Protein AF-A0A9D6DXE4-F1 (afdb_monomer)

Mean predicted aligned error: 20.95 Å

Structure (mmCIF, N/CA/C/O backbone):
data_AF-A0A9D6DXE4-F1
#
_entry.id   AF-A0A9D6DXE4-F1
#
loop_
_atom_site.group_PDB
_atom_site.id
_atom_site.type_symbol
_atom_site.label_atom_id
_atom_site.label_alt_id
_atom_site.label_comp_id
_atom_site.label_asym_id
_atom_site.label_entity_id
_atom_site.label_seq_id
_atom_site.pdbx_PDB_ins_code
_atom_site.Cartn_x
_atom_site.Cartn_y
_atom_site.Cartn_z
_atom_site.occupancy
_atom_site.B_iso_or_equiv
_atom_site.auth_seq_id
_atom_site.auth_comp_id
_atom_site.auth_asym_id
_atom_site.auth_atom_id
_atom_site.pdbx_PDB_model_num
ATOM 1 N N . MET A 1 1 ? -80.147 -8.075 68.672 1.00 46.62 1 MET A N 1
ATOM 2 C CA . MET A 1 1 ? -80.498 -7.480 69.988 1.00 46.62 1 MET A CA 1
ATOM 3 C C . MET A 1 1 ? -79.595 -6.281 70.241 1.00 46.62 1 MET A C 1
ATOM 5 O O . MET A 1 1 ? -78.419 -6.374 69.922 1.00 46.62 1 MET A O 1
ATOM 9 N N . SER A 1 2 ? -80.125 -5.167 70.755 1.00 43.75 2 SER A N 1
ATOM 10 C CA . SER A 1 2 ? -79.407 -3.883 70.809 1.00 43.75 2 SER A CA 1
ATOM 11 C C . SER A 1 2 ? -78.354 -3.790 71.922 1.00 43.75 2 SER A C 1
ATOM 13 O O . SER A 1 2 ? -78.517 -4.334 73.016 1.00 43.75 2 SER A O 1
ATOM 15 N N . GLN A 1 3 ? -77.287 -3.036 71.640 1.00 46.84 3 GLN A N 1
ATOM 16 C CA . GLN A 1 3 ? -76.143 -2.802 72.531 1.00 46.84 3 GLN A CA 1
ATOM 17 C C . GLN A 1 3 ? -76.568 -2.200 73.887 1.00 46.84 3 GLN A C 1
ATOM 19 O O . GLN A 1 3 ? -76.078 -2.635 74.930 1.00 46.84 3 GLN A O 1
ATOM 24 N N . ASN A 1 4 ? -77.580 -1.321 73.893 1.00 47.88 4 ASN A N 1
ATOM 25 C CA . ASN A 1 4 ? -78.154 -0.742 75.115 1.00 47.88 4 ASN A CA 1
ATOM 26 C C . ASN A 1 4 ? -78.674 -1.790 76.114 1.00 47.88 4 ASN A C 1
ATOM 28 O O . ASN A 1 4 ? -78.494 -1.592 77.312 1.00 47.88 4 ASN A O 1
ATOM 32 N N . ARG A 1 5 ? -79.255 -2.923 75.676 1.00 52.81 5 ARG A N 1
ATOM 33 C CA . ARG A 1 5 ? -79.720 -3.957 76.626 1.00 52.81 5 ARG A CA 1
ATOM 34 C C . ARG A 1 5 ? -78.563 -4.663 77.341 1.00 52.81 5 ARG A C 1
ATOM 36 O O . ARG A 1 5 ? -78.705 -4.987 78.515 1.00 52.81 5 ARG A O 1
ATOM 43 N N . ARG A 1 6 ? -77.411 -4.869 76.686 1.00 54.44 6 ARG A N 1
ATOM 44 C CA . ARG A 1 6 ? -76.223 -5.449 77.352 1.00 54.44 6 ARG A CA 1
ATOM 45 C C . ARG A 1 6 ? -75.579 -4.453 78.318 1.00 54.44 6 ARG A C 1
ATOM 47 O O . ARG A 1 6 ? -75.272 -4.824 79.448 1.00 54.44 6 ARG A O 1
ATOM 54 N N . ILE A 1 7 ? -75.482 -3.182 77.920 1.00 54.25 7 ILE A N 1
ATOM 55 C CA . ILE A 1 7 ? -75.004 -2.096 78.790 1.00 54.25 7 ILE A CA 1
ATOM 56 C C . ILE A 1 7 ? -75.905 -1.951 80.028 1.00 54.25 7 ILE A C 1
ATOM 58 O O . ILE A 1 7 ? -75.389 -1.879 81.140 1.00 54.25 7 ILE A O 1
ATOM 62 N N . GLN A 1 8 ? -77.235 -2.001 79.871 1.00 51.97 8 GLN A N 1
ATOM 63 C CA . GLN A 1 8 ? -78.179 -1.978 80.997 1.00 51.97 8 GLN A CA 1
ATOM 64 C C . GLN A 1 8 ? -77.998 -3.168 81.951 1.00 51.97 8 GLN A C 1
ATOM 66 O O . GLN A 1 8 ? -77.969 -2.955 83.158 1.00 51.97 8 GLN A O 1
ATOM 71 N N . VAL A 1 9 ? -77.818 -4.398 81.453 1.00 56.16 9 VAL A N 1
ATOM 72 C CA . VAL A 1 9 ? -77.564 -5.570 82.319 1.00 56.16 9 VAL A CA 1
ATOM 73 C C . VAL A 1 9 ? -76.221 -5.448 83.058 1.00 56.16 9 VAL A C 1
ATOM 75 O O . VAL A 1 9 ? -76.161 -5.736 84.252 1.00 56.16 9 VAL A O 1
ATOM 78 N N . SER A 1 10 ? -75.170 -4.950 82.394 1.00 51.75 10 SER A N 1
ATOM 79 C CA . SER A 1 10 ? -73.861 -4.669 83.014 1.00 51.75 10 SER A CA 1
ATOM 80 C C . SER A 1 10 ? -73.958 -3.596 84.110 1.00 51.75 10 SER A C 1
ATOM 82 O O . SER A 1 10 ? -73.363 -3.743 85.177 1.00 51.75 10 SER A O 1
ATOM 84 N N . LEU A 1 11 ? -74.746 -2.538 83.885 1.00 53.84 11 LEU A N 1
ATOM 85 C CA . LEU A 1 11 ? -75.013 -1.490 84.877 1.00 53.84 11 LEU A CA 1
ATOM 86 C C . LEU A 1 11 ? -75.874 -1.985 86.044 1.00 53.84 11 LEU A C 1
ATOM 88 O O . LEU A 1 11 ? -75.538 -1.679 87.185 1.00 53.84 11 LEU A O 1
ATOM 92 N N . LEU A 1 12 ? -76.912 -2.796 85.800 1.00 52.78 12 LEU A N 1
ATOM 93 C CA . LEU A 1 12 ? -77.689 -3.433 86.871 1.00 52.78 12 LEU A CA 1
ATOM 94 C C . LEU A 1 12 ? -76.783 -4.279 87.774 1.00 52.78 12 LEU A C 1
ATOM 96 O O . LEU A 1 12 ? -76.797 -4.092 88.987 1.00 52.78 12 LEU A O 1
ATOM 100 N N . PHE A 1 13 ? -75.943 -5.147 87.201 1.00 56.75 13 PHE A N 1
ATOM 101 C CA . PHE A 1 13 ? -75.028 -5.988 87.986 1.00 56.75 13 PHE A CA 1
ATOM 102 C C . PHE A 1 13 ? -73.986 -5.193 88.787 1.00 56.75 13 PHE A C 1
ATOM 104 O O . PHE A 1 13 ? -73.565 -5.653 89.846 1.00 56.75 13 PHE A O 1
ATOM 111 N N . LYS A 1 14 ? -73.602 -3.993 88.333 1.00 55.97 14 LYS A N 1
ATOM 112 C CA . LYS A 1 14 ? -72.714 -3.078 89.076 1.00 55.97 14 LYS A CA 1
ATOM 113 C C . LYS A 1 14 ? -73.448 -2.288 90.167 1.00 55.97 14 LYS A C 1
ATOM 115 O O . LYS A 1 14 ? -72.857 -2.003 91.204 1.00 55.97 14 LYS A O 1
ATOM 120 N N . LEU A 1 15 ? -74.725 -1.958 89.963 1.00 58.00 15 LEU A N 1
ATOM 121 C CA . LEU A 1 15 ? -75.554 -1.234 90.934 1.00 58.00 15 LEU A CA 1
ATOM 122 C C . LEU A 1 15 ? -76.085 -2.127 92.061 1.00 58.00 15 LEU A C 1
ATOM 124 O O . LEU A 1 15 ? -76.133 -1.673 93.200 1.00 58.00 15 LEU A O 1
ATOM 128 N N . ILE A 1 16 ? -76.437 -3.386 91.781 1.00 62.78 16 ILE A N 1
ATOM 129 C CA . ILE A 1 16 ? -76.976 -4.335 92.773 1.00 62.78 16 ILE A CA 1
ATOM 130 C C . ILE A 1 16 ? -76.129 -4.417 94.062 1.00 62.78 16 ILE A C 1
ATOM 132 O O . ILE A 1 16 ? -76.700 -4.168 95.123 1.00 62.78 16 ILE A O 1
ATOM 136 N N . PRO A 1 17 ? -74.804 -4.682 94.043 1.00 57.16 17 PRO A N 1
ATOM 137 C CA . PRO A 1 17 ? -74.018 -4.750 95.280 1.00 57.16 17 PRO A CA 1
ATOM 138 C C . PRO A 1 17 ? -73.941 -3.401 96.015 1.00 57.16 17 PRO A C 1
ATOM 140 O O . PRO A 1 17 ? -73.978 -3.377 97.244 1.00 57.16 17 PRO A O 1
ATOM 143 N N . LEU A 1 18 ? -73.906 -2.273 95.293 1.00 61.06 18 LEU A N 1
ATOM 144 C CA . LEU A 1 18 ? -73.914 -0.935 95.897 1.00 61.06 18 LEU A CA 1
ATOM 145 C C . LEU A 1 18 ? -75.243 -0.656 96.625 1.00 61.06 18 LEU A C 1
ATOM 147 O O . LEU A 1 18 ? -75.250 -0.168 97.755 1.00 61.06 18 LEU A O 1
ATOM 151 N N . VAL A 1 19 ? -76.366 -1.023 96.000 1.00 66.81 19 VAL A N 1
ATOM 152 C CA . VAL A 1 19 ? -77.712 -0.922 96.582 1.00 66.81 19 VAL A CA 1
ATOM 153 C C . VAL A 1 19 ? -77.862 -1.870 97.774 1.00 66.81 19 VAL A C 1
ATOM 155 O O . VAL A 1 19 ? -78.381 -1.452 98.805 1.00 66.81 19 VAL A O 1
ATOM 158 N N . CYS A 1 20 ? -77.355 -3.105 97.704 1.00 62.34 20 CYS A N 1
ATOM 159 C CA . CYS A 1 20 ? -77.364 -4.035 98.838 1.00 62.34 20 CYS A CA 1
ATOM 160 C C . CYS A 1 20 ? -76.570 -3.505 100.045 1.00 62.34 20 CYS A C 1
ATOM 162 O O . CYS A 1 20 ? -77.028 -3.646 101.179 1.00 62.34 20 CYS A O 1
ATOM 164 N N . ILE A 1 21 ? -75.423 -2.853 99.821 1.00 64.94 21 ILE A N 1
ATOM 165 C CA . ILE A 1 21 ? -74.633 -2.215 100.888 1.00 64.94 21 ILE A CA 1
ATOM 166 C C . ILE A 1 21 ? -75.387 -1.015 101.489 1.00 64.94 21 ILE A C 1
ATOM 168 O O . ILE A 1 21 ? -75.474 -0.905 102.712 1.00 64.94 21 ILE A O 1
ATOM 172 N N . LEU A 1 22 ? -75.995 -0.159 100.659 1.00 69.25 22 LEU A N 1
ATOM 173 C CA . LEU A 1 22 ? -76.815 0.974 101.115 1.00 69.25 22 LEU A CA 1
ATOM 174 C C . LEU A 1 22 ? -78.048 0.531 101.920 1.00 69.25 22 LEU A C 1
ATOM 176 O O . LEU A 1 22 ? -78.314 1.083 102.986 1.00 69.25 22 LEU A O 1
ATOM 180 N N . VAL A 1 23 ? -78.768 -0.497 101.461 1.00 69.12 23 VAL A N 1
ATOM 181 C CA . VAL A 1 23 ? -79.923 -1.074 102.173 1.00 69.12 23 VAL A CA 1
ATOM 182 C C . VAL A 1 23 ? -79.488 -1.748 103.481 1.00 69.12 23 VAL A C 1
ATOM 184 O O . VAL A 1 23 ? -80.177 -1.618 104.496 1.00 69.12 23 VAL A O 1
ATOM 187 N N . GLY A 1 24 ? -78.322 -2.404 103.502 1.00 62.69 24 GLY A N 1
ATOM 188 C CA . GLY A 1 24 ? -77.722 -2.952 104.721 1.00 62.69 24 GLY A CA 1
ATOM 189 C C . GLY A 1 24 ? -77.397 -1.872 105.759 1.00 62.69 24 GLY A C 1
ATOM 190 O O . GLY A 1 24 ? -77.777 -2.006 106.924 1.00 62.69 24 GLY A O 1
ATOM 191 N N . LEU A 1 25 ? -76.770 -0.769 105.333 1.00 65.56 25 LEU A N 1
ATOM 192 C CA . LEU A 1 25 ? -76.474 0.388 106.187 1.00 65.56 25 LEU A CA 1
ATOM 193 C C . LEU A 1 25 ? -77.749 1.066 106.711 1.00 65.56 25 LEU A C 1
ATOM 195 O O . LEU A 1 25 ? -77.859 1.305 107.913 1.00 65.56 25 LEU A O 1
ATOM 199 N N . ALA A 1 26 ? -78.739 1.313 105.848 1.00 62.09 26 ALA A N 1
ATOM 200 C CA . ALA A 1 26 ? -80.022 1.896 106.247 1.00 62.09 26 ALA A CA 1
ATOM 201 C C . ALA A 1 26 ? -80.756 1.025 107.285 1.00 62.09 26 ALA A C 1
ATOM 203 O O . ALA A 1 26 ? -81.269 1.538 108.282 1.00 62.09 26 ALA A O 1
ATOM 204 N N . SER A 1 27 ? -80.733 -0.300 107.103 1.00 61.38 27 SER A N 1
ATOM 205 C CA . SER A 1 27 ? -81.302 -1.261 108.059 1.00 61.38 27 SER A CA 1
ATOM 206 C C . SER A 1 27 ? -80.592 -1.211 109.418 1.00 61.38 27 SER A C 1
ATOM 208 O O . SER A 1 27 ? -81.243 -1.260 110.461 1.00 61.38 27 SER A O 1
ATOM 210 N N . PHE A 1 28 ? -79.263 -1.066 109.426 1.00 61.28 28 PHE A N 1
ATOM 211 C CA . PHE A 1 28 ? -78.471 -0.962 110.656 1.00 61.28 28 PHE A CA 1
ATOM 212 C C . PHE A 1 28 ? -78.774 0.333 111.433 1.00 61.28 28 PHE A C 1
ATOM 214 O O . PHE A 1 28 ? -78.937 0.301 112.654 1.00 61.28 28 PHE A O 1
ATOM 221 N N . VAL A 1 29 ? -78.934 1.462 110.729 1.00 64.25 29 VAL A N 1
ATOM 222 C CA . VAL A 1 29 ? -79.312 2.759 111.324 1.00 64.25 29 VAL A CA 1
ATOM 223 C C . VAL A 1 29 ? -80.718 2.717 111.939 1.00 64.25 29 VAL A C 1
ATOM 225 O O . VAL A 1 29 ? -80.906 3.193 113.060 1.00 64.25 29 VAL A O 1
ATOM 228 N N . LEU A 1 30 ? -81.692 2.101 111.259 1.00 57.84 30 LEU A N 1
ATOM 229 C CA . LEU A 1 30 ? -83.061 1.944 111.775 1.00 57.84 30 LEU A CA 1
ATOM 230 C C . LEU A 1 30 ? -83.110 1.118 113.072 1.00 57.84 30 LEU A C 1
ATOM 232 O O . LEU A 1 30 ? -83.777 1.513 114.030 1.00 57.84 30 LEU A O 1
ATOM 236 N N . ILE A 1 31 ? -82.357 0.015 113.140 1.00 56.91 31 ILE A N 1
ATOM 237 C CA . ILE A 1 31 ? -82.260 -0.824 114.348 1.00 56.91 31 ILE A CA 1
ATOM 238 C C . ILE A 1 31 ? -81.586 -0.054 115.501 1.00 56.91 31 ILE A C 1
ATOM 240 O O . ILE A 1 31 ? -82.028 -0.151 116.648 1.00 56.91 31 ILE A O 1
ATOM 244 N N . GLY A 1 32 ? -80.564 0.760 115.207 1.00 49.72 32 GLY A N 1
ATOM 245 C CA . GLY A 1 32 ? -79.896 1.611 116.198 1.00 49.72 32 GLY A CA 1
ATOM 246 C C . GLY A 1 32 ? -80.796 2.700 116.800 1.00 49.72 32 GLY A C 1
ATOM 247 O O . GLY A 1 32 ? -80.699 2.988 117.994 1.00 49.72 32 GLY A O 1
ATOM 248 N N . LEU A 1 33 ? -81.705 3.277 116.007 1.00 50.31 33 LEU A N 1
ATOM 249 C CA . LEU A 1 33 ? -82.662 4.288 116.475 1.00 50.31 33 LEU A CA 1
ATOM 250 C C . LEU A 1 33 ? -83.720 3.702 117.423 1.00 50.31 33 LEU A C 1
ATOM 252 O O . LEU A 1 33 ? -83.970 4.278 118.485 1.00 50.31 33 LEU A O 1
ATOM 256 N N . ALA A 1 34 ? -84.283 2.535 117.091 1.00 48.34 34 ALA A N 1
ATOM 257 C CA . ALA A 1 34 ? -85.334 1.890 117.886 1.00 48.34 34 ALA A CA 1
ATOM 258 C C . ALA A 1 34 ? -84.891 1.545 119.324 1.00 48.34 34 ALA A C 1
ATOM 260 O O . ALA A 1 34 ? -85.671 1.673 120.270 1.00 48.34 34 ALA A O 1
ATOM 261 N N . GLY A 1 35 ? -83.621 1.160 119.511 1.00 45.09 35 GLY A N 1
ATOM 262 C CA . GLY A 1 35 ? -83.068 0.833 120.831 1.00 45.09 35 GLY A CA 1
ATOM 263 C C . GLY A 1 35 ? -82.904 2.032 121.775 1.00 45.09 35 GLY A C 1
ATOM 264 O O . GLY A 1 35 ? -82.814 1.847 122.989 1.00 45.09 35 GLY A O 1
ATOM 265 N N . LYS A 1 36 ? -82.876 3.268 121.253 1.00 46.94 36 LYS A N 1
ATOM 266 C CA . LYS A 1 36 ? -82.658 4.477 122.065 1.00 46.94 36 LYS A CA 1
ATOM 267 C C . LYS A 1 36 ? -83.956 4.997 122.689 1.00 46.94 36 LYS A C 1
ATOM 269 O O . LYS A 1 36 ? -83.973 5.345 123.867 1.00 46.94 36 LYS A O 1
ATOM 274 N N . THR A 1 37 ? -85.056 4.987 121.935 1.00 50.81 37 THR A N 1
ATOM 275 C CA . THR A 1 37 ? -86.353 5.552 122.353 1.00 50.81 37 THR A CA 1
ATOM 276 C C . THR A 1 37 ? -87.005 4.835 123.536 1.00 50.81 37 THR A C 1
ATOM 278 O O . THR A 1 37 ? -87.702 5.473 124.319 1.00 50.81 37 THR A O 1
ATOM 281 N N . GLN A 1 38 ? -86.772 3.529 123.702 1.00 50.00 38 GLN A N 1
ATOM 282 C CA . GLN A 1 38 ? -87.441 2.722 124.734 1.00 50.00 38 GLN A CA 1
ATOM 283 C C . GLN A 1 38 ? -86.895 2.969 126.158 1.00 50.00 38 GLN A C 1
ATOM 285 O O . GLN A 1 38 ? -87.590 2.726 127.146 1.00 50.00 38 GLN A O 1
ATOM 290 N N . LYS A 1 39 ? -85.658 3.474 126.281 1.00 45.19 39 LYS A N 1
ATOM 291 C CA . LYS A 1 39 ? -84.975 3.669 127.572 1.00 45.19 39 LYS A CA 1
ATOM 292 C C . LYS A 1 39 ? -85.492 4.894 128.337 1.00 45.19 39 LYS A C 1
ATOM 294 O O . LYS A 1 39 ? -85.687 4.828 129.551 1.00 45.19 39 LYS A O 1
ATOM 299 N N . ASP A 1 40 ? -85.778 5.983 127.626 1.00 49.06 40 ASP A N 1
ATOM 300 C CA . ASP A 1 40 ? -86.208 7.249 128.235 1.00 49.06 40 ASP A CA 1
ATOM 301 C C . ASP A 1 40 ? -87.680 7.227 128.692 1.00 49.06 40 ASP A C 1
ATOM 303 O O . ASP A 1 40 ? -88.056 7.935 129.632 1.00 49.06 40 ASP A O 1
ATOM 307 N N . THR A 1 41 ? -88.520 6.372 128.092 1.00 51.81 41 THR A N 1
ATOM 308 C CA . THR A 1 41 ? -89.936 6.223 128.483 1.00 51.81 41 THR A CA 1
ATOM 309 C C . THR A 1 41 ? -90.097 5.597 129.870 1.00 51.81 41 THR A C 1
ATOM 311 O O . THR A 1 41 ? -91.003 5.970 130.617 1.00 51.81 41 THR A O 1
ATOM 314 N N . LEU A 1 42 ? -89.212 4.659 130.231 1.00 46.81 42 LEU A N 1
ATOM 315 C CA . LEU A 1 42 ? -89.236 3.976 131.527 1.00 46.81 42 LEU A CA 1
ATOM 316 C C . LEU A 1 42 ? -88.838 4.911 132.674 1.00 46.81 42 LEU A C 1
ATOM 318 O O . LEU A 1 42 ? -89.515 4.927 133.702 1.00 46.81 42 LEU A O 1
ATOM 322 N N . LYS A 1 43 ? -87.804 5.744 132.483 1.00 46.62 43 LYS A N 1
ATOM 323 C CA . LYS A 1 43 ? -87.317 6.660 133.530 1.00 46.62 43 LYS A CA 1
ATOM 324 C C . LYS A 1 43 ? -88.407 7.633 133.998 1.00 46.62 43 LYS A C 1
ATOM 326 O O . LYS A 1 43 ? -88.642 7.756 135.199 1.00 46.62 43 LYS A O 1
ATOM 331 N N . LYS A 1 44 ? -89.146 8.245 133.061 1.00 50.53 44 LYS A N 1
ATOM 332 C CA . LYS A 1 44 ? -90.236 9.187 133.386 1.00 50.53 44 LYS A CA 1
ATOM 333 C C . LYS A 1 44 ? -91.371 8.569 134.213 1.00 50.53 44 LYS A C 1
ATOM 335 O O . LYS A 1 44 ? -91.978 9.284 135.001 1.00 50.53 44 LYS A O 1
ATOM 340 N N . ARG A 1 45 ? -91.669 7.269 134.072 1.00 49.28 45 ARG A N 1
ATOM 341 C CA . ARG A 1 45 ? -92.778 6.622 134.807 1.00 49.28 45 ARG A CA 1
ATOM 342 C C . ARG A 1 45 ? -92.468 6.336 136.281 1.00 49.28 45 ARG A C 1
ATOM 344 O O . ARG A 1 45 ? -93.406 6.155 137.055 1.00 49.28 45 ARG A O 1
ATOM 351 N N . PHE A 1 46 ? -91.195 6.301 136.678 1.00 43.41 46 PHE A N 1
ATOM 352 C CA . PHE A 1 46 ? -90.803 6.008 138.062 1.00 43.41 46 PHE A CA 1
ATOM 353 C C . PHE A 1 46 ? -90.874 7.261 138.953 1.00 43.41 46 PHE A C 1
ATOM 355 O O . PHE A 1 46 ? -91.470 7.237 140.029 1.00 43.41 46 PHE A O 1
ATOM 362 N N . GLU A 1 47 ? -90.342 8.386 138.465 1.00 44.12 47 GLU A N 1
ATOM 363 C CA . GLU A 1 47 ? -90.240 9.649 139.216 1.00 44.12 47 GLU A CA 1
ATOM 364 C C . GLU A 1 47 ? -91.616 10.260 139.558 1.00 44.12 47 GLU A C 1
ATOM 366 O O . GLU A 1 47 ? -91.794 10.814 140.645 1.00 44.12 47 GLU A O 1
ATOM 371 N N . THR A 1 48 ? -92.624 10.108 138.688 1.00 48.06 48 THR A N 1
ATOM 372 C CA . THR A 1 48 ? -93.993 10.603 138.948 1.00 48.06 48 THR A CA 1
ATOM 373 C C . THR A 1 48 ? -94.705 9.828 140.060 1.00 48.06 48 THR A C 1
ATOM 375 O O . THR A 1 48 ? -95.504 10.404 140.796 1.00 48.06 48 THR A O 1
ATOM 378 N N . ARG A 1 49 ? -94.429 8.525 140.209 1.00 43.25 49 ARG A N 1
ATOM 379 C CA . ARG A 1 49 ? -95.210 7.642 141.095 1.00 43.25 49 ARG A CA 1
ATOM 380 C C . ARG A 1 49 ? -94.817 7.762 142.570 1.00 43.25 49 ARG A C 1
ATOM 382 O O . ARG A 1 49 ? -95.644 7.494 143.433 1.00 43.25 49 ARG A O 1
ATOM 389 N N . HIS A 1 50 ? -93.594 8.208 142.861 1.00 40.44 50 HIS A N 1
ATOM 390 C CA . HIS A 1 50 ? -93.107 8.385 144.233 1.00 40.44 50 HIS A CA 1
ATOM 391 C C . HIS A 1 50 ? -93.601 9.695 144.881 1.00 40.44 50 HIS A C 1
ATOM 393 O O . HIS A 1 50 ? -93.913 9.713 146.067 1.00 40.44 50 HIS A O 1
ATOM 399 N N . LYS A 1 51 ? -93.752 10.782 144.106 1.00 39.66 51 LYS A N 1
ATOM 400 C CA . LYS A 1 51 ? -94.214 12.086 144.630 1.00 39.66 51 LYS A CA 1
ATOM 401 C C . LYS A 1 51 ? -95.717 12.167 144.929 1.00 39.66 51 LYS A C 1
ATOM 403 O O . LYS A 1 51 ? -96.127 13.070 145.646 1.00 39.66 51 LYS A O 1
ATOM 408 N N . ALA A 1 52 ? -96.527 11.241 144.415 1.00 39.31 52 ALA A N 1
ATOM 409 C CA . ALA A 1 52 ? -97.978 11.235 144.625 1.00 39.31 52 ALA A CA 1
ATOM 410 C C . ALA A 1 52 ? -98.426 10.574 145.948 1.00 39.31 52 ALA A C 1
ATOM 412 O O . ALA A 1 52 ? -99.581 10.720 146.331 1.00 39.31 52 ALA A O 1
ATOM 413 N N . LEU A 1 53 ? -97.541 9.849 146.645 1.00 34.72 53 LEU A N 1
ATOM 414 C CA . LEU A 1 53 ? -97.901 9.023 147.809 1.00 34.72 53 LEU A CA 1
ATOM 415 C C . LEU A 1 53 ? -97.761 9.740 149.170 1.00 34.72 53 LEU A C 1
ATOM 417 O O . LEU A 1 53 ? -97.899 9.103 150.207 1.00 34.72 53 LEU A O 1
ATOM 421 N N . VAL A 1 54 ? -97.411 11.034 149.179 1.00 35.09 54 VAL A N 1
ATOM 422 C CA . VAL A 1 54 ? -96.911 11.743 150.382 1.00 35.09 54 VAL A CA 1
ATOM 423 C C . VAL A 1 54 ? -97.709 13.022 150.714 1.00 35.09 54 VAL A C 1
ATOM 425 O O . VAL A 1 54 ? -97.455 13.649 151.735 1.00 35.09 54 VAL A O 1
ATOM 428 N N . SER A 1 55 ? -98.700 13.419 149.901 1.00 32.72 55 SER A N 1
ATOM 429 C CA . SER A 1 55 ? -99.457 14.678 150.089 1.00 32.72 55 SER A CA 1
ATOM 430 C C . SER A 1 55 ? -100.976 14.523 150.285 1.00 32.72 55 SER A C 1
ATOM 432 O O . SER A 1 55 ? -101.713 15.492 150.128 1.00 32.72 55 SER A O 1
ATOM 434 N N . ALA A 1 56 ? -101.444 13.320 150.623 1.00 30.91 56 ALA A N 1
ATOM 435 C CA . ALA A 1 56 ? -102.761 13.026 151.199 1.00 30.91 56 ALA A CA 1
ATOM 436 C C . ALA A 1 56 ? -102.635 11.678 151.946 1.00 30.91 56 ALA A C 1
ATOM 438 O O . ALA A 1 56 ? -101.997 10.771 151.424 1.00 30.91 56 ALA A O 1
ATOM 439 N N . ILE A 1 57 ? -103.162 11.471 153.157 1.00 29.44 57 ILE A N 1
ATOM 440 C CA . ILE A 1 57 ? -104.278 12.156 153.826 1.00 29.44 57 ILE A CA 1
ATOM 441 C C . ILE A 1 57 ? -103.876 12.681 155.217 1.00 29.44 57 ILE A C 1
ATOM 443 O O . ILE A 1 57 ? -103.409 11.932 156.070 1.00 29.44 57 ILE A O 1
ATOM 447 N N . GLY A 1 58 ? -104.192 13.951 155.467 1.00 25.39 58 GLY A N 1
ATOM 448 C CA . GLY A 1 58 ? -104.809 14.405 156.720 1.00 25.39 58 GLY A CA 1
ATOM 449 C C . GLY A 1 58 ? -106.163 15.056 156.364 1.00 25.39 58 GLY A C 1
ATOM 450 O O . GLY A 1 58 ? -106.447 15.215 155.180 1.00 25.39 58 GLY A O 1
ATOM 451 N N . THR A 1 59 ? -107.045 15.449 157.283 1.00 26.92 59 THR A N 1
ATOM 452 C CA . THR A 1 59 ? -106.977 15.496 158.754 1.00 26.92 59 THR A CA 1
ATOM 453 C C . THR A 1 59 ? -108.392 15.411 159.354 1.00 26.92 59 THR A C 1
ATOM 455 O O . THR A 1 59 ? -109.337 15.963 158.798 1.00 26.92 59 THR A O 1
ATOM 458 N N . SER A 1 60 ? -108.530 14.823 160.545 1.00 24.98 60 SER A N 1
ATOM 459 C CA . SER A 1 60 ? -109.623 15.139 161.483 1.00 24.98 60 SER A CA 1
ATOM 460 C C . SER A 1 60 ? -109.162 14.836 162.910 1.00 24.98 60 SER A C 1
ATOM 462 O O . SER A 1 60 ? -108.791 13.703 163.212 1.00 24.98 60 SER A O 1
ATOM 464 N N . SER A 1 61 ? -109.121 15.849 163.771 1.00 24.53 61 SER A N 1
ATOM 465 C CA . SER A 1 61 ? -108.626 15.768 165.151 1.00 24.53 61 SER A CA 1
ATOM 466 C C . SER A 1 61 ? -109.756 15.551 166.166 1.00 24.53 61 SER A C 1
ATOM 468 O O . SER A 1 61 ? -110.899 15.887 165.875 1.00 24.53 61 SER A O 1
ATOM 470 N N . VAL A 1 62 ? -109.422 15.058 167.373 1.00 24.44 62 VAL A N 1
ATOM 471 C CA . VAL A 1 62 ? -109.622 15.767 168.667 1.00 24.44 62 VAL A CA 1
ATOM 472 C C . VAL A 1 62 ? -109.245 14.881 169.883 1.00 24.44 62 VAL A C 1
ATOM 474 O O . VAL A 1 62 ? -109.757 13.788 170.070 1.00 24.44 62 VAL A O 1
ATOM 477 N N . ASN A 1 63 ? -108.337 15.416 170.707 1.00 25.91 63 ASN A N 1
ATOM 478 C CA . ASN A 1 63 ? -108.150 15.286 172.166 1.00 25.91 63 ASN A CA 1
ATOM 479 C C . ASN A 1 63 ? -108.188 13.923 172.925 1.00 25.91 63 ASN A C 1
ATOM 481 O O . ASN A 1 63 ? -109.208 13.535 173.478 1.00 25.91 63 ASN A O 1
ATOM 485 N N . SER A 1 64 ? -106.973 13.461 173.273 1.00 24.30 64 SER A N 1
ATOM 486 C CA . SER A 1 64 ? -106.443 13.407 174.667 1.00 24.30 64 SER A CA 1
ATOM 487 C C . SER A 1 64 ? -106.774 12.266 175.665 1.00 24.30 64 SER A C 1
ATOM 489 O O . SER A 1 64 ? -107.821 11.644 175.624 1.00 24.30 64 SER A O 1
ATOM 491 N N . VAL A 1 65 ? -105.861 12.132 176.651 1.00 24.66 65 VAL A N 1
ATOM 492 C CA . VAL A 1 65 ? -105.929 11.398 177.946 1.00 24.66 65 VAL A CA 1
ATOM 493 C C . VAL A 1 65 ? -105.648 9.876 177.943 1.00 24.66 65 VAL A C 1
ATOM 495 O O . VAL A 1 65 ? -106.539 9.048 178.013 1.00 24.66 65 VAL A O 1
ATOM 498 N N . HIS A 1 66 ? -104.344 9.568 178.010 1.00 23.83 66 HIS A N 1
ATOM 499 C CA . HIS A 1 66 ? -103.670 8.659 178.966 1.00 23.83 66 HIS A CA 1
ATOM 500 C C . HIS A 1 66 ? -104.039 7.159 179.145 1.00 23.83 66 HIS A C 1
ATOM 502 O O . HIS A 1 66 ? -105.134 6.797 179.547 1.00 23.83 66 HIS A O 1
ATOM 508 N N . SER A 1 67 ? -102.953 6.364 179.167 1.00 24.70 67 SER A N 1
ATOM 509 C CA . SER A 1 67 ? -102.679 5.221 180.069 1.00 24.70 67 SER A CA 1
ATOM 510 C C . SER A 1 67 ? -103.101 3.789 179.679 1.00 24.70 67 SER A C 1
ATOM 512 O O . SER A 1 67 ? -104.230 3.368 179.880 1.00 24.70 67 SER A O 1
ATOM 514 N N . ASN A 1 68 ? -102.081 3.007 179.301 1.00 24.64 68 ASN A N 1
ATOM 515 C CA . ASN A 1 68 ? -101.854 1.582 179.595 1.00 24.64 68 ASN A CA 1
ATOM 516 C C . ASN A 1 68 ? -102.974 0.526 179.411 1.00 24.64 68 ASN A C 1
ATOM 518 O O . ASN A 1 68 ? -103.688 0.197 180.350 1.00 24.64 68 ASN A O 1
ATOM 522 N N . ASN A 1 69 ? -102.799 -0.225 178.314 1.00 24.48 69 ASN A N 1
ATOM 523 C CA . ASN A 1 69 ? -102.578 -1.685 178.306 1.00 24.48 69 ASN A CA 1
ATOM 524 C C . ASN A 1 69 ? -103.786 -2.664 178.316 1.00 24.48 69 ASN A C 1
ATOM 526 O O . ASN A 1 69 ? -104.750 -2.511 179.048 1.00 24.48 69 ASN A O 1
ATOM 530 N N . THR A 1 70 ? -103.589 -3.748 177.548 1.00 24.23 70 THR A N 1
ATOM 531 C CA . THR A 1 70 ? -104.251 -5.075 177.584 1.00 24.23 70 THR A CA 1
ATOM 532 C C . THR A 1 70 ? -105.706 -5.242 177.081 1.00 24.23 70 THR A C 1
ATOM 534 O O . THR A 1 70 ? -106.657 -4.724 177.641 1.00 24.23 70 THR A O 1
ATOM 537 N N . GLN A 1 71 ? -105.822 -6.058 176.020 1.00 24.89 71 GLN A N 1
ATOM 538 C CA . GLN A 1 71 ? -106.923 -6.931 175.549 1.00 24.89 71 GLN A CA 1
ATOM 539 C C . GLN A 1 71 ? -108.424 -6.600 175.785 1.00 24.89 71 GLN A C 1
ATOM 541 O O . GLN A 1 71 ? -108.928 -6.636 176.896 1.00 24.89 71 GLN A O 1
ATOM 546 N N . GLN A 1 72 ? -109.141 -6.564 174.646 1.00 26.56 72 GLN A N 1
ATOM 547 C CA . GLN A 1 72 ? -110.430 -7.241 174.361 1.00 26.56 72 GLN A CA 1
ATOM 548 C C . GLN A 1 72 ? -111.702 -6.886 175.172 1.00 26.56 72 GLN A C 1
ATOM 550 O O . GLN A 1 72 ? -111.848 -7.239 176.335 1.00 26.56 72 GLN A O 1
ATOM 555 N N . LEU A 1 73 ? -112.725 -6.380 174.471 1.00 22.91 73 LEU A N 1
ATOM 556 C CA . LEU A 1 73 ? -113.899 -7.143 173.977 1.00 22.91 73 LEU A CA 1
ATOM 557 C C . LEU A 1 73 ? -114.565 -6.293 172.852 1.00 22.91 73 LEU A C 1
ATOM 559 O O . LEU A 1 73 ? -114.293 -5.098 172.767 1.00 22.91 73 LEU A O 1
ATOM 563 N N . ASN A 1 74 ? -115.199 -6.845 171.806 1.00 23.08 74 ASN A N 1
ATOM 564 C CA . ASN A 1 74 ? -116.577 -7.385 171.703 1.00 23.08 74 ASN A CA 1
ATOM 565 C C . ASN A 1 74 ? -117.668 -6.449 172.285 1.00 23.08 74 ASN A C 1
ATOM 567 O O . ASN A 1 74 ? -117.410 -5.703 173.220 1.00 23.08 74 ASN A O 1
ATOM 571 N N . PHE A 1 75 ? -118.918 -6.416 171.810 1.00 24.47 75 PHE A N 1
ATOM 572 C CA . PHE A 1 75 ? -119.700 -7.351 170.980 1.00 24.47 75 PHE A CA 1
ATOM 573 C C . PHE A 1 75 ? -120.881 -6.591 170.340 1.00 24.47 75 PHE A C 1
ATOM 575 O O . PHE A 1 75 ? -121.356 -5.659 170.978 1.00 24.47 75 PHE A O 1
ATOM 582 N N . ILE A 1 76 ? -121.428 -7.068 169.210 1.00 22.00 76 ILE A N 1
ATOM 583 C CA . ILE A 1 76 ? -122.871 -7.369 169.033 1.00 22.00 76 ILE A CA 1
ATOM 584 C C . ILE A 1 76 ? -122.973 -8.535 167.999 1.00 22.00 76 ILE A C 1
ATOM 586 O O . ILE A 1 76 ? -122.534 -8.325 166.873 1.00 22.00 76 ILE A O 1
ATOM 590 N N . CYS A 1 77 ? -123.475 -9.760 168.266 1.00 21.33 77 CYS A N 1
ATOM 591 C CA . CYS A 1 77 ? -123.703 -10.497 169.529 1.00 21.33 77 CYS A CA 1
ATOM 592 C C . CYS A 1 77 ? -124.030 -12.032 169.311 1.00 21.33 77 CYS A C 1
ATOM 594 O O . CYS A 1 77 ? -123.944 -12.496 168.177 1.00 21.33 77 CYS A O 1
ATOM 596 N N . MET A 1 78 ? -124.375 -12.840 170.355 1.00 19.31 78 MET A N 1
ATOM 597 C CA . MET A 1 78 ? -124.568 -14.347 170.350 1.00 19.31 78 MET A CA 1
ATOM 598 C C . MET A 1 78 ? -123.686 -15.003 171.464 1.00 19.31 78 MET A C 1
ATOM 600 O O . MET A 1 78 ? -122.479 -15.021 171.273 1.00 19.31 78 MET A O 1
ATOM 604 N N . ALA A 1 79 ? -124.108 -15.566 172.633 1.00 20.58 79 ALA A N 1
ATOM 605 C CA . ALA A 1 79 ? -125.352 -15.649 173.478 1.00 20.58 79 ALA A CA 1
ATOM 606 C C . ALA A 1 79 ? -126.718 -16.297 173.058 1.00 20.58 79 ALA A C 1
ATOM 608 O O . ALA A 1 79 ? -127.726 -15.607 172.958 1.00 20.58 79 ALA A O 1
ATOM 609 N N . THR A 1 80 ? -126.833 -17.605 172.844 1.00 21.72 80 THR A N 1
ATOM 610 C CA . THR A 1 80 ? -126.521 -18.576 173.901 1.00 21.72 80 THR A CA 1
ATOM 611 C C . THR A 1 80 ? -125.061 -19.020 173.837 1.00 21.72 80 THR A C 1
ATOM 613 O O . THR A 1 80 ? -124.675 -19.643 172.855 1.00 21.72 80 THR A O 1
ATOM 616 N N . LYS A 1 81 ? -124.158 -18.683 174.772 1.00 21.17 81 LYS A N 1
ATOM 617 C CA . LYS A 1 81 ? -124.281 -18.383 176.221 1.00 21.17 81 LYS A CA 1
ATOM 618 C C . LYS A 1 81 ? -125.136 -19.406 176.962 1.00 21.17 81 LYS A C 1
ATOM 620 O O . LYS A 1 81 ? -126.296 -19.598 176.623 1.00 21.17 81 LYS A O 1
ATOM 625 N N . ASN A 1 82 ? -124.529 -19.962 178.000 1.00 23.88 82 ASN A N 1
ATOM 626 C CA . ASN A 1 82 ? -124.827 -21.248 178.609 1.00 23.88 82 ASN A CA 1
ATOM 627 C C . ASN A 1 82 ? -124.267 -22.423 177.782 1.00 23.88 82 ASN A C 1
ATOM 629 O O . ASN A 1 82 ? -124.669 -22.607 176.638 1.00 23.88 82 ASN A O 1
ATOM 633 N N . ASP A 1 83 ? -123.318 -23.210 178.292 1.00 25.47 83 ASP A N 1
ATOM 634 C CA . ASP A 1 83 ? -122.544 -23.082 179.545 1.00 25.47 83 ASP A CA 1
ATOM 635 C C . ASP A 1 83 ? -121.168 -23.765 179.367 1.00 25.47 83 ASP A C 1
ATOM 637 O O . ASP A 1 83 ? -120.741 -24.023 178.243 1.00 25.47 83 ASP A O 1
ATOM 641 N N . GLU A 1 84 ? -120.461 -23.954 180.480 1.00 25.66 84 GLU A N 1
ATOM 642 C CA . GLU A 1 84 ? -119.528 -25.049 180.788 1.00 25.66 84 GLU A CA 1
ATOM 643 C C . GLU A 1 84 ? -119.256 -26.108 179.693 1.00 25.66 84 GLU A C 1
ATOM 645 O O . GLU A 1 84 ? -120.150 -26.824 179.261 1.00 25.66 84 GLU A O 1
ATOM 650 N N . ASP A 1 85 ? -117.961 -26.255 179.393 1.00 25.44 85 ASP A N 1
ATOM 651 C CA . ASP A 1 85 ? -117.214 -27.508 179.194 1.00 25.44 85 ASP A CA 1
ATOM 652 C C . ASP A 1 85 ? -117.628 -28.596 178.165 1.00 25.44 85 ASP A C 1
ATOM 654 O O . ASP A 1 85 ? -118.770 -29.006 178.008 1.00 25.44 85 ASP A O 1
ATOM 658 N N . VAL A 1 86 ? -116.569 -29.210 177.618 1.00 23.38 86 VAL A N 1
ATOM 659 C CA . VAL A 1 86 ? -116.488 -30.627 177.198 1.00 23.38 86 VAL A CA 1
ATOM 660 C C . VAL A 1 86 ? -117.166 -31.103 175.883 1.00 23.38 86 VAL A C 1
ATOM 662 O O . VAL A 1 86 ? -118.374 -31.142 175.702 1.00 23.38 86 VAL A O 1
ATOM 665 N N . GLN A 1 87 ? -116.281 -31.640 175.027 1.00 23.52 87 GLN A N 1
ATOM 666 C CA . GLN A 1 87 ? -116.439 -32.697 174.007 1.00 23.52 87 GLN A CA 1
ATOM 667 C C . GLN A 1 87 ? -117.260 -32.490 172.712 1.00 23.52 87 GLN A C 1
ATOM 669 O O . GLN A 1 87 ? -118.481 -32.483 172.662 1.00 23.52 87 GLN A O 1
ATOM 674 N N . GLU A 1 88 ? -116.490 -32.501 171.616 1.00 23.08 88 GLU A N 1
ATOM 675 C CA . GLU A 1 88 ? -116.577 -33.469 170.508 1.00 23.08 88 GLU A CA 1
ATOM 676 C C . GLU A 1 88 ? -117.955 -33.900 169.963 1.00 23.08 88 GLU A C 1
ATOM 678 O O . GLU A 1 88 ? -118.688 -34.682 170.560 1.00 23.08 88 GLU A O 1
ATOM 683 N N . THR A 1 89 ? -118.156 -33.671 168.661 1.00 19.62 89 THR A N 1
ATOM 684 C CA . THR A 1 89 ? -118.531 -34.783 167.768 1.00 19.62 89 THR A CA 1
ATOM 685 C C . THR A 1 89 ? -117.848 -34.619 166.408 1.00 19.62 89 THR A C 1
ATOM 687 O O . THR A 1 89 ? -117.786 -33.524 165.853 1.00 19.62 89 THR A O 1
ATOM 690 N N . MET A 1 90 ? -117.334 -35.722 165.857 1.00 24.80 90 MET A N 1
ATOM 691 C CA . MET A 1 90 ? -116.705 -35.807 164.535 1.00 24.80 90 MET A CA 1
ATOM 692 C C . MET A 1 90 ? -117.562 -36.685 163.613 1.00 24.80 90 MET A C 1
ATOM 694 O O . MET A 1 90 ? -117.888 -37.813 163.986 1.00 24.80 90 MET A O 1
ATOM 698 N N . LEU A 1 91 ? -117.861 -36.222 162.391 1.00 20.69 91 LEU A N 1
ATOM 699 C CA . LEU A 1 91 ? -118.614 -37.002 161.400 1.00 20.69 91 LEU A CA 1
ATOM 700 C C . LEU A 1 91 ? -118.025 -36.923 159.975 1.00 20.69 91 LEU A C 1
ATOM 702 O O . LEU A 1 91 ? -117.928 -35.865 159.365 1.00 20.69 91 LEU A O 1
ATOM 706 N N . LEU A 1 92 ? -117.664 -38.113 159.485 1.00 21.09 92 LEU A N 1
ATOM 707 C CA . LEU A 1 92 ? -117.549 -38.580 158.094 1.00 21.09 92 LEU A CA 1
ATOM 708 C C . LEU A 1 92 ? -116.740 -37.789 157.041 1.00 21.09 92 LEU A C 1
ATOM 710 O O . LEU A 1 92 ? -117.233 -36.953 156.292 1.00 21.09 92 LEU A O 1
ATOM 714 N N . SER A 1 93 ? -115.538 -38.320 156.800 1.00 36.44 93 SER A N 1
ATOM 715 C CA . SER A 1 93 ? -115.070 -38.664 155.448 1.00 36.44 93 SER A CA 1
ATOM 716 C C . SER A 1 93 ? -114.466 -40.075 155.485 1.00 36.44 93 SER A C 1
ATOM 718 O O . SER A 1 93 ? -113.655 -40.338 156.383 1.00 36.44 93 SER A O 1
ATOM 720 N N . PRO A 1 94 ? -114.830 -40.973 154.546 1.00 26.36 94 PRO A N 1
ATOM 721 C CA . PRO A 1 94 ? -113.896 -42.030 154.134 1.00 26.36 94 PRO A CA 1
ATOM 722 C C . PRO A 1 94 ? -113.963 -42.424 152.633 1.00 26.36 94 PRO A C 1
ATOM 724 O O . PRO A 1 94 ? -114.886 -43.109 152.205 1.00 26.36 94 PRO A O 1
ATOM 727 N N . SER A 1 95 ? -112.949 -42.035 151.848 1.00 23.39 95 SER A N 1
ATOM 728 C CA . SER A 1 95 ? -112.436 -42.699 150.612 1.00 23.39 95 SER A CA 1
ATOM 729 C C . SER A 1 95 ? -111.385 -41.777 149.956 1.00 23.39 95 SER A C 1
ATOM 731 O O . SER A 1 95 ? -111.732 -40.851 149.236 1.00 23.39 95 SER A O 1
ATOM 733 N N . LEU A 1 96 ? -110.079 -41.804 150.248 1.00 23.36 96 LEU A N 1
ATOM 734 C CA . LEU A 1 96 ? -109.163 -42.802 150.830 1.00 23.36 96 LEU A CA 1
ATOM 735 C C . LEU A 1 96 ? -108.711 -43.916 149.857 1.00 23.36 96 LEU A C 1
ATOM 737 O O . LEU A 1 96 ? -109.528 -44.732 149.462 1.00 23.36 96 LEU A O 1
ATOM 741 N N . VAL A 1 97 ? -107.390 -43.964 149.592 1.00 23.45 97 VAL A N 1
ATOM 742 C CA . VAL A 1 97 ? -106.588 -45.125 149.112 1.00 23.45 97 VAL A CA 1
ATOM 743 C C . VAL A 1 97 ? -107.013 -45.690 147.738 1.00 23.45 97 VAL A C 1
ATOM 745 O O . VAL A 1 97 ? -107.926 -46.491 147.621 1.00 23.45 97 VAL A O 1
ATOM 748 N N . THR A 1 98 ? -106.478 -45.149 146.636 1.00 24.00 98 THR A N 1
ATOM 749 C CA . THR A 1 98 ? -105.252 -45.602 145.920 1.00 24.00 98 THR A CA 1
ATOM 750 C C . THR A 1 98 ? -105.299 -47.007 145.317 1.00 24.00 98 THR A C 1
ATOM 752 O O . THR A 1 98 ? -105.312 -47.987 146.055 1.00 24.00 98 THR A O 1
ATOM 755 N N . LEU A 1 99 ? -105.074 -47.085 144.001 1.00 20.80 99 LEU A N 1
ATOM 756 C CA . LEU A 1 99 ? -104.122 -48.013 143.374 1.00 20.80 99 LEU A CA 1
ATOM 757 C C . LEU A 1 99 ? -103.828 -47.574 141.925 1.00 20.80 99 LEU A C 1
ATOM 759 O O . LEU A 1 99 ? -104.418 -46.606 141.456 1.00 20.80 99 LEU A O 1
ATOM 763 N N . GLY A 1 100 ? -102.896 -48.290 141.280 1.00 21.27 100 GLY A N 1
ATOM 764 C CA . GLY A 1 100 ? -102.892 -48.643 139.847 1.00 21.27 100 GLY A CA 1
ATOM 765 C C . GLY A 1 100 ? -103.052 -47.500 138.836 1.00 21.27 100 GLY A C 1
ATOM 766 O O . GLY A 1 100 ? -104.151 -47.009 138.639 1.00 21.27 100 GLY A O 1
ATOM 767 N N . HIS A 1 101 ? -102.005 -46.973 138.198 1.00 21.88 101 HIS A N 1
ATOM 768 C CA . HIS A 1 101 ? -101.113 -47.644 137.234 1.00 21.88 101 HIS A CA 1
ATOM 769 C C . HIS A 1 101 ? -101.844 -48.197 135.998 1.00 21.88 101 HIS A C 1
ATOM 771 O O . HIS A 1 101 ? -102.472 -49.241 136.093 1.00 21.88 101 HIS A O 1
ATOM 777 N N . ASN A 1 102 ? -101.628 -47.493 134.880 1.00 25.30 102 ASN A N 1
ATOM 778 C CA . ASN A 1 102 ? -101.770 -47.886 133.474 1.00 25.30 102 ASN A CA 1
ATOM 779 C C . ASN A 1 102 ? -103.104 -48.450 132.945 1.00 25.30 102 ASN A C 1
ATOM 781 O O . ASN A 1 102 ? -103.649 -49.418 133.458 1.00 25.30 102 ASN A O 1
ATOM 785 N N . ASP A 1 103 ? -103.480 -47.896 131.785 1.00 27.58 103 ASP A N 1
ATOM 786 C CA . ASP A 1 103 ? -104.328 -48.518 130.759 1.00 27.58 103 ASP A CA 1
ATOM 787 C C . ASP A 1 103 ? -105.808 -48.734 131.221 1.00 27.58 103 ASP A C 1
ATOM 789 O O . ASP A 1 103 ? -106.178 -48.404 132.344 1.00 27.58 103 ASP A O 1
ATOM 793 N N . ASP A 1 104 ? -106.806 -49.059 130.393 1.00 25.50 104 ASP A N 1
ATOM 794 C CA . ASP A 1 104 ? -106.774 -49.847 129.168 1.00 25.50 104 ASP A CA 1
ATOM 795 C C . ASP A 1 104 ? -107.820 -49.437 128.115 1.00 25.50 104 ASP A C 1
ATOM 797 O O . ASP A 1 104 ? -109.015 -49.337 128.387 1.00 25.50 104 ASP A O 1
ATOM 801 N N . THR A 1 105 ? -107.377 -49.370 126.859 1.00 24.95 105 THR A N 1
ATOM 802 C CA . THR A 1 105 ? -107.767 -50.420 125.902 1.00 24.95 105 THR A CA 1
ATOM 803 C C . THR A 1 105 ? -106.460 -50.893 125.241 1.00 24.95 105 THR A C 1
ATOM 805 O O . THR A 1 105 ? -105.764 -50.067 124.656 1.00 24.95 105 THR A O 1
ATOM 808 N N . GLN A 1 106 ? -106.044 -52.161 125.331 1.00 26.16 106 GLN A N 1
ATOM 809 C CA . GLN A 1 106 ? -106.832 -53.391 125.491 1.00 26.16 106 GLN A CA 1
ATOM 810 C C . GLN A 1 106 ? -106.334 -54.413 126.557 1.00 26.16 106 GLN A C 1
ATOM 812 O O . GLN A 1 106 ? -105.338 -55.096 126.330 1.00 26.16 106 GLN A O 1
ATOM 817 N N . VAL A 1 107 ? -107.238 -54.706 127.513 1.00 26.47 107 VAL A N 1
ATOM 818 C CA . VAL A 1 107 ? -107.504 -56.003 128.201 1.00 26.47 107 VAL A CA 1
ATOM 819 C C . VAL A 1 107 ? -106.595 -56.420 129.387 1.00 26.47 107 VAL A C 1
ATOM 821 O O . VAL A 1 107 ? -105.435 -56.761 129.193 1.00 26.47 107 VAL A O 1
ATOM 824 N N . GLY A 1 108 ? -107.097 -56.651 130.620 1.00 28.98 108 GLY A N 1
ATOM 825 C CA . GLY A 1 108 ? -108.423 -56.366 131.222 1.00 28.98 108 GLY A CA 1
ATOM 826 C C . GLY A 1 108 ? -109.002 -57.440 132.184 1.00 28.98 108 GLY A C 1
ATOM 827 O O . GLY A 1 108 ? -109.123 -58.608 131.811 1.00 28.98 108 GLY A O 1
ATOM 828 N N . LYS A 1 109 ? -109.432 -57.028 133.396 1.00 25.84 109 LYS A N 1
ATOM 829 C CA . LYS A 1 109 ? -110.464 -57.660 134.274 1.00 25.84 109 LYS A CA 1
ATOM 830 C C . LYS A 1 109 ? -110.817 -56.695 135.442 1.00 25.84 109 LYS A C 1
ATOM 832 O O . LYS A 1 109 ? -109.876 -56.209 136.056 1.00 25.84 109 LYS A O 1
ATOM 837 N N . ASP A 1 110 ? -112.041 -56.266 135.797 1.00 32.09 110 ASP A N 1
ATOM 838 C CA . ASP A 1 110 ? -113.436 -56.784 135.698 1.00 32.09 110 ASP A CA 1
ATOM 839 C C . ASP A 1 110 ? -113.840 -57.681 136.905 1.00 32.09 110 ASP A C 1
ATOM 841 O O . ASP A 1 110 ? -113.136 -58.651 137.183 1.00 32.09 110 ASP A O 1
ATOM 845 N N . LEU A 1 111 ? -114.913 -57.431 137.691 1.00 33.19 111 LEU A N 1
ATOM 846 C CA . LEU A 1 111 ? -115.863 -56.291 137.765 1.00 33.19 111 LEU A CA 1
ATOM 847 C C . LEU A 1 111 ? -116.574 -56.206 139.152 1.00 33.19 111 LEU A C 1
ATOM 849 O O . LEU A 1 111 ? -116.228 -56.902 140.102 1.00 33.19 111 LEU A O 1
ATOM 853 N N . SER A 1 112 ? -117.602 -55.352 139.231 1.00 30.88 112 SER A N 1
ATOM 854 C CA . SER A 1 112 ? -118.610 -55.132 140.285 1.00 30.88 112 SER A CA 1
ATOM 855 C C . SER A 1 112 ? -119.174 -56.396 140.965 1.00 30.88 112 SER A C 1
ATOM 857 O O . SER A 1 112 ? -120.256 -56.869 140.615 1.00 30.88 112 SER A O 1
ATOM 859 N N . GLY A 1 113 ? -118.466 -56.924 141.965 1.00 25.34 113 GLY A N 1
ATOM 860 C CA . GLY A 1 113 ? -118.853 -58.170 142.636 1.00 25.34 113 GLY A CA 1
ATOM 861 C C . GLY A 1 113 ? -119.959 -58.064 143.693 1.00 25.34 113 GLY A C 1
ATOM 862 O O . GLY A 1 113 ? -120.672 -59.044 143.885 1.00 25.34 113 GLY A O 1
ATOM 863 N N . ASP A 1 114 ? -120.107 -56.924 144.384 1.00 35.72 114 ASP A N 1
ATOM 864 C CA . ASP A 1 114 ? -120.804 -56.903 145.682 1.00 35.72 114 ASP A CA 1
ATOM 865 C C . ASP A 1 114 ? -121.938 -55.853 145.799 1.00 35.72 114 ASP A C 1
ATOM 867 O O . ASP A 1 114 ? -121.681 -54.671 146.058 1.00 35.72 114 ASP A O 1
ATOM 871 N N . PRO A 1 115 ? -123.215 -56.263 145.626 1.00 38.34 115 PRO A N 1
ATOM 872 C CA . PRO A 1 115 ? -124.386 -55.399 145.805 1.00 38.34 115 PRO A CA 1
ATOM 873 C C . PRO A 1 115 ? -124.532 -54.794 147.209 1.00 38.34 115 PRO A C 1
ATOM 875 O O . PRO A 1 115 ? -125.175 -53.752 147.351 1.00 38.34 115 PRO A O 1
ATOM 878 N N . TRP A 1 116 ? -123.920 -55.403 148.236 1.00 42.66 116 TRP A N 1
ATOM 879 C CA . TRP A 1 116 ? -123.957 -54.924 149.625 1.00 42.66 116 TRP A CA 1
ATOM 880 C C . TRP A 1 116 ? -123.593 -53.437 149.751 1.00 42.66 116 TRP A C 1
ATOM 882 O O . TRP A 1 116 ? -124.233 -52.690 150.497 1.00 42.66 116 TRP A O 1
ATOM 892 N N . LEU A 1 117 ? -122.607 -52.986 148.967 1.00 37.56 117 LEU A N 1
ATOM 893 C CA . LEU A 1 117 ? -122.050 -51.639 149.070 1.00 37.56 117 LEU A CA 1
ATOM 894 C C . LEU A 1 117 ? -122.992 -50.528 148.562 1.00 37.56 117 LEU A C 1
ATOM 896 O O . LEU A 1 117 ? -122.783 -49.364 148.901 1.00 37.56 117 LEU A O 1
ATOM 900 N N . GLN A 1 118 ? -124.020 -50.848 147.762 1.00 37.66 118 GLN A N 1
ATOM 901 C CA . GLN A 1 118 ? -124.973 -49.843 147.259 1.00 37.66 118 GLN A CA 1
ATOM 902 C C . GLN A 1 118 ? -126.227 -49.685 148.131 1.00 37.66 118 GLN A C 1
ATOM 904 O O . GLN A 1 118 ? -126.808 -48.599 148.150 1.00 37.66 118 GLN A O 1
ATOM 909 N N . GLU A 1 119 ? -126.623 -50.721 148.875 1.00 38.66 119 GLU A N 1
ATOM 910 C CA . GLU A 1 119 ? -127.852 -50.691 149.680 1.00 38.66 119 GLU A CA 1
ATOM 911 C C . GLU A 1 119 ? -127.630 -50.017 151.046 1.00 38.66 119 GLU A C 1
ATOM 913 O O . GLU A 1 119 ? -128.417 -49.165 151.472 1.00 38.66 119 GLU A O 1
ATOM 918 N N . ALA A 1 120 ? -126.500 -50.312 151.704 1.00 41.25 120 ALA A N 1
ATOM 919 C CA . ALA A 1 120 ? -126.153 -49.737 153.008 1.00 41.25 120 ALA A CA 1
ATOM 920 C C . ALA A 1 120 ? -126.118 -48.193 152.985 1.00 41.25 120 ALA A C 1
ATOM 922 O O . ALA A 1 120 ? -126.622 -47.540 153.897 1.00 41.25 120 ALA A O 1
ATOM 923 N N . LEU A 1 121 ? -125.616 -47.601 151.895 1.00 33.25 121 LEU A N 1
ATOM 924 C CA . LEU A 1 121 ? -125.513 -46.147 151.705 1.00 33.25 121 LEU A CA 1
ATOM 925 C C . LEU A 1 121 ? -126.856 -45.432 151.443 1.00 33.25 121 LEU A C 1
ATOM 927 O O . LEU A 1 121 ? -126.863 -44.217 151.233 1.00 33.25 121 LEU A O 1
ATOM 931 N N . ARG A 1 122 ? -127.993 -46.143 151.453 1.00 35.16 122 ARG A N 1
ATOM 932 C CA . ARG A 1 122 ? -129.336 -45.550 151.300 1.00 35.16 122 ARG A CA 1
ATOM 933 C C . ARG A 1 122 ? -130.273 -45.768 152.490 1.00 35.16 122 ARG A C 1
ATOM 935 O O . ARG A 1 122 ? -131.205 -44.981 152.646 1.00 35.16 122 ARG A O 1
ATOM 942 N N . SER A 1 123 ? -130.035 -46.768 153.340 1.00 36.16 123 SER A N 1
ATOM 943 C CA . SER A 1 123 ? -131.004 -47.155 154.380 1.00 36.16 123 SER A CA 1
ATOM 944 C C . SER A 1 123 ? -131.037 -46.243 155.618 1.00 36.16 123 SER A C 1
ATOM 946 O O . SER A 1 123 ? -132.094 -46.104 156.232 1.00 36.16 123 SER A O 1
ATOM 948 N N . GLU A 1 124 ? -129.925 -45.611 156.012 1.00 30.09 124 GLU A N 1
ATOM 949 C CA . GLU A 1 124 ? -129.837 -44.882 157.299 1.00 30.09 124 GLU A CA 1
ATOM 950 C C . GLU A 1 124 ? -130.031 -43.356 157.202 1.00 30.09 124 GLU A C 1
ATOM 952 O O . GLU A 1 124 ? -129.884 -42.632 158.182 1.00 30.09 124 GLU A O 1
ATOM 957 N N . ALA A 1 125 ? -130.463 -42.843 156.046 1.00 41.97 125 ALA A N 1
ATOM 958 C CA . ALA A 1 125 ? -130.673 -41.406 155.837 1.00 41.97 125 ALA A CA 1
ATOM 959 C C . ALA A 1 125 ? -131.831 -40.785 156.657 1.00 41.97 125 ALA A C 1
ATOM 961 O O . ALA A 1 125 ? -131.904 -39.562 156.792 1.00 41.97 125 ALA A O 1
ATOM 962 N N . GLY A 1 126 ? -132.784 -41.592 157.144 1.00 38.81 126 GLY A N 1
ATOM 963 C CA . GLY A 1 126 ? -134.084 -41.087 157.612 1.00 3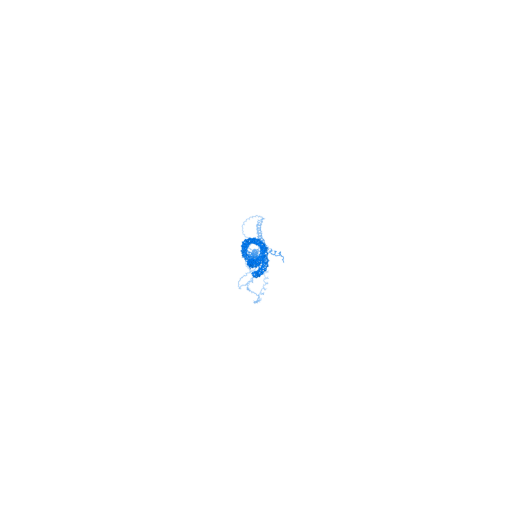8.81 126 GLY A CA 1
ATOM 964 C C . GLY A 1 126 ? -134.286 -40.965 159.128 1.00 38.81 126 GLY A C 1
ATOM 965 O O . GLY A 1 126 ? -134.989 -40.059 159.577 1.00 38.81 126 GLY A O 1
ATOM 966 N N . LEU A 1 127 ? -133.746 -41.891 159.926 1.00 37.91 127 LEU A N 1
ATOM 967 C CA . LEU A 1 127 ? -134.451 -42.303 161.151 1.00 37.91 127 LEU A CA 1
ATOM 968 C C . LEU A 1 127 ? -134.209 -41.417 162.388 1.00 37.91 127 LEU A C 1
ATOM 970 O O . LEU A 1 127 ? -135.135 -41.191 163.168 1.00 37.91 127 LEU A O 1
ATOM 974 N N . TYR A 1 128 ? -133.003 -40.867 162.561 1.00 31.81 128 TYR A N 1
ATOM 975 C CA . TYR A 1 128 ? -132.650 -40.091 163.764 1.00 31.81 128 TYR A CA 1
ATOM 976 C C . TYR A 1 128 ? -133.064 -38.612 163.731 1.00 31.81 128 TYR A C 1
ATOM 978 O O . TYR A 1 128 ? -133.023 -37.930 164.753 1.00 31.81 128 TYR A O 1
ATOM 986 N N . ARG A 1 129 ? -133.589 -38.125 162.599 1.00 36.97 129 ARG A N 1
ATOM 987 C CA . ARG A 1 129 ? -134.100 -36.750 162.452 1.00 36.97 129 ARG A CA 1
ATOM 988 C C . ARG A 1 129 ? -135.342 -36.447 163.310 1.00 36.97 129 ARG A C 1
ATOM 990 O O . ARG A 1 129 ? -135.677 -35.282 163.493 1.00 36.97 129 ARG A O 1
ATOM 997 N N . SER A 1 130 ? -136.050 -37.470 163.796 1.00 38.91 130 SER A N 1
ATOM 998 C CA . SER A 1 130 ? -137.453 -37.335 164.221 1.00 38.91 130 SER A CA 1
ATOM 999 C C . SER A 1 130 ? -137.718 -37.273 165.733 1.00 38.91 130 SER A C 1
ATOM 1001 O O . SER A 1 130 ? -138.876 -37.091 166.099 1.00 38.91 130 SER A O 1
ATOM 1003 N N . LYS A 1 131 ? -136.731 -37.506 166.616 1.00 32.06 131 LYS A N 1
ATOM 1004 C CA . LYS A 1 131 ? -137.035 -37.978 167.991 1.00 32.06 131 LYS A CA 1
ATOM 1005 C C . LYS A 1 131 ? -136.573 -37.132 169.183 1.00 32.06 131 LYS A C 1
ATOM 1007 O O . LYS A 1 131 ? -136.938 -37.472 170.303 1.00 32.06 131 LYS A O 1
ATOM 1012 N N . LEU A 1 132 ? -135.808 -36.057 168.975 1.00 33.91 132 LEU A N 1
ATOM 1013 C CA . LEU A 1 132 ? -135.268 -35.227 170.072 1.00 33.91 132 LEU A CA 1
ATOM 1014 C C . LEU A 1 132 ? -135.647 -33.737 170.003 1.00 33.91 132 LEU A C 1
ATOM 1016 O O . LEU A 1 132 ? -135.404 -32.996 170.950 1.00 33.91 132 LEU A O 1
ATOM 1020 N N . SER A 1 133 ? -136.358 -33.299 168.959 1.00 38.84 133 SER A N 1
ATOM 1021 C CA . SER A 1 133 ? -136.907 -31.936 168.864 1.00 38.84 133 SER A CA 1
ATOM 1022 C C . SER A 1 133 ? -138.147 -31.686 169.740 1.00 38.84 133 SER A C 1
ATOM 1024 O O . SER A 1 133 ? -138.767 -30.635 169.614 1.00 38.84 133 SER A O 1
ATOM 1026 N N . GLU A 1 134 ? -138.550 -32.645 170.580 1.00 45.25 134 GLU A N 1
ATOM 1027 C CA . GLU A 1 134 ? -139.873 -32.659 171.228 1.00 45.25 134 GLU A CA 1
ATOM 1028 C C . GLU A 1 134 ? -139.843 -32.535 172.766 1.00 45.25 134 GLU A C 1
ATOM 1030 O O . GLU A 1 134 ? -140.894 -32.351 173.376 1.00 45.25 134 GLU A O 1
ATOM 1035 N N . LYS A 1 135 ? -138.668 -32.634 173.419 1.00 26.95 135 LYS A N 1
ATOM 1036 C CA . LYS A 1 135 ? -138.570 -32.611 174.901 1.00 26.95 135 LYS A CA 1
ATOM 1037 C C . LYS A 1 135 ? -137.470 -31.747 175.529 1.00 26.95 135 LYS A C 1
ATOM 1039 O O . LYS A 1 135 ? -137.591 -31.436 176.710 1.00 26.95 135 LYS A O 1
ATOM 1044 N N . GLY A 1 136 ? -136.471 -31.311 174.761 1.00 44.69 136 GLY A N 1
ATOM 1045 C CA . GLY A 1 136 ? -135.365 -30.488 175.263 1.00 44.69 136 GLY A CA 1
ATOM 1046 C C . GLY A 1 136 ? -134.292 -31.292 176.010 1.00 44.69 136 GLY A C 1
ATOM 1047 O O . GLY A 1 136 ? -134.597 -32.262 176.702 1.00 44.69 136 GLY A O 1
ATOM 1048 N N . VAL A 1 137 ? -133.033 -30.852 175.869 1.00 30.67 137 VAL A N 1
ATOM 1049 C CA . VAL A 1 137 ? -131.806 -31.564 176.302 1.00 30.67 137 VAL A CA 1
ATOM 1050 C C . VAL A 1 137 ? -131.640 -32.950 175.588 1.00 30.67 137 VAL A C 1
ATOM 1052 O O . VAL A 1 137 ? -132.547 -33.362 174.866 1.00 30.67 137 VAL A O 1
ATOM 1055 N N . PRO A 1 138 ? -130.443 -33.582 175.540 1.00 43.81 138 PRO A N 1
ATOM 1056 C CA . PRO A 1 138 ? -129.590 -33.446 174.348 1.00 43.81 138 PRO A CA 1
ATOM 1057 C C . PRO A 1 138 ? -129.161 -34.815 173.743 1.00 43.81 138 PRO A C 1
ATOM 1059 O O . PRO A 1 138 ? -129.967 -35.741 173.718 1.00 43.81 138 PRO A O 1
ATOM 1062 N N . VAL A 1 139 ? -127.891 -34.939 173.300 1.00 28.23 139 VAL A N 1
ATOM 1063 C CA . VAL A 1 139 ? -127.208 -36.134 172.724 1.00 28.23 139 VAL A CA 1
ATOM 1064 C C . VAL A 1 139 ? -127.827 -36.651 171.390 1.00 28.23 139 VAL A C 1
ATOM 1066 O O . VAL A 1 139 ? -128.904 -36.212 171.010 1.00 28.23 139 VAL A O 1
ATOM 1069 N N . ALA A 1 140 ? -127.211 -37.492 170.541 1.00 25.77 140 ALA A N 1
ATOM 1070 C CA . ALA A 1 140 ? -125.870 -38.096 170.502 1.00 25.77 140 ALA A CA 1
ATOM 1071 C C . ALA A 1 140 ? -125.396 -38.345 169.045 1.00 25.77 140 ALA A C 1
ATOM 1073 O O . ALA A 1 140 ? -126.220 -38.708 168.213 1.00 25.77 140 ALA A O 1
ATOM 1074 N N . GLU A 1 141 ? -124.073 -38.244 168.823 1.00 26.22 141 GLU A N 1
ATOM 1075 C CA . GLU A 1 141 ? -123.212 -39.137 167.999 1.00 26.22 141 GLU A CA 1
ATOM 1076 C C . GLU A 1 141 ? -123.488 -39.402 166.485 1.00 26.22 141 GLU A C 1
ATOM 1078 O O . GLU A 1 141 ? -124.558 -39.118 165.961 1.00 26.22 141 GLU A O 1
ATOM 1083 N N . ALA A 1 142 ? -122.576 -40.007 165.694 1.00 23.23 142 ALA A N 1
ATOM 1084 C CA . ALA A 1 142 ? -121.100 -39.900 165.577 1.00 23.23 142 ALA A CA 1
ATOM 1085 C C . ALA A 1 142 ? -120.569 -40.744 164.373 1.00 23.23 142 ALA A C 1
ATOM 1087 O O . ALA A 1 142 ? -121.299 -41.577 163.845 1.00 23.23 142 ALA A O 1
ATOM 1088 N N . THR A 1 143 ? -119.277 -40.565 164.011 1.00 26.16 143 THR A N 1
ATOM 1089 C CA . THR A 1 143 ? -118.323 -41.617 163.524 1.00 26.16 143 THR A CA 1
ATOM 1090 C C . THR A 1 143 ? -118.627 -42.388 162.202 1.00 26.16 143 THR A C 1
ATOM 1092 O O . THR A 1 143 ? -119.664 -42.200 161.586 1.00 26.16 143 THR A O 1
ATOM 1095 N N . ALA A 1 144 ? -117.734 -43.189 161.574 1.00 24.95 144 ALA A N 1
ATOM 1096 C CA . ALA A 1 144 ? -116.260 -43.373 161.642 1.00 24.95 144 ALA A CA 1
ATOM 1097 C C . ALA A 1 144 ? -115.665 -43.877 160.285 1.00 24.95 144 ALA A C 1
ATOM 1099 O O . ALA A 1 144 ? -116.372 -44.032 159.293 1.00 24.95 144 ALA A O 1
ATOM 1100 N N . ARG A 1 145 ? -114.336 -44.110 160.244 1.00 30.70 145 ARG A N 1
ATOM 1101 C CA . ARG A 1 145 ? -113.524 -44.637 159.114 1.00 30.70 145 ARG A CA 1
ATOM 1102 C C . ARG A 1 145 ? -113.079 -46.096 159.338 1.00 30.70 145 ARG A C 1
ATOM 1104 O O . ARG A 1 145 ? -113.021 -46.526 160.484 1.00 30.70 145 ARG A O 1
ATOM 1111 N N . ILE A 1 146 ? -112.537 -46.743 158.293 1.00 24.00 146 ILE A N 1
ATOM 1112 C CA . ILE A 1 146 ? -111.456 -47.762 158.383 1.00 24.00 146 ILE A CA 1
ATOM 1113 C C . ILE A 1 146 ? -110.312 -47.388 157.393 1.00 24.00 146 ILE A C 1
ATOM 1115 O O . ILE A 1 146 ? -110.483 -46.470 156.587 1.00 24.00 146 ILE A O 1
ATOM 1119 N N . LEU A 1 147 ? -109.111 -47.978 157.529 1.00 27.45 147 LEU A N 1
ATOM 1120 C CA . LEU A 1 147 ? -107.831 -47.498 156.968 1.00 27.45 147 LEU A CA 1
ATOM 1121 C C . LEU A 1 147 ? -106.812 -48.630 156.670 1.00 27.45 147 LEU A C 1
ATOM 1123 O O . LEU A 1 147 ? -106.783 -49.615 157.400 1.00 27.45 147 LEU A O 1
ATOM 1127 N N . ASP A 1 148 ? -105.897 -48.374 155.716 1.00 29.34 148 ASP A N 1
ATOM 1128 C CA . ASP A 1 148 ? -104.646 -49.124 155.408 1.00 29.34 148 ASP A CA 1
ATOM 1129 C C . ASP A 1 148 ? -104.838 -50.551 154.811 1.00 29.34 148 ASP A C 1
ATOM 1131 O O . ASP A 1 148 ? -105.881 -51.168 154.983 1.00 29.34 148 ASP A O 1
ATOM 1135 N N . LYS A 1 149 ? -103.923 -51.157 154.034 1.00 29.94 149 LYS A N 1
ATOM 1136 C CA . LYS A 1 149 ? -102.498 -50.887 153.729 1.00 29.94 149 LYS A CA 1
ATOM 1137 C C . LYS A 1 149 ? -102.304 -50.612 152.226 1.00 29.94 149 LYS A C 1
ATOM 1139 O O . LYS A 1 149 ? -102.907 -51.304 151.418 1.00 29.94 149 LYS A O 1
ATOM 1144 N N . SER A 1 150 ? -101.466 -49.672 151.779 1.00 26.81 150 SER A N 1
ATOM 1145 C CA . SER A 1 150 ? -100.320 -49.045 152.461 1.00 26.81 150 SER A CA 1
ATOM 1146 C C . SER A 1 150 ? -100.242 -47.513 152.286 1.00 26.81 150 SER A C 1
ATOM 1148 O O . SER A 1 150 ? -99.943 -47.052 151.190 1.00 26.81 150 SER A O 1
ATOM 1150 N N . ALA A 1 151 ? -100.459 -46.768 153.380 1.00 33.16 151 ALA A N 1
ATOM 1151 C CA . ALA A 1 151 ? -100.071 -45.380 153.719 1.00 33.16 151 ALA A CA 1
ATOM 1152 C C . ALA A 1 151 ? -99.860 -44.339 152.576 1.00 33.16 151 ALA A C 1
ATOM 1154 O O . ALA A 1 151 ? -99.001 -44.505 151.718 1.00 33.16 151 ALA A O 1
ATOM 1155 N N . LYS A 1 152 ? -100.449 -43.123 152.611 1.00 26.91 152 LYS A N 1
ATOM 1156 C CA . LYS A 1 152 ? -100.661 -42.267 153.807 1.00 26.91 152 LYS A CA 1
ATOM 1157 C C . LYS A 1 152 ? -101.657 -41.079 153.576 1.00 26.91 152 LYS A C 1
ATOM 1159 O O . LYS A 1 152 ? -101.314 -40.166 152.843 1.00 26.91 152 LYS A O 1
ATOM 1164 N N . VAL A 1 153 ? -102.818 -41.066 154.273 1.00 32.09 153 VAL A N 1
ATOM 1165 C CA . VAL A 1 153 ? -103.566 -39.893 154.870 1.00 32.09 153 VAL A CA 1
ATOM 1166 C C . VAL A 1 153 ? -104.015 -38.696 153.948 1.00 32.09 153 VAL A C 1
ATOM 1168 O O . VAL A 1 153 ? -103.150 -37.966 153.489 1.00 32.09 153 VAL A O 1
ATOM 1171 N N . ILE A 1 154 ? -105.283 -38.469 153.499 1.00 26.25 154 ILE A N 1
ATOM 1172 C CA . ILE A 1 154 ? -106.530 -37.784 154.046 1.00 26.25 154 ILE A CA 1
ATOM 1173 C C . ILE A 1 154 ? -106.413 -36.529 154.964 1.00 26.25 154 ILE A C 1
ATOM 1175 O O . ILE A 1 154 ? -105.450 -36.433 155.704 1.00 26.25 154 ILE A O 1
ATOM 1179 N N . GLY A 1 155 ? -107.355 -35.554 155.055 1.00 26.23 155 GLY A N 1
ATOM 1180 C CA . GLY A 1 155 ? -108.719 -35.315 154.483 1.00 26.23 155 GLY A CA 1
ATOM 1181 C C . GLY A 1 155 ? -109.327 -33.936 154.929 1.00 26.23 155 GLY A C 1
ATOM 1182 O O . GLY A 1 155 ? -108.633 -33.213 155.639 1.00 26.23 155 GLY A O 1
ATOM 1183 N N . LEU A 1 156 ? -110.561 -33.527 154.527 1.00 25.09 156 LEU A N 1
ATOM 1184 C CA . LEU A 1 156 ? -111.055 -32.108 154.609 1.00 25.09 156 LEU A CA 1
ATOM 1185 C C . LEU A 1 156 ? -112.620 -31.930 154.642 1.00 25.09 156 LEU A C 1
ATOM 1187 O O . LEU A 1 156 ? -113.254 -32.554 153.796 1.00 25.09 156 LEU A O 1
ATOM 1191 N N . ALA A 1 157 ? -113.229 -31.087 155.527 1.00 23.59 157 ALA A N 1
ATOM 1192 C CA . ALA A 1 157 ? -114.586 -30.429 155.424 1.00 23.59 157 ALA A CA 1
ATOM 1193 C C . ALA A 1 157 ? -114.979 -29.509 156.650 1.00 23.59 157 ALA A C 1
ATOM 1195 O O . ALA A 1 157 ? -114.255 -29.502 157.639 1.00 23.59 157 ALA A O 1
ATOM 1196 N N . TYR A 1 158 ? -116.107 -28.751 156.587 1.00 23.72 158 TYR A N 1
ATOM 1197 C CA . TYR A 1 158 ? -116.662 -27.740 157.562 1.00 23.72 158 TYR A CA 1
ATOM 1198 C C . TYR A 1 158 ? -118.226 -27.863 157.711 1.00 23.72 158 TYR A C 1
ATOM 1200 O O . TYR A 1 158 ? -118.767 -28.760 157.072 1.00 23.72 158 TYR A O 1
ATOM 1208 N N . VAL A 1 159 ? -119.080 -27.100 158.454 1.00 23.19 159 VAL A N 1
ATOM 1209 C CA . VAL A 1 159 ? -119.148 -25.722 159.078 1.00 23.19 159 VAL A CA 1
ATOM 1210 C C . VAL A 1 159 ? -120.052 -25.755 160.384 1.00 23.19 159 VAL A C 1
ATOM 1212 O O . VAL A 1 159 ? -120.144 -26.842 160.934 1.00 23.19 159 VAL A O 1
ATOM 1215 N N . ARG A 1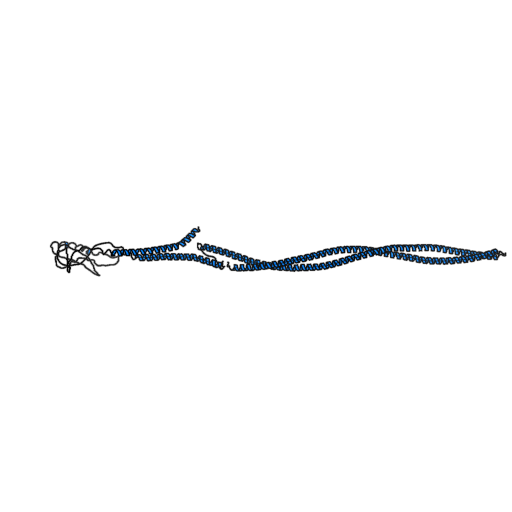 160 ? -120.760 -24.764 161.015 1.00 23.75 160 ARG A N 1
ATOM 1216 C CA . ARG A 1 160 ? -121.248 -23.370 160.719 1.00 23.75 160 ARG A CA 1
ATOM 1217 C C . ARG A 1 160 ? -121.301 -22.363 161.934 1.00 23.75 160 ARG A C 1
ATOM 1219 O O . ARG A 1 160 ? -120.233 -21.994 162.394 1.00 23.75 160 ARG A O 1
ATOM 1226 N N . MET A 1 161 ? -122.466 -21.776 162.327 1.00 25.33 161 MET A N 1
ATOM 1227 C CA . MET A 1 161 ? -122.608 -20.463 163.050 1.00 25.33 161 MET A CA 1
ATOM 1228 C C . MET A 1 161 ? -123.976 -20.188 163.752 1.00 25.33 161 MET A C 1
ATOM 1230 O O . MET A 1 161 ? -124.962 -20.841 163.413 1.00 25.33 161 MET A O 1
ATOM 1234 N N . SER A 1 162 ? -124.048 -19.119 164.583 1.00 25.80 162 SER A N 1
ATOM 1235 C CA . SER A 1 162 ? -125.267 -18.407 165.073 1.00 25.80 162 SER A CA 1
ATOM 1236 C C . SER A 1 162 ? -125.003 -16.895 165.404 1.00 25.80 162 SER A C 1
ATOM 1238 O O . SER A 1 162 ? -123.854 -16.483 165.240 1.00 25.80 162 SER A O 1
ATOM 1240 N N . LEU A 1 163 ? -126.002 -16.062 165.804 1.00 28.09 163 LEU A N 1
ATOM 1241 C CA . LEU A 1 163 ? -125.871 -14.589 166.080 1.00 28.09 163 LEU A CA 1
ATOM 1242 C C . LEU A 1 163 ? -127.000 -13.930 166.961 1.00 28.09 163 LEU A C 1
ATOM 1244 O O . LEU A 1 163 ? -128.164 -14.290 166.812 1.00 28.09 163 LEU A O 1
ATOM 1248 N N . GLU A 1 164 ? -126.637 -12.936 167.814 1.00 28.33 164 GLU A N 1
ATOM 1249 C CA . GLU A 1 164 ? -127.369 -12.002 168.756 1.00 28.33 164 GLU A CA 1
ATOM 1250 C C . GLU A 1 164 ? -127.753 -12.304 170.267 1.00 28.33 164 GLU A C 1
ATOM 1252 O O . GLU A 1 164 ? -128.827 -12.853 170.485 1.00 28.33 164 GLU A O 1
ATOM 1257 N N . ASN A 1 165 ? -126.974 -11.884 171.323 1.00 25.30 165 ASN A N 1
ATOM 1258 C CA . ASN A 1 165 ? -127.407 -11.069 172.523 1.00 25.30 165 ASN A CA 1
ATOM 1259 C C . ASN A 1 165 ? -126.417 -10.552 173.680 1.00 25.30 165 ASN A C 1
ATOM 1261 O O . ASN A 1 165 ? -126.561 -9.373 173.990 1.00 25.30 165 ASN A O 1
ATOM 1265 N N . THR A 1 166 ? -125.479 -11.265 174.385 1.00 26.39 166 THR A N 1
ATOM 1266 C CA . THR A 1 166 ? -124.961 -10.833 175.762 1.00 26.39 166 THR A CA 1
ATOM 1267 C C . THR A 1 166 ? -123.492 -11.113 176.280 1.00 26.39 166 THR A C 1
ATOM 1269 O O . THR A 1 166 ? -122.975 -12.195 176.025 1.00 26.39 166 THR A O 1
ATOM 1272 N N . TYR A 1 167 ? -122.992 -10.273 177.238 1.00 27.17 167 TYR A N 1
ATOM 1273 C CA . TYR A 1 167 ? -121.963 -10.435 178.348 1.00 27.17 167 TYR A CA 1
ATOM 1274 C C . TYR A 1 167 ? -120.407 -10.436 178.118 1.00 27.17 167 TYR A C 1
ATOM 1276 O O . TYR A 1 167 ? -119.919 -10.440 176.995 1.00 27.17 167 TYR A O 1
ATOM 1284 N N . LYS A 1 168 ? -119.661 -10.313 179.248 1.00 29.03 168 LYS A N 1
ATOM 1285 C CA . LYS A 1 168 ? -118.187 -10.154 179.465 1.00 29.03 168 LYS A CA 1
ATOM 1286 C C . LYS A 1 168 ? -117.329 -11.363 179.029 1.00 29.03 168 LYS A C 1
ATOM 1288 O O . LYS A 1 168 ? -117.826 -12.475 179.141 1.00 29.03 168 LYS A O 1
ATOM 1293 N N . GLU A 1 169 ? -116.023 -11.116 178.790 1.00 31.34 169 GLU A N 1
ATOM 1294 C CA . GLU A 1 169 ? -114.892 -12.087 178.722 1.00 31.34 169 GLU A CA 1
ATOM 1295 C C . GLU A 1 169 ? -115.013 -13.147 177.580 1.00 31.34 169 GLU A C 1
ATOM 1297 O O . GLU A 1 169 ? -116.110 -13.547 177.223 1.00 31.34 169 GLU A O 1
ATOM 1302 N N . LEU A 1 170 ? -113.983 -13.657 176.883 1.00 31.64 170 LEU A N 1
ATOM 1303 C CA . LEU A 1 170 ? -112.557 -13.330 176.667 1.00 31.64 170 LEU A CA 1
ATOM 1304 C C . LEU A 1 170 ? -112.139 -13.991 175.311 1.00 31.64 170 LEU A C 1
ATOM 1306 O O . LEU A 1 170 ? -112.765 -14.974 174.920 1.00 31.64 170 LEU A O 1
ATOM 1310 N N . GLY A 1 171 ? -111.088 -13.548 174.605 1.00 32.19 171 GLY A N 1
ATOM 1311 C CA . GLY A 1 171 ? -110.475 -14.318 173.493 1.00 32.19 171 GLY A CA 1
ATOM 1312 C C . GLY A 1 171 ? -110.612 -13.782 172.050 1.00 32.19 171 GLY A C 1
ATOM 1313 O O . GLY A 1 171 ? -111.223 -12.749 171.798 1.00 32.19 171 GLY A O 1
ATOM 1314 N N . GLU A 1 172 ? -109.943 -14.468 171.106 1.00 41.91 172 GLU A N 1
ATOM 1315 C CA . GLU A 1 172 ? -109.037 -13.861 170.101 1.00 41.91 172 GLU A CA 1
ATOM 1316 C C . GLU A 1 172 ? -108.960 -14.663 168.755 1.00 41.91 172 GLU A C 1
ATOM 1318 O O . GLU A 1 172 ? -109.335 -15.829 168.726 1.00 41.91 172 GLU A O 1
ATOM 1323 N N . ILE A 1 173 ? -108.364 -14.082 167.687 1.00 38.25 173 ILE A N 1
ATOM 1324 C CA . ILE A 1 173 ? -107.737 -14.746 166.492 1.00 38.25 173 ILE A CA 1
ATOM 1325 C C . ILE A 1 173 ? -108.591 -15.219 165.245 1.00 38.25 173 ILE A C 1
ATOM 1327 O O . ILE A 1 173 ? -109.450 -16.082 165.322 1.00 38.25 173 ILE A O 1
ATOM 1331 N N . HIS A 1 174 ? -108.169 -14.732 164.047 1.00 29.95 174 HIS A N 1
ATOM 1332 C CA . HIS A 1 174 ? -108.188 -15.286 162.645 1.00 29.95 174 HIS A CA 1
ATOM 1333 C C . HIS A 1 174 ? -109.384 -15.271 161.621 1.00 29.95 174 HIS A C 1
ATOM 1335 O O . HIS A 1 174 ? -110.234 -16.152 161.598 1.00 29.95 174 HIS A O 1
ATOM 1341 N N . SER A 1 175 ? -109.171 -14.489 160.533 1.00 29.38 175 SER A N 1
ATOM 1342 C CA . SER A 1 175 ? -109.058 -14.910 159.094 1.00 29.38 175 SER A CA 1
ATOM 1343 C C . SER A 1 175 ? -110.217 -14.896 158.051 1.00 29.38 175 SER A C 1
ATOM 1345 O O . SER A 1 175 ? -111.316 -15.367 158.302 1.00 29.38 175 SER A O 1
ATOM 1347 N N . ALA A 1 176 ? -109.828 -14.506 156.810 1.00 33.09 176 ALA A N 1
ATOM 1348 C CA . ALA A 1 176 ? -110.423 -14.791 155.472 1.00 33.09 176 ALA A CA 1
ATOM 1349 C C . ALA A 1 176 ? -111.784 -14.107 155.109 1.00 33.09 176 ALA A C 1
ATOM 1351 O O . ALA A 1 176 ? -112.539 -13.758 156.003 1.00 33.09 176 ALA A O 1
ATOM 1352 N N . PHE A 1 177 ? -112.198 -13.840 153.848 1.00 26.61 177 PHE A N 1
ATOM 1353 C CA . PHE A 1 177 ? -111.610 -13.918 152.480 1.00 26.61 177 PHE A CA 1
ATOM 1354 C C . PHE A 1 177 ? -112.381 -12.954 151.506 1.00 26.61 177 PHE A C 1
ATOM 1356 O O . PHE A 1 177 ? -113.105 -12.104 152.007 1.00 26.61 177 PHE A O 1
ATOM 1363 N N . VAL A 1 178 ? -112.313 -13.140 150.161 1.00 30.34 178 VAL A N 1
ATOM 1364 C CA . VAL A 1 178 ? -113.186 -12.543 149.080 1.00 30.34 178 VAL A CA 1
ATOM 1365 C C . VAL A 1 178 ? -112.843 -11.097 148.608 1.00 30.34 178 VAL A C 1
ATOM 1367 O O . VAL A 1 178 ? -112.565 -10.254 149.447 1.00 30.34 178 VAL A O 1
ATOM 1370 N N . THR A 1 179 ? -112.860 -10.662 147.319 1.00 33.06 179 THR A N 1
ATOM 1371 C CA . THR A 1 179 ? -112.658 -11.284 145.966 1.00 33.06 179 THR A CA 1
ATOM 1372 C C . THR A 1 179 ? -112.369 -10.228 144.846 1.00 33.06 179 THR A C 1
ATOM 1374 O O . THR A 1 179 ? -113.208 -9.367 144.612 1.00 33.06 179 THR A O 1
ATOM 1377 N N . THR A 1 180 ? -111.338 -10.451 144.001 1.00 32.06 180 THR A N 1
ATOM 1378 C CA . THR A 1 180 ? -111.320 -10.265 142.501 1.00 32.06 180 THR A CA 1
ATOM 1379 C C . THR A 1 180 ? -111.368 -8.844 141.838 1.00 32.06 180 THR A C 1
ATOM 1381 O O . THR A 1 180 ? -111.723 -7.878 142.500 1.00 32.06 180 THR A O 1
ATOM 1384 N N . PRO A 1 181 ? -111.056 -8.674 140.519 1.00 45.12 181 PRO A N 1
ATOM 1385 C CA . PRO A 1 181 ? -109.757 -8.985 139.877 1.00 45.12 181 PRO A CA 1
ATOM 1386 C C . PRO A 1 181 ? -109.282 -7.974 138.778 1.00 45.12 181 PRO A C 1
ATOM 1388 O O . PRO A 1 181 ? -110.100 -7.347 138.117 1.00 45.12 181 PRO A O 1
ATOM 1391 N N . HIS A 1 182 ? -107.967 -7.905 138.491 1.00 31.33 182 HIS A N 1
ATOM 1392 C CA . HIS A 1 182 ? -107.366 -7.931 137.126 1.00 31.33 182 HIS A CA 1
ATOM 1393 C C . HIS A 1 182 ? -105.869 -7.546 137.123 1.00 31.33 182 HIS A C 1
ATOM 1395 O O . HIS A 1 182 ? -105.506 -6.389 137.326 1.00 31.33 182 HIS A O 1
ATOM 1401 N N . SER A 1 183 ? -104.995 -8.498 136.785 1.00 38.72 183 SER A N 1
ATOM 1402 C CA . SER A 1 183 ? -103.589 -8.258 136.421 1.00 38.72 183 SER A CA 1
ATOM 1403 C C . SER A 1 183 ? -103.028 -9.476 135.673 1.00 38.72 183 SER A C 1
ATOM 1405 O O . SER A 1 183 ? -103.157 -10.584 136.179 1.00 38.72 183 SER A O 1
ATOM 1407 N N . LEU A 1 184 ? -102.458 -9.292 134.467 1.00 35.28 184 LEU A N 1
ATOM 1408 C CA . LEU A 1 184 ? -101.655 -10.282 133.707 1.00 35.28 184 LEU A CA 1
ATOM 1409 C C . LEU A 1 184 ? -101.243 -9.708 132.326 1.00 35.28 184 LEU A C 1
ATOM 1411 O O . LEU A 1 184 ? -101.961 -9.866 131.342 1.00 35.28 184 LEU A O 1
ATOM 1415 N N . SER A 1 185 ? -100.088 -9.039 132.237 1.00 35.31 185 SER A N 1
ATOM 1416 C CA . SER A 1 185 ? -99.534 -8.552 130.951 1.00 35.31 185 SER A CA 1
ATOM 1417 C C . SER A 1 185 ? -98.007 -8.390 130.939 1.00 35.31 185 SER A C 1
ATOM 1419 O O . SER A 1 185 ? -97.344 -8.794 129.985 1.00 35.31 185 SER A O 1
ATOM 1421 N N . ASP A 1 186 ? -97.426 -7.844 132.009 1.00 35.19 186 ASP A N 1
ATOM 1422 C CA . ASP A 1 186 ? -96.100 -7.202 131.927 1.00 35.19 186 ASP A CA 1
ATOM 1423 C C . ASP A 1 186 ? -94.889 -8.134 132.168 1.00 35.19 186 ASP A C 1
ATOM 1425 O O . ASP A 1 186 ? -93.746 -7.687 132.100 1.00 35.19 186 ASP A O 1
ATOM 1429 N N . VAL A 1 187 ? -95.102 -9.431 132.430 1.00 43.38 187 VAL A N 1
ATOM 1430 C CA . VAL A 1 187 ? -94.033 -10.366 132.866 1.00 43.38 187 VAL A CA 1
ATOM 1431 C C . VAL A 1 187 ? -93.486 -11.256 131.731 1.00 43.38 187 VAL A C 1
ATOM 1433 O O . VAL A 1 187 ? -92.375 -11.768 131.826 1.00 43.38 187 VAL A O 1
ATOM 1436 N N . VAL A 1 188 ? -94.210 -11.412 130.616 1.00 42.78 188 VAL A N 1
ATOM 1437 C CA . VAL A 1 188 ? -93.848 -12.363 129.535 1.00 42.78 188 VAL A CA 1
ATOM 1438 C C . VAL A 1 188 ? -92.852 -11.779 128.510 1.00 42.78 188 VAL A C 1
ATOM 1440 O O . VAL A 1 188 ? -92.203 -12.516 127.770 1.00 42.78 188 VAL A O 1
ATOM 1443 N N . PHE A 1 189 ? -92.678 -10.455 128.463 1.00 42.72 189 PHE A N 1
ATOM 1444 C CA . PHE A 1 189 ? -91.972 -9.786 127.360 1.00 42.72 189 PHE A CA 1
ATOM 1445 C C . PHE A 1 189 ? -90.430 -9.810 127.409 1.00 42.72 189 PHE A C 1
ATOM 1447 O O . PHE A 1 189 ? -89.797 -9.412 126.430 1.00 42.72 189 PHE A O 1
ATOM 1454 N N . PHE A 1 190 ? -89.802 -10.261 128.502 1.00 44.44 190 PHE A N 1
ATOM 1455 C CA . PHE A 1 190 ? -88.356 -10.057 128.700 1.00 44.44 190 PHE A CA 1
ATOM 1456 C C . PHE A 1 190 ? -87.448 -11.058 127.950 1.00 44.44 190 PHE A C 1
ATOM 1458 O O . PHE A 1 190 ? -86.380 -10.671 127.481 1.00 44.44 190 PHE A O 1
ATOM 1465 N N . GLU A 1 191 ? -87.866 -12.317 127.758 1.00 46.38 191 GLU A N 1
ATOM 1466 C CA . GLU A 1 191 ? -87.034 -13.332 127.073 1.00 46.38 191 GLU A CA 1
ATOM 1467 C C . GLU A 1 191 ? -87.084 -13.248 125.533 1.00 46.38 191 GLU A C 1
ATOM 1469 O O . GLU A 1 191 ? -86.086 -13.515 124.860 1.00 46.38 191 GLU A O 1
ATOM 1474 N N . GLN A 1 192 ? -88.202 -12.800 124.946 1.00 46.75 192 GLN A N 1
ATOM 1475 C CA . GLN A 1 192 ? -88.363 -12.701 123.482 1.00 46.75 192 GLN A CA 1
ATOM 1476 C C . GLN A 1 192 ? -87.328 -11.760 122.822 1.00 46.75 192 GLN A C 1
ATOM 1478 O O . GLN A 1 192 ? -86.904 -11.989 121.686 1.00 46.75 192 GLN A O 1
ATOM 1483 N N . GLY A 1 193 ? -86.873 -10.719 123.532 1.00 48.44 193 GLY A N 1
ATOM 1484 C CA . GLY A 1 193 ? -85.986 -9.684 122.983 1.00 48.44 193 GLY A CA 1
ATOM 1485 C C . GLY A 1 193 ? -84.601 -10.184 122.547 1.00 48.44 193 GLY A C 1
ATOM 1486 O O . GLY A 1 193 ? -84.105 -9.779 121.492 1.00 48.44 193 GLY A O 1
ATOM 1487 N N . ARG A 1 194 ? -83.982 -11.104 123.305 1.00 46.81 194 ARG A N 1
ATOM 1488 C CA . ARG A 1 194 ? -82.645 -11.653 122.983 1.00 46.81 194 ARG A CA 1
ATOM 1489 C C . ARG A 1 194 ? -82.643 -12.412 121.656 1.00 46.81 194 ARG A C 1
ATOM 1491 O O . ARG A 1 194 ? -81.712 -12.276 120.861 1.00 46.81 194 ARG A O 1
ATOM 1498 N N . LEU A 1 195 ? -83.687 -13.200 121.410 1.00 52.88 195 LEU A N 1
ATOM 1499 C CA . LEU A 1 195 ? -83.754 -14.134 120.284 1.00 52.88 195 LEU A CA 1
ATOM 1500 C C . LEU A 1 195 ? -83.941 -13.415 118.935 1.00 52.88 195 LEU A C 1
ATOM 1502 O O . LEU A 1 195 ? -83.390 -13.851 117.922 1.00 52.88 195 LEU A O 1
ATOM 1506 N N . VAL A 1 196 ? -84.653 -12.283 118.927 1.00 56.78 196 VAL A N 1
ATOM 1507 C CA . VAL A 1 196 ? -84.795 -11.418 117.743 1.00 56.78 196 VAL A CA 1
ATOM 1508 C C . VAL A 1 196 ? -83.478 -10.707 117.415 1.00 56.78 196 VAL A C 1
ATOM 1510 O O . VAL A 1 196 ? -83.074 -10.685 116.253 1.00 56.78 196 VAL A O 1
ATOM 1513 N N . TRP A 1 197 ? -82.768 -10.181 118.421 1.00 54.31 197 TRP A N 1
ATOM 1514 C CA . TRP A 1 197 ? -81.544 -9.397 118.203 1.00 54.31 197 TRP A CA 1
ATOM 1515 C C . TRP A 1 197 ? -80.411 -10.235 117.584 1.00 54.31 197 TRP A C 1
ATOM 1517 O O . TRP A 1 197 ? -79.844 -9.849 116.560 1.00 54.31 197 TRP A O 1
ATOM 1527 N N . PHE A 1 198 ? -80.148 -11.434 118.123 1.00 58.19 198 PHE A N 1
ATOM 1528 C CA . PHE A 1 198 ? -79.145 -12.349 117.556 1.00 58.19 198 PHE A CA 1
ATOM 1529 C C . PHE A 1 198 ? -79.496 -12.821 116.135 1.00 58.19 198 PHE A C 1
ATOM 1531 O O . PHE A 1 198 ? -78.612 -12.893 115.278 1.00 58.19 198 PHE A O 1
ATOM 1538 N N . LYS A 1 199 ? -80.777 -13.095 115.843 1.00 55.88 199 LYS A N 1
ATOM 1539 C CA . LYS A 1 199 ? -81.217 -13.472 114.487 1.00 55.88 199 LYS A CA 1
ATOM 1540 C C . LYS A 1 199 ? -81.094 -12.309 113.493 1.00 55.88 199 LYS A C 1
ATOM 1542 O O . LYS A 1 199 ? -80.656 -12.533 112.367 1.00 55.88 199 LYS A O 1
ATOM 1547 N N . GLY A 1 200 ? -81.409 -11.080 113.911 1.00 59.78 200 GLY A N 1
ATOM 1548 C CA . GLY A 1 200 ? -81.286 -9.877 113.082 1.00 59.78 200 GLY A CA 1
ATOM 1549 C C . GLY A 1 200 ? -79.841 -9.563 112.684 1.00 59.78 200 GLY A C 1
ATOM 1550 O O . GLY A 1 200 ? -79.549 -9.420 111.496 1.00 59.78 200 GLY A O 1
ATOM 1551 N N . VAL A 1 201 ? -78.917 -9.534 113.653 1.00 65.25 201 VAL A N 1
ATOM 1552 C CA . VAL A 1 201 ? -77.486 -9.273 113.390 1.00 65.25 201 VAL A CA 1
ATOM 1553 C C . VAL A 1 201 ? -76.854 -10.388 112.547 1.00 65.25 201 VAL A C 1
ATOM 1555 O O . VAL A 1 201 ? -76.074 -10.110 111.636 1.00 65.25 201 VAL A O 1
ATOM 1558 N N . GLY A 1 202 ? -77.238 -11.650 112.774 1.00 68.50 202 GLY A N 1
ATOM 1559 C CA . GLY A 1 202 ? -76.803 -12.768 111.933 1.00 68.50 202 GLY A CA 1
ATOM 1560 C C . GLY A 1 202 ? -77.305 -12.682 110.484 1.00 68.50 202 GLY A C 1
ATOM 1561 O O . GLY A 1 202 ? -76.609 -13.116 109.567 1.00 68.50 202 GLY A O 1
ATOM 1562 N N . PHE A 1 203 ? -78.486 -12.103 110.247 1.00 72.38 203 PHE A N 1
ATOM 1563 C CA . PHE A 1 203 ? -79.036 -11.930 108.900 1.00 72.38 203 PHE A CA 1
ATOM 1564 C C . PHE A 1 203 ? -78.343 -10.797 108.129 1.00 72.38 203 PHE A C 1
ATOM 1566 O O . PHE A 1 203 ? -77.956 -10.996 106.976 1.00 72.38 203 PHE A O 1
ATOM 1573 N N . THR A 1 204 ? -78.090 -9.646 108.766 1.00 69.44 204 THR A N 1
ATOM 1574 C CA . THR A 1 204 ? -77.356 -8.539 108.124 1.00 69.44 204 THR A CA 1
ATOM 1575 C C . THR A 1 204 ? -75.910 -8.921 107.805 1.00 69.44 204 THR A C 1
ATOM 1577 O O . THR A 1 204 ? -75.444 -8.636 106.702 1.00 69.44 204 THR A O 1
ATOM 1580 N N . TRP A 1 205 ? -75.227 -9.663 108.688 1.00 76.38 205 TRP A N 1
ATOM 1581 C CA . TRP A 1 205 ? -73.902 -10.225 108.390 1.00 76.38 205 TRP A CA 1
ATOM 1582 C C . TRP A 1 205 ? -73.916 -11.190 107.199 1.00 76.38 205 TRP A C 1
ATOM 1584 O O . TRP A 1 205 ? -73.007 -11.138 106.375 1.00 76.38 205 TRP A O 1
ATOM 1594 N N . ARG A 1 206 ? -74.946 -12.034 107.048 1.00 76.00 206 ARG A N 1
ATOM 1595 C CA . ARG A 1 206 ? -75.061 -12.948 105.894 1.00 76.00 206 ARG A CA 1
ATOM 1596 C C . ARG A 1 206 ? -75.305 -12.203 104.579 1.00 76.00 206 ARG A C 1
ATOM 1598 O O . ARG A 1 206 ? -74.739 -12.602 103.564 1.00 76.00 206 ARG A O 1
ATOM 1605 N N . ILE A 1 207 ? -76.065 -11.104 104.592 1.00 79.19 207 ILE 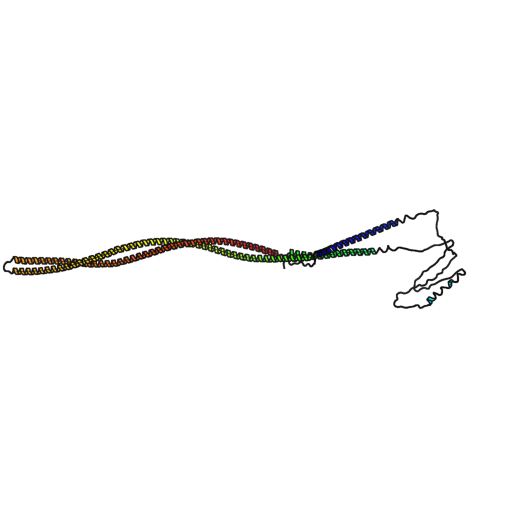A N 1
ATOM 1606 C CA . ILE A 1 207 ? -76.241 -10.233 103.415 1.00 79.19 207 ILE A CA 1
ATOM 1607 C C . ILE A 1 207 ? -74.934 -9.510 103.067 1.00 79.19 207 ILE A C 1
ATOM 1609 O O . ILE A 1 207 ? -74.527 -9.524 101.907 1.00 79.19 207 ILE A O 1
ATOM 1613 N N . LEU A 1 208 ? -74.242 -8.924 104.049 1.00 78.19 208 LEU A N 1
ATOM 1614 C CA . LEU A 1 208 ? -72.971 -8.227 103.819 1.00 78.19 208 LEU A CA 1
ATOM 1615 C C . LEU A 1 208 ? -71.873 -9.186 103.337 1.00 78.19 208 LEU A C 1
ATOM 1617 O O . LEU A 1 208 ? -71.191 -8.883 102.361 1.00 78.19 208 LEU A O 1
ATOM 1621 N N . PHE A 1 209 ? -71.751 -10.369 103.945 1.00 81.69 209 PHE A N 1
ATOM 1622 C CA . PHE A 1 209 ? -70.811 -11.406 103.512 1.00 81.69 209 PHE A CA 1
ATOM 1623 C C . PHE A 1 209 ? -71.159 -11.949 102.118 1.00 81.69 209 PHE A C 1
ATOM 1625 O O . PHE A 1 209 ? -70.269 -12.113 101.290 1.00 81.69 209 PHE A O 1
ATOM 1632 N N . GLY A 1 210 ? -72.447 -12.153 101.814 1.00 80.88 210 GLY A N 1
ATOM 1633 C CA . GLY A 1 210 ? -72.908 -12.531 100.476 1.00 80.88 210 GLY A CA 1
ATOM 1634 C C . GLY A 1 210 ? -72.601 -11.466 99.417 1.00 80.88 210 GLY A C 1
ATOM 1635 O O . GLY A 1 210 ? -72.092 -11.795 98.349 1.00 80.88 210 GLY A O 1
ATOM 1636 N N . SER A 1 211 ? -72.827 -10.186 99.726 1.00 78.69 211 SER A N 1
ATOM 1637 C CA . SER A 1 211 ? -72.510 -9.057 98.838 1.00 78.69 211 SER A CA 1
ATOM 1638 C C . SER A 1 211 ? -71.000 -8.879 98.638 1.00 78.69 211 SER A C 1
ATOM 1640 O O . SER A 1 211 ? -70.554 -8.569 97.531 1.00 78.69 211 SER A O 1
ATOM 1642 N N . PHE A 1 212 ? -70.199 -9.112 99.683 1.00 81.62 212 PHE A N 1
ATOM 1643 C CA . PHE A 1 212 ? -68.737 -9.124 99.606 1.00 81.62 212 PHE A CA 1
ATOM 1644 C C . PHE A 1 212 ? -68.236 -10.282 98.734 1.00 81.62 212 PHE A C 1
ATOM 1646 O O . PHE A 1 212 ? -67.452 -10.059 97.815 1.00 81.62 212 PHE A O 1
ATOM 1653 N N . LEU A 1 213 ? -68.746 -11.499 98.953 1.00 81.50 213 LEU A N 1
ATOM 1654 C CA . LEU A 1 213 ? -68.390 -12.689 98.179 1.00 81.50 213 LEU A CA 1
ATOM 1655 C C . LEU A 1 213 ? -68.803 -12.563 96.703 1.00 81.50 213 LEU A C 1
ATOM 1657 O O . LEU A 1 213 ? -68.033 -12.935 95.822 1.00 81.50 213 LEU A O 1
ATOM 1661 N N . LEU A 1 214 ? -69.975 -11.984 96.419 1.00 79.88 214 LEU A N 1
ATOM 1662 C CA . LEU A 1 214 ? -70.445 -11.728 95.054 1.00 79.88 214 LEU A CA 1
ATOM 1663 C C . LEU A 1 214 ? -69.608 -10.645 94.354 1.00 79.88 214 LEU A C 1
ATOM 1665 O O . LEU A 1 214 ? -69.245 -10.809 93.190 1.00 79.88 214 LEU A O 1
ATOM 1669 N N . SER A 1 215 ? -69.239 -9.577 95.069 1.00 77.94 215 SER A N 1
ATOM 1670 C CA . SER A 1 215 ? -68.330 -8.543 94.550 1.00 77.94 215 SER A CA 1
ATOM 1671 C C . SER A 1 215 ? -66.931 -9.104 94.284 1.00 77.94 215 SER A C 1
ATOM 1673 O O . SER A 1 215 ? -66.339 -8.801 93.252 1.00 77.94 215 SER A O 1
ATOM 1675 N N . LEU A 1 216 ? -66.421 -9.972 95.164 1.00 80.56 216 LEU A N 1
ATOM 1676 C CA . LEU A 1 216 ? -65.147 -10.672 94.989 1.00 80.56 216 LEU A CA 1
ATOM 1677 C C . LEU A 1 216 ? -65.187 -11.630 93.787 1.00 80.56 216 LEU A C 1
ATOM 1679 O O . LEU A 1 216 ? -64.250 -11.649 92.991 1.00 80.56 216 LEU A O 1
ATOM 1683 N N . LEU A 1 217 ? -66.284 -12.373 93.608 1.00 79.50 217 LEU A N 1
ATOM 1684 C CA . LEU A 1 217 ? -66.497 -13.246 92.451 1.00 79.50 217 LEU A CA 1
ATOM 1685 C C . LEU A 1 217 ? -66.511 -12.445 91.140 1.00 79.50 217 LEU A C 1
ATOM 1687 O O . LEU A 1 217 ? -65.820 -12.813 90.191 1.00 79.50 217 LEU A O 1
ATOM 1691 N N . PHE A 1 218 ? -67.237 -11.322 91.102 1.00 76.62 218 PHE A N 1
ATOM 1692 C CA . PHE A 1 218 ? -67.281 -10.420 89.946 1.00 76.62 218 PHE A CA 1
ATOM 1693 C C . PHE A 1 218 ? -65.905 -9.800 89.650 1.00 76.62 218 PHE A C 1
ATOM 1695 O O . PHE A 1 218 ? -65.469 -9.769 88.497 1.00 76.62 218 PHE A O 1
ATOM 1702 N N . LEU A 1 219 ? -65.174 -9.384 90.691 1.00 78.75 219 LEU A N 1
ATOM 1703 C CA . LEU A 1 219 ? -63.806 -8.877 90.583 1.00 78.75 219 LEU A CA 1
ATOM 1704 C C . LEU A 1 219 ? -62.861 -9.934 89.985 1.00 78.75 219 LEU A C 1
ATOM 1706 O O . LEU A 1 219 ? -62.105 -9.620 89.067 1.00 78.75 219 LEU A O 1
ATOM 1710 N N . LEU A 1 220 ? -62.924 -11.194 90.440 1.00 77.31 220 LEU A N 1
ATOM 1711 C CA . LEU A 1 220 ? -62.154 -12.291 89.840 1.00 77.31 220 LEU A CA 1
ATOM 1712 C C . LEU A 1 220 ? -62.564 -12.551 88.384 1.00 77.31 220 LEU A C 1
ATOM 1714 O O . LEU A 1 220 ? -61.684 -12.689 87.530 1.00 77.31 220 LEU A O 1
ATOM 1718 N N . MET A 1 221 ? -63.868 -12.592 88.089 1.00 75.62 221 MET A N 1
ATOM 1719 C CA . MET A 1 221 ? -64.379 -12.811 86.731 1.00 75.62 221 MET A CA 1
ATOM 1720 C C . MET A 1 221 ? -63.933 -11.729 85.746 1.00 75.62 221 MET A C 1
ATOM 1722 O O . MET A 1 221 ? -63.719 -12.059 84.585 1.00 75.62 221 MET A O 1
ATOM 1726 N N . MET A 1 222 ? -63.736 -10.480 86.183 1.00 75.88 222 MET A N 1
ATOM 1727 C CA . MET A 1 222 ? -63.241 -9.403 85.316 1.00 75.88 222 MET A CA 1
ATOM 1728 C C . MET A 1 222 ? -61.702 -9.321 85.274 1.00 75.88 222 MET A C 1
ATOM 1730 O O . MET A 1 222 ? -61.119 -9.114 84.208 1.00 75.88 222 MET A O 1
ATOM 1734 N N . LEU A 1 223 ? -61.011 -9.543 86.399 1.00 81.31 223 LEU A N 1
ATOM 1735 C CA . LEU A 1 223 ? -59.542 -9.498 86.458 1.00 81.31 223 LEU A CA 1
ATOM 1736 C C . LEU A 1 223 ? -58.866 -10.668 85.729 1.00 81.31 223 LEU A C 1
ATOM 1738 O O . LEU A 1 223 ? -57.763 -10.494 85.211 1.00 81.31 223 LEU A O 1
ATOM 1742 N N . LEU A 1 224 ? -59.479 -11.856 85.676 1.00 81.75 224 LEU A N 1
ATOM 1743 C CA . LEU A 1 224 ? -58.891 -13.023 85.004 1.00 81.75 224 LEU A CA 1
ATOM 1744 C C . LEU A 1 224 ? -58.774 -12.846 83.470 1.00 81.75 224 LEU A C 1
ATOM 1746 O O . LEU A 1 224 ? -57.671 -13.056 82.954 1.00 81.75 224 LEU A O 1
ATOM 1750 N N . PRO A 1 225 ? -59.820 -12.420 82.731 1.00 83.25 225 PRO A N 1
ATOM 1751 C CA . PRO A 1 225 ? -59.718 -12.022 81.325 1.00 83.25 225 PRO A CA 1
ATOM 1752 C C . PRO A 1 225 ? -58.700 -10.901 81.096 1.00 83.25 225 PRO A C 1
ATOM 1754 O O . PRO A 1 225 ? -57.829 -11.039 80.237 1.00 83.25 225 PRO A O 1
ATOM 1757 N N . ILE A 1 226 ? -58.733 -9.837 81.910 1.00 84.81 226 ILE A N 1
ATOM 1758 C CA . ILE A 1 226 ? -57.812 -8.695 81.779 1.00 84.81 226 ILE A CA 1
ATOM 1759 C C . ILE A 1 226 ? -56.351 -9.133 81.978 1.00 84.81 226 ILE A C 1
ATOM 1761 O O . ILE A 1 226 ? -55.488 -8.752 81.190 1.00 84.81 226 ILE A O 1
ATOM 1765 N N . LYS A 1 227 ? -56.056 -10.013 82.946 1.00 85.25 227 LYS A N 1
ATOM 1766 C CA . LYS A 1 227 ? -54.708 -10.586 83.132 1.00 85.25 227 LYS A CA 1
ATOM 1767 C C . LYS A 1 227 ? -54.260 -11.489 81.972 1.00 85.25 227 LYS A C 1
ATOM 1769 O O . LYS A 1 227 ? -53.059 -11.587 81.731 1.00 85.25 227 LYS A O 1
ATOM 1774 N N . ARG A 1 228 ? -55.177 -12.137 81.237 1.00 84.62 228 ARG A N 1
ATOM 1775 C CA . ARG A 1 228 ? -54.838 -12.876 79.999 1.00 84.62 228 ARG A CA 1
ATOM 1776 C C . ARG A 1 228 ? -54.534 -11.925 78.843 1.00 84.62 228 ARG A C 1
ATOM 1778 O O . ARG A 1 228 ? -53.536 -12.128 78.161 1.00 84.62 228 ARG A O 1
ATOM 1785 N N . LEU A 1 229 ? -55.352 -10.888 78.664 1.00 87.44 229 LEU A N 1
ATOM 1786 C CA . LEU A 1 229 ? -55.126 -9.810 77.696 1.00 87.44 229 LEU A CA 1
ATOM 1787 C C . LEU A 1 229 ? -53.766 -9.141 77.918 1.00 87.44 229 LEU A C 1
ATOM 1789 O O . LEU A 1 229 ? -52.935 -9.142 77.016 1.00 87.44 229 LEU A O 1
ATOM 1793 N N . ALA A 1 230 ? -53.498 -8.677 79.141 1.00 87.62 230 ALA A N 1
ATOM 1794 C CA . ALA A 1 230 ? -52.226 -8.059 79.511 1.00 87.62 230 ALA A CA 1
ATOM 1795 C C . ALA A 1 230 ? -51.023 -8.992 79.285 1.00 87.62 230 ALA A C 1
ATOM 1797 O O . ALA A 1 230 ? -49.969 -8.527 78.866 1.00 87.62 230 ALA A O 1
ATOM 1798 N N . ARG A 1 231 ? -51.176 -10.309 79.500 1.00 88.06 231 ARG A N 1
ATOM 1799 C CA . ARG A 1 231 ? -50.122 -11.288 79.192 1.00 88.06 231 ARG A CA 1
ATOM 1800 C C . ARG A 1 231 ? -49.842 -11.378 77.692 1.00 88.06 231 ARG A C 1
ATOM 1802 O O . ARG A 1 231 ? -48.681 -11.321 77.320 1.00 88.06 231 ARG A O 1
ATOM 1809 N N . VAL A 1 232 ? -50.867 -11.505 76.846 1.00 88.06 232 VAL A N 1
ATOM 1810 C CA . VAL A 1 232 ? -50.670 -11.613 75.386 1.00 88.06 232 VAL A CA 1
ATOM 1811 C C . VAL A 1 232 ? -50.142 -10.302 74.801 1.00 88.06 232 VAL A C 1
ATOM 1813 O O . VAL A 1 232 ? -49.230 -10.345 73.985 1.00 88.06 232 VAL A O 1
ATOM 1816 N N . MET A 1 233 ? -50.630 -9.148 75.270 1.00 88.62 233 MET A N 1
ATOM 1817 C CA . MET A 1 233 ? -50.076 -7.839 74.896 1.00 88.62 233 MET A CA 1
ATOM 1818 C C . MET A 1 233 ? -48.613 -7.693 75.326 1.00 88.62 233 MET A C 1
ATOM 1820 O O . MET A 1 233 ? -47.801 -7.195 74.553 1.00 88.62 233 MET A O 1
ATOM 1824 N N . LYS A 1 234 ? -48.253 -8.170 76.526 1.00 89.50 234 LYS A N 1
ATOM 1825 C CA . LYS A 1 234 ? -46.856 -8.203 76.967 1.00 89.50 234 LYS A CA 1
ATOM 1826 C C . LYS A 1 234 ? -46.009 -9.122 76.076 1.00 89.50 234 LYS A C 1
ATOM 1828 O O . LYS A 1 234 ? -44.969 -8.682 75.611 1.00 89.50 234 LYS A O 1
ATOM 1833 N N . SER A 1 235 ? -46.466 -10.340 75.777 1.00 87.38 235 SER A N 1
ATOM 1834 C CA . SER A 1 235 ? -45.750 -11.250 74.873 1.00 87.38 235 SER A CA 1
ATOM 1835 C C . SER A 1 235 ? -45.569 -10.657 73.473 1.00 87.38 235 SER A C 1
ATOM 1837 O O . SER A 1 235 ? -44.489 -10.779 72.915 1.00 87.38 235 SER A O 1
ATOM 1839 N N . MET A 1 236 ? -46.571 -9.948 72.943 1.00 88.12 236 MET A N 1
ATOM 1840 C CA . MET A 1 236 ? -46.471 -9.204 71.682 1.00 88.12 236 MET A CA 1
ATOM 1841 C C . MET A 1 236 ? -45.447 -8.058 71.751 1.00 88.12 236 MET A C 1
ATOM 1843 O O . MET A 1 236 ? -44.680 -7.882 70.810 1.00 88.12 236 MET A O 1
ATOM 1847 N N . ALA A 1 237 ? -45.391 -7.311 72.859 1.00 86.25 237 ALA A N 1
ATOM 1848 C CA . ALA A 1 237 ? -44.367 -6.285 73.089 1.00 86.25 237 ALA A CA 1
ATOM 1849 C C . ALA A 1 237 ? -42.953 -6.875 73.294 1.00 86.25 237 ALA A C 1
ATOM 1851 O O . ALA A 1 237 ? -41.963 -6.206 73.024 1.00 86.25 237 ALA A O 1
ATOM 1852 N N . GLU A 1 238 ? -42.859 -8.136 73.725 1.00 88.81 238 GLU A N 1
ATOM 1853 C CA . GLU A 1 238 ? -41.635 -8.954 73.782 1.00 88.81 238 GLU A CA 1
ATOM 1854 C C . GLU A 1 238 ? -41.371 -9.723 72.460 1.00 88.81 238 GLU A C 1
ATOM 1856 O O . GLU A 1 238 ? -40.534 -10.628 72.419 1.00 88.81 238 GLU A O 1
ATOM 1861 N N . GLY A 1 239 ? -42.095 -9.394 71.381 1.00 86.31 239 GLY A N 1
ATOM 1862 C CA . GLY A 1 239 ? -41.926 -9.948 70.033 1.00 86.31 239 GLY A CA 1
ATOM 1863 C C . GLY A 1 239 ? -42.611 -11.296 69.758 1.00 86.31 239 GLY A C 1
ATOM 1864 O O . GLY A 1 239 ? -42.598 -11.760 68.622 1.00 86.31 239 GLY A O 1
ATOM 1865 N N . ASP A 1 240 ? -43.233 -11.959 70.736 1.00 88.88 240 ASP A N 1
ATOM 1866 C CA . ASP A 1 240 ? -43.872 -13.270 70.544 1.00 88.88 240 ASP A CA 1
ATOM 1867 C C . ASP A 1 240 ? -45.322 -13.160 70.035 1.00 88.88 240 ASP A C 1
ATOM 1869 O O . ASP A 1 240 ? -46.302 -13.224 70.789 1.00 88.88 240 ASP A O 1
ATOM 1873 N N . LEU A 1 241 ? -45.445 -13.028 68.711 1.00 88.81 241 LEU A N 1
ATOM 1874 C CA . LEU A 1 241 ? -46.708 -12.929 67.974 1.00 88.81 241 LEU A CA 1
ATOM 1875 C C . LEU A 1 241 ? -47.447 -14.268 67.840 1.00 88.81 241 LEU A C 1
ATOM 1877 O O . LEU A 1 241 ? -48.556 -14.299 67.314 1.00 88.81 241 LEU A O 1
ATOM 1881 N N . ARG A 1 242 ? -46.900 -15.384 68.338 1.00 88.50 242 ARG A N 1
ATOM 1882 C CA . ARG A 1 242 ? -47.548 -16.712 68.265 1.00 88.50 242 ARG A CA 1
ATOM 1883 C C . ARG A 1 242 ? -48.687 -16.863 69.272 1.00 88.50 242 ARG A C 1
ATOM 1885 O O . ARG A 1 242 ? -49.582 -17.693 69.100 1.00 88.50 242 ARG A O 1
ATOM 1892 N N . SER A 1 243 ? -48.670 -16.052 70.330 1.00 86.31 243 SER A N 1
ATOM 1893 C CA . SER A 1 243 ? -49.705 -16.036 71.365 1.00 86.31 243 SER A CA 1
ATOM 1894 C C . SER A 1 243 ? -51.065 -15.565 70.830 1.00 86.31 243 SER A C 1
ATOM 1896 O O . SER A 1 243 ? -51.156 -14.766 69.898 1.00 86.31 243 SER A O 1
ATOM 1898 N N . ARG A 1 244 ? -52.158 -16.052 71.435 1.00 87.44 244 ARG A N 1
ATOM 1899 C CA . ARG A 1 244 ? -53.540 -15.647 71.115 1.00 87.44 244 ARG A CA 1
ATOM 1900 C C . ARG A 1 244 ? -54.382 -15.512 72.378 1.00 87.44 244 ARG A C 1
ATOM 1902 O O . ARG A 1 244 ? -54.322 -16.352 73.278 1.00 87.44 244 ARG A O 1
ATOM 1909 N N . VAL A 1 245 ? -55.222 -14.482 72.428 1.00 88.69 245 VAL A N 1
ATOM 1910 C CA . VAL A 1 245 ? -56.175 -14.259 73.517 1.00 88.69 245 VAL A CA 1
ATOM 1911 C C . VAL A 1 245 ? -57.326 -15.257 73.400 1.00 88.69 245 VAL A C 1
ATOM 1913 O O . VAL A 1 245 ? -58.121 -15.201 72.464 1.00 88.69 245 VAL A O 1
ATOM 1916 N N . ARG A 1 246 ? -57.441 -16.161 74.381 1.00 84.94 246 ARG A N 1
ATOM 1917 C CA . ARG A 1 246 ? -58.589 -17.067 74.549 1.00 84.94 246 ARG A CA 1
ATOM 1918 C C . ARG A 1 246 ? -59.409 -16.648 75.775 1.00 84.94 246 ARG A C 1
ATOM 1920 O O . ARG A 1 246 ? -59.129 -17.046 76.913 1.00 84.94 246 ARG A O 1
ATOM 1927 N N . ILE A 1 247 ? -60.413 -15.815 75.516 1.00 84.56 247 ILE A N 1
ATOM 1928 C CA . ILE A 1 247 ? -61.446 -15.356 76.453 1.00 84.56 247 ILE A CA 1
ATOM 1929 C C . ILE A 1 247 ? -62.797 -15.822 75.891 1.00 84.56 247 ILE A C 1
ATOM 1931 O O . ILE A 1 247 ? -62.986 -15.803 74.679 1.00 84.56 247 ILE A O 1
ATOM 1935 N N . LYS A 1 248 ? -63.690 -16.294 76.768 1.00 79.12 248 LYS A N 1
ATOM 1936 C CA . LYS A 1 248 ? -65.082 -16.662 76.462 1.00 79.12 248 LYS A CA 1
ATOM 1937 C C . LYS A 1 248 ? -65.974 -16.098 77.564 1.00 79.12 248 LYS A C 1
ATOM 1939 O O . LYS A 1 248 ? -66.320 -16.796 78.516 1.00 79.12 248 LYS A O 1
ATOM 1944 N N . THR A 1 249 ? -66.257 -14.810 77.471 1.00 72.62 249 THR A N 1
ATOM 1945 C CA . THR A 1 249 ? -67.115 -14.049 78.384 1.00 72.62 249 THR A CA 1
ATOM 1946 C C . THR A 1 249 ? -68.018 -13.205 77.501 1.00 72.62 249 THR A C 1
ATOM 1948 O O . THR A 1 249 ? -67.531 -12.548 76.597 1.00 72.62 249 THR A O 1
ATOM 1951 N N . TRP A 1 250 ? -69.335 -13.229 77.697 1.00 75.25 250 TRP A N 1
ATOM 1952 C CA . TRP A 1 250 ? -70.288 -12.692 76.707 1.00 75.25 250 TRP A CA 1
ATOM 1953 C C . TRP A 1 250 ? -70.417 -11.146 76.762 1.00 75.25 250 TRP A C 1
ATOM 1955 O O . TRP A 1 250 ? -71.510 -10.585 76.625 1.00 75.25 250 TRP A O 1
ATOM 1965 N N . ASP A 1 251 ? -69.287 -10.471 76.990 1.00 78.00 251 ASP A N 1
ATOM 1966 C CA . ASP A 1 251 ? -69.102 -9.089 77.430 1.00 78.00 251 ASP A CA 1
ATOM 1967 C C . ASP A 1 251 ? -68.034 -8.337 76.605 1.00 78.00 251 ASP A C 1
ATOM 1969 O O . ASP A 1 251 ? -67.543 -8.796 75.569 1.00 78.00 251 ASP A O 1
ATOM 1973 N N . GLU A 1 252 ? -67.678 -7.134 77.051 1.00 79.81 252 GLU A N 1
ATOM 1974 C CA . GLU A 1 252 ? -66.686 -6.280 76.399 1.00 79.81 252 GLU A CA 1
ATOM 1975 C C . GLU A 1 252 ? -65.262 -6.880 76.368 1.00 79.81 252 GLU A C 1
ATOM 1977 O O . GLU A 1 252 ? -64.478 -6.515 75.489 1.00 79.81 252 GLU A O 1
ATOM 1982 N N . THR A 1 253 ? -64.907 -7.812 77.264 1.00 82.44 253 THR A N 1
ATOM 1983 C CA . THR A 1 253 ? -63.543 -8.378 77.324 1.00 82.44 253 THR A CA 1
ATOM 1984 C C . THR A 1 253 ? -63.300 -9.484 76.293 1.00 82.44 253 THR A C 1
ATOM 1986 O O . THR A 1 253 ? -62.170 -9.630 75.822 1.00 82.44 253 THR A O 1
ATOM 1989 N N . GLU A 1 254 ? -64.343 -10.183 75.832 1.00 84.69 254 GLU A N 1
ATOM 1990 C CA . GLU A 1 254 ? -64.269 -11.035 74.634 1.00 84.69 254 GLU A CA 1
ATOM 1991 C C . GLU A 1 254 ? -64.112 -10.193 73.365 1.00 84.69 254 GLU A C 1
ATOM 1993 O O . GLU A 1 254 ? -63.240 -10.489 72.549 1.00 84.69 254 GLU A O 1
ATOM 1998 N N . ARG A 1 255 ? -64.861 -9.086 73.226 1.00 84.62 255 ARG A N 1
ATOM 1999 C CA . ARG A 1 255 ? -64.695 -8.157 72.088 1.00 84.62 255 ARG A CA 1
ATOM 2000 C C . ARG A 1 255 ? -63.275 -7.585 72.030 1.00 84.62 255 ARG A C 1
ATOM 2002 O O . ARG A 1 255 ? -62.682 -7.543 70.955 1.00 84.62 255 ARG A O 1
ATOM 2009 N N . LEU A 1 256 ? -62.711 -7.207 73.180 1.00 86.75 256 LEU A N 1
ATOM 2010 C CA . LEU A 1 256 ? -61.325 -6.742 73.287 1.00 86.75 256 LEU A CA 1
ATOM 2011 C C . LEU A 1 256 ? -60.309 -7.857 72.971 1.00 86.75 256 LEU A C 1
ATOM 2013 O O . LEU A 1 256 ? -59.306 -7.603 72.305 1.00 86.75 256 LEU A O 1
ATOM 2017 N N . GLY A 1 257 ? -60.580 -9.100 73.380 1.00 88.69 257 GLY A N 1
ATOM 2018 C CA . GLY A 1 257 ? -59.767 -10.267 73.021 1.00 88.69 257 GLY A CA 1
ATOM 2019 C C . GLY A 1 257 ? -59.775 -10.587 71.523 1.00 88.69 257 GLY A C 1
ATOM 2020 O O . GLY A 1 257 ? -58.722 -10.876 70.956 1.00 88.69 257 GLY A O 1
ATOM 2021 N N . LEU A 1 258 ? -60.931 -10.475 70.864 1.00 89.06 258 LEU A N 1
ATOM 2022 C CA . LEU A 1 258 ? -61.062 -10.628 69.412 1.00 89.06 258 LEU A CA 1
ATOM 2023 C C . LEU A 1 258 ? -60.306 -9.523 68.660 1.00 89.06 258 LEU A C 1
ATOM 2025 O O . LEU A 1 258 ? -59.495 -9.838 67.792 1.00 89.06 258 LEU A O 1
ATOM 2029 N N . ALA A 1 259 ? -60.486 -8.256 69.049 1.00 88.56 259 ALA A N 1
ATOM 2030 C CA . ALA A 1 259 ? -59.745 -7.133 68.468 1.00 88.56 259 ALA A CA 1
ATOM 2031 C C . ALA A 1 259 ? -58.222 -7.281 68.652 1.00 88.56 259 ALA A C 1
ATOM 2033 O O . ALA A 1 259 ? -57.458 -7.040 67.720 1.00 88.56 259 ALA A O 1
ATOM 2034 N N . THR A 1 260 ? -57.780 -7.769 69.818 1.00 89.88 260 THR A N 1
ATOM 2035 C CA . THR A 1 260 ? -56.363 -8.078 70.080 1.00 89.88 260 THR A CA 1
ATOM 2036 C C . THR A 1 260 ? -55.839 -9.158 69.136 1.00 89.88 260 THR A C 1
ATOM 2038 O O . THR A 1 260 ? -54.787 -8.981 68.534 1.00 89.88 260 THR A O 1
ATOM 2041 N N . ASN A 1 261 ? -56.575 -10.259 68.954 1.00 90.50 261 ASN A N 1
ATOM 2042 C CA . ASN A 1 261 ? -56.174 -11.312 68.017 1.00 90.50 261 ASN A CA 1
ATOM 2043 C C . ASN A 1 261 ? -56.091 -10.799 66.571 1.00 90.50 261 ASN A C 1
ATOM 2045 O O . ASN A 1 261 ? -55.195 -11.210 65.840 1.00 90.50 261 ASN A O 1
ATOM 2049 N N . GLN A 1 262 ? -56.987 -9.897 66.165 1.00 91.88 262 GLN A N 1
ATOM 2050 C CA . GLN A 1 262 ? -56.977 -9.322 64.820 1.00 91.88 262 GLN A CA 1
ATOM 2051 C C . GLN A 1 262 ? -55.807 -8.348 64.608 1.00 91.88 262 GLN A C 1
ATOM 2053 O O . GLN A 1 262 ? -55.189 -8.371 63.547 1.00 91.88 262 GLN A O 1
ATOM 2058 N N . MET A 1 263 ? -55.428 -7.580 65.636 1.00 91.12 263 MET A N 1
ATOM 2059 C CA . MET A 1 263 ? -54.193 -6.786 65.637 1.00 91.12 263 MET A CA 1
ATOM 2060 C C . MET A 1 263 ? -52.942 -7.674 65.549 1.00 91.12 263 MET A C 1
ATOM 2062 O O . MET A 1 263 ? -52.066 -7.399 64.736 1.00 91.12 263 MET A O 1
ATOM 2066 N N . VAL A 1 264 ? -52.875 -8.768 66.320 1.00 90.94 264 VAL A N 1
ATOM 2067 C CA . VAL A 1 264 ? -51.754 -9.728 66.250 1.00 90.94 264 VAL A CA 1
ATOM 2068 C C . VAL A 1 264 ? -51.648 -10.356 64.856 1.00 90.94 264 VAL A C 1
ATOM 2070 O O . VAL A 1 264 ? -50.543 -10.468 64.343 1.00 90.94 264 VAL A O 1
ATOM 2073 N N . ILE A 1 265 ? -52.768 -10.706 64.212 1.00 91.00 265 ILE A N 1
ATOM 2074 C CA . ILE A 1 265 ? -52.778 -11.216 62.827 1.00 91.00 265 ILE A CA 1
ATOM 2075 C C . ILE A 1 265 ? -52.268 -10.158 61.835 1.00 91.00 265 ILE A C 1
ATOM 2077 O O . ILE A 1 265 ? -51.490 -10.497 60.949 1.00 91.00 265 ILE A O 1
ATOM 2081 N N . GLY A 1 266 ? -52.659 -8.888 61.989 1.00 90.75 266 GLY A N 1
ATOM 2082 C CA . GLY A 1 266 ? -52.166 -7.798 61.140 1.00 90.75 266 GLY A CA 1
ATOM 2083 C C . GLY A 1 266 ? -50.656 -7.575 61.273 1.00 90.75 266 GLY A C 1
ATOM 2084 O O . GLY A 1 266 ? -49.961 -7.462 60.267 1.00 90.75 266 GLY A O 1
ATOM 2085 N N . VAL A 1 267 ? -50.131 -7.581 62.503 1.00 90.38 267 VAL A N 1
ATOM 2086 C CA . VAL A 1 267 ? -48.686 -7.431 62.754 1.00 90.38 267 VAL A CA 1
ATOM 2087 C C . VAL A 1 267 ? -47.904 -8.679 62.326 1.00 90.38 267 VAL A C 1
ATOM 2089 O O . VAL A 1 267 ? -46.829 -8.543 61.760 1.00 90.38 267 VAL A O 1
ATOM 2092 N N . GLU A 1 268 ? -48.447 -9.887 62.503 1.00 90.25 268 GLU A N 1
ATOM 2093 C CA . GLU A 1 268 ? -47.871 -11.130 61.960 1.00 90.25 268 GLU A CA 1
ATOM 2094 C C . GLU A 1 268 ? -47.817 -11.117 60.421 1.00 90.25 268 GLU A C 1
ATOM 2096 O O . GLU A 1 268 ? -46.835 -11.583 59.843 1.00 90.25 268 GLU A O 1
ATOM 2101 N N . GLY A 1 269 ? -48.835 -10.554 59.759 1.00 90.75 269 GLY A N 1
ATOM 2102 C CA . GLY A 1 269 ? -48.849 -10.334 58.312 1.00 90.75 269 GLY A CA 1
ATOM 2103 C C . GLY A 1 269 ? -47.729 -9.397 57.862 1.00 90.75 269 GLY A C 1
ATOM 2104 O O . GLY A 1 269 ? -46.894 -9.801 57.059 1.00 90.75 269 GLY A O 1
ATOM 2105 N N . LEU A 1 270 ? -47.657 -8.197 58.451 1.00 90.38 270 LEU A N 1
ATOM 2106 C CA . LEU A 1 270 ? -46.602 -7.214 58.168 1.00 90.38 270 LEU A CA 1
ATOM 2107 C C . LEU A 1 270 ? -45.195 -7.769 58.444 1.00 90.38 270 LEU A C 1
ATOM 2109 O O . LEU A 1 270 ? -44.281 -7.544 57.660 1.00 90.38 270 LEU A O 1
ATOM 2113 N N . VAL A 1 271 ? -45.011 -8.535 59.525 1.00 90.88 271 VAL A N 1
ATOM 2114 C CA . VAL A 1 271 ? -43.725 -9.179 59.848 1.00 90.88 271 VAL A CA 1
ATOM 2115 C C . VAL A 1 271 ? -43.310 -10.189 58.772 1.00 90.88 271 VAL A C 1
ATOM 2117 O O . VAL A 1 271 ? -42.151 -10.168 58.361 1.00 90.88 271 VAL A O 1
ATOM 2120 N N . ARG A 1 272 ? -44.228 -11.028 58.267 1.00 89.31 272 ARG A N 1
ATOM 2121 C CA . ARG A 1 272 ? -43.918 -11.945 57.151 1.00 89.31 272 ARG A CA 1
ATOM 2122 C C . ARG A 1 272 ? -43.680 -11.206 55.830 1.00 89.31 272 ARG A C 1
ATOM 2124 O O . ARG A 1 272 ? -42.802 -11.603 55.071 1.00 89.31 272 ARG A O 1
ATOM 2131 N N . GLU A 1 273 ? -44.436 -10.146 55.556 1.00 91.06 273 GLU A N 1
ATOM 2132 C CA . GLU A 1 273 ? -44.284 -9.337 54.340 1.00 91.06 273 GLU A CA 1
ATOM 2133 C C . GLU A 1 273 ? -42.917 -8.640 54.302 1.00 91.06 273 GLU A C 1
ATOM 2135 O O . GLU A 1 273 ? -42.197 -8.756 53.312 1.00 91.06 273 GLU A O 1
ATOM 2140 N N . VAL A 1 274 ? -42.494 -8.016 55.409 1.00 90.69 274 VAL A N 1
ATOM 2141 C CA . VAL A 1 274 ? -41.164 -7.394 55.500 1.00 90.69 274 VAL A CA 1
ATOM 2142 C C . VAL A 1 274 ? -40.045 -8.442 55.461 1.00 90.69 274 VAL A C 1
ATOM 2144 O O . VAL A 1 274 ? -39.044 -8.192 54.800 1.00 90.69 274 VAL A O 1
ATOM 2147 N N . GLN A 1 275 ? -40.211 -9.630 56.063 1.00 86.69 275 GLN A N 1
ATOM 2148 C CA . GLN A 1 275 ? -39.254 -10.741 55.891 1.00 86.69 275 GLN A CA 1
ATOM 2149 C C . GLN A 1 275 ? -39.082 -11.116 54.409 1.00 86.69 275 GLN A C 1
ATOM 2151 O O . GLN A 1 275 ? -37.955 -11.173 53.921 1.00 86.69 275 GLN A O 1
ATOM 2156 N N . GLY A 1 276 ? -40.187 -11.289 53.675 1.00 88.56 276 GLY A N 1
ATOM 2157 C CA . GLY A 1 276 ? -40.155 -11.595 52.242 1.00 88.56 276 GLY A CA 1
ATOM 2158 C C . GLY A 1 276 ? -39.513 -10.492 51.393 1.00 88.56 276 GLY A C 1
ATOM 2159 O O . GLY A 1 276 ? -38.741 -10.794 50.481 1.00 88.56 276 GLY A O 1
ATOM 2160 N N . LEU A 1 277 ? -39.770 -9.215 51.708 1.00 89.44 277 LEU A N 1
ATOM 2161 C CA . LEU A 1 277 ? -39.089 -8.088 51.059 1.00 89.44 277 LEU A CA 1
ATOM 2162 C C . LEU A 1 277 ? -37.588 -8.070 51.379 1.00 89.44 277 LEU A C 1
ATOM 2164 O O . LEU A 1 277 ? -36.788 -7.874 50.469 1.00 89.44 277 LEU A O 1
ATOM 2168 N N . SER A 1 278 ? -37.191 -8.301 52.632 1.00 88.56 278 SER A N 1
ATOM 2169 C CA . SER A 1 278 ? -35.783 -8.342 53.036 1.00 88.56 278 SER A CA 1
ATOM 2170 C C . SER A 1 278 ? -34.994 -9.442 52.323 1.00 88.56 278 SER A C 1
ATOM 2172 O O . SER A 1 278 ? -33.937 -9.156 51.761 1.00 88.56 278 SER A O 1
ATOM 2174 N N . ASP A 1 279 ? -35.510 -10.673 52.286 1.00 86.62 279 ASP A N 1
ATOM 2175 C CA . ASP A 1 279 ? -34.845 -11.787 51.595 1.00 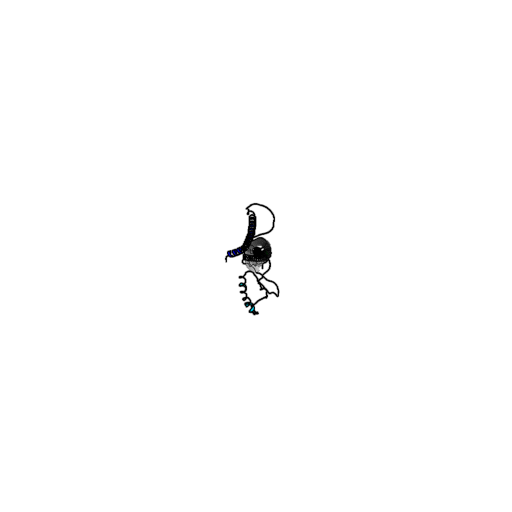86.62 279 ASP A CA 1
ATOM 2176 C C . ASP A 1 279 ? -34.778 -11.535 50.070 1.00 86.62 279 ASP A C 1
ATOM 2178 O O . ASP A 1 279 ? -33.783 -11.865 49.414 1.00 86.62 279 ASP A O 1
ATOM 2182 N N . SER A 1 280 ? -35.787 -10.856 49.507 1.00 89.50 280 SER A N 1
ATOM 2183 C CA . SER A 1 280 ? -35.784 -10.397 48.108 1.00 89.50 280 SER A CA 1
ATOM 2184 C C . SER A 1 280 ? -34.735 -9.307 47.844 1.00 89.50 280 SER A C 1
ATOM 2186 O O . SER A 1 280 ? -34.068 -9.348 46.811 1.00 89.50 280 SER A O 1
ATOM 2188 N N . ILE A 1 281 ? -34.543 -8.361 48.773 1.00 91.19 281 ILE A N 1
ATOM 2189 C CA . ILE A 1 281 ? -33.503 -7.320 48.696 1.00 91.19 281 ILE A CA 1
ATOM 2190 C C . ILE A 1 281 ? -32.112 -7.958 48.723 1.00 91.19 281 ILE A C 1
ATOM 2192 O O . ILE A 1 281 ? -31.307 -7.664 47.845 1.00 91.19 281 ILE A O 1
ATOM 2196 N N . VAL A 1 282 ? -31.841 -8.869 49.664 1.00 86.75 282 VAL A N 1
ATOM 2197 C CA . VAL A 1 282 ? -30.547 -9.575 49.755 1.00 86.75 282 VAL A CA 1
ATOM 2198 C C . VAL A 1 282 ? -30.256 -10.359 48.467 1.00 86.75 282 VAL A C 1
ATOM 2200 O O . VAL A 1 282 ? -29.151 -10.280 47.928 1.00 86.75 282 VAL A O 1
ATOM 2203 N N . THR A 1 283 ? -31.260 -11.047 47.916 1.00 89.19 283 THR A N 1
ATOM 2204 C CA . THR A 1 283 ? -31.129 -11.785 46.647 1.00 89.19 283 THR A CA 1
ATOM 2205 C C . THR A 1 283 ? -30.856 -10.845 45.466 1.00 89.19 283 THR A C 1
ATOM 2207 O O . THR A 1 283 ? -29.916 -11.068 44.701 1.00 89.19 283 THR A O 1
ATOM 2210 N N . GLY A 1 284 ? -31.624 -9.758 45.333 1.00 91.38 284 GLY A N 1
ATOM 2211 C CA . GLY A 1 284 ? -31.452 -8.773 44.261 1.00 91.38 284 GLY A CA 1
ATOM 2212 C C . GLY A 1 284 ? -30.113 -8.034 44.329 1.00 91.38 284 GLY A C 1
ATOM 2213 O O . GLY A 1 284 ? -29.481 -7.811 43.300 1.00 91.38 284 GLY A O 1
ATOM 2214 N N . VAL A 1 285 ? -29.633 -7.721 45.536 1.00 92.62 285 VAL A N 1
ATOM 2215 C CA . VAL A 1 285 ? -28.304 -7.138 45.776 1.00 92.62 285 VAL A CA 1
ATOM 2216 C C . VAL A 1 285 ? -27.188 -8.109 45.386 1.00 92.62 285 VAL A C 1
ATOM 2218 O O . VAL A 1 285 ? -26.224 -7.691 44.746 1.00 92.62 285 VAL A O 1
ATOM 2221 N N . SER A 1 286 ? -27.327 -9.402 45.698 1.00 88.56 286 SER A N 1
ATOM 2222 C CA . SER A 1 286 ? -26.363 -10.429 45.283 1.00 88.56 286 SER A CA 1
ATOM 2223 C C . SER A 1 286 ? -26.254 -10.522 43.753 1.00 88.56 286 SER A C 1
ATOM 2225 O O . SER A 1 286 ? -25.147 -10.455 43.215 1.00 88.56 286 SER A O 1
ATOM 2227 N N . MET A 1 287 ? -27.393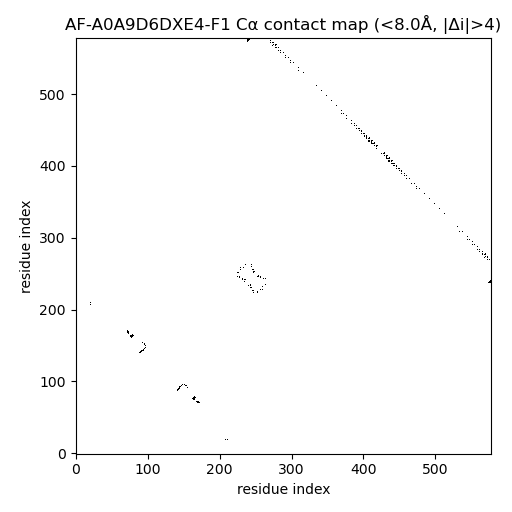 -10.555 43.048 1.00 91.94 287 MET A N 1
ATOM 2228 C CA . MET A 1 287 ? -27.436 -10.525 41.578 1.00 91.94 287 MET A CA 1
ATOM 2229 C C . MET A 1 287 ? -26.867 -9.220 40.997 1.00 91.94 287 MET A C 1
ATOM 2231 O O . MET A 1 287 ? -26.149 -9.247 39.998 1.00 91.94 287 MET A O 1
ATOM 2235 N N . MET A 1 288 ? -27.150 -8.073 41.623 1.00 93.38 288 MET A N 1
ATOM 2236 C CA . MET A 1 288 ? -26.613 -6.778 41.195 1.00 93.38 288 MET A CA 1
ATOM 2237 C C . MET A 1 288 ? -25.089 -6.720 41.355 1.00 93.38 288 MET A C 1
ATOM 2239 O O . MET A 1 288 ? -24.409 -6.208 40.471 1.00 93.38 288 MET A O 1
ATOM 2243 N N . ASN A 1 289 ? -24.537 -7.305 42.421 1.00 89.62 289 ASN A N 1
ATOM 2244 C CA . ASN A 1 289 ? -23.092 -7.394 42.622 1.00 89.62 289 ASN A CA 1
ATOM 2245 C C . ASN A 1 289 ? -22.410 -8.314 41.589 1.00 89.62 289 ASN A C 1
ATOM 2247 O O . ASN A 1 289 ? -21.377 -7.939 41.038 1.00 89.62 289 ASN A O 1
ATOM 2251 N N . GLU A 1 290 ? -23.000 -9.471 41.256 1.00 90.75 290 GLU A N 1
ATOM 2252 C CA . GLU A 1 290 ? -22.508 -10.327 40.159 1.00 90.75 290 GLU A CA 1
ATOM 2253 C C . GLU A 1 290 ? -22.523 -9.576 38.815 1.00 90.75 290 GLU A C 1
ATOM 2255 O O . GLU A 1 290 ? -21.531 -9.569 38.081 1.00 90.75 290 GLU A O 1
ATOM 2260 N N . SER A 1 291 ? -23.625 -8.880 38.516 1.00 91.88 291 SER A N 1
ATOM 2261 C CA . SER A 1 291 ? -23.757 -8.081 37.296 1.00 91.88 291 SER A CA 1
ATOM 2262 C C . SER A 1 291 ? -22.737 -6.938 37.239 1.00 91.88 291 SER A C 1
ATOM 2264 O O . SER A 1 291 ? -22.180 -6.683 36.172 1.00 91.88 291 SER A O 1
ATOM 2266 N N . SER A 1 292 ? -22.451 -6.273 38.363 1.00 92.25 292 SER A N 1
ATOM 2267 C CA . SER A 1 292 ? -21.415 -5.235 38.452 1.00 92.25 292 SER A CA 1
ATOM 2268 C C . SER A 1 292 ? -20.012 -5.796 38.232 1.00 92.25 292 SER A C 1
ATOM 2270 O O . SER A 1 292 ? -19.244 -5.199 37.482 1.00 92.25 292 SER A O 1
ATOM 2272 N N . LEU A 1 293 ? -19.680 -6.959 38.805 1.00 89.94 293 LEU A N 1
ATOM 2273 C CA . LEU A 1 293 ? -18.387 -7.620 38.584 1.00 89.94 293 LEU A CA 1
ATOM 2274 C C . LEU A 1 293 ? -18.177 -7.970 37.103 1.00 89.94 293 LEU A C 1
ATOM 2276 O O . LEU A 1 293 ? -17.143 -7.624 36.531 1.00 89.94 293 LEU A O 1
ATOM 2280 N N . ARG A 1 294 ? -19.186 -8.566 36.456 1.00 91.69 294 ARG A N 1
ATOM 2281 C CA . ARG A 1 294 ? -19.150 -8.888 35.017 1.00 91.69 294 ARG A CA 1
ATOM 2282 C C . ARG A 1 294 ? -19.101 -7.642 34.129 1.00 91.69 294 ARG A C 1
ATOM 2284 O O . ARG A 1 294 ? -18.436 -7.646 33.092 1.00 91.69 294 ARG A O 1
ATOM 2291 N N . CYS A 1 295 ? -19.776 -6.565 34.531 1.00 93.50 295 CYS A N 1
ATOM 2292 C CA . CYS A 1 295 ? -19.704 -5.279 33.841 1.00 93.50 295 CYS A CA 1
ATOM 2293 C C . CYS A 1 295 ? -18.305 -4.656 33.973 1.00 93.50 295 CYS A C 1
ATOM 2295 O O . CYS A 1 295 ? -17.770 -4.154 32.987 1.00 93.50 295 CYS A O 1
ATOM 2297 N N . ASN A 1 296 ? -17.675 -4.745 35.150 1.00 91.00 296 ASN A N 1
ATOM 2298 C CA . ASN A 1 296 ? -16.316 -4.254 35.390 1.00 91.00 296 ASN A CA 1
ATOM 2299 C C . ASN A 1 296 ? -15.279 -5.008 34.543 1.00 91.00 296 ASN A C 1
ATOM 2301 O O . ASN A 1 296 ? -14.451 -4.383 33.889 1.00 91.00 296 ASN A O 1
ATOM 2305 N N . GLU A 1 297 ? -15.369 -6.341 34.494 1.00 92.12 297 GLU A N 1
ATOM 2306 C CA . GLU A 1 297 ? -14.526 -7.183 33.635 1.00 92.12 297 GLU A CA 1
ATOM 2307 C C . GLU A 1 297 ? -14.682 -6.803 32.153 1.00 92.12 297 GLU A C 1
ATOM 2309 O O . GLU A 1 297 ? -13.695 -6.491 31.490 1.00 92.12 297 GLU A O 1
ATOM 2314 N N . SER A 1 298 ? -15.924 -6.701 31.668 1.00 94.00 298 SER A N 1
ATOM 2315 C CA . SER A 1 298 ? -16.224 -6.286 30.286 1.00 94.00 298 SER A CA 1
ATOM 2316 C C . SER A 1 298 ? -15.704 -4.875 29.967 1.00 94.00 298 SER A C 1
ATOM 2318 O O . SER A 1 298 ? -15.181 -4.628 28.881 1.00 94.00 298 SER A O 1
ATOM 2320 N N . THR A 1 299 ? -15.815 -3.947 30.923 1.00 94.31 299 THR A N 1
ATOM 2321 C CA . THR A 1 299 ? -15.335 -2.558 30.797 1.00 94.31 299 THR A CA 1
ATOM 2322 C C . THR A 1 299 ? -13.805 -2.499 30.810 1.00 94.31 299 THR A C 1
ATOM 2324 O O . THR A 1 299 ? -13.216 -1.694 30.092 1.00 94.31 299 THR A O 1
ATOM 2327 N N . LYS A 1 300 ? -13.133 -3.395 31.545 1.00 90.88 300 LYS A N 1
ATOM 2328 C CA . LYS A 1 300 ? -11.678 -3.549 31.464 1.00 90.88 300 LYS A CA 1
ATOM 2329 C C . LYS A 1 300 ? -11.250 -4.076 30.092 1.00 90.88 300 LYS A C 1
ATOM 2331 O O . LYS A 1 300 ? -10.402 -3.454 29.467 1.00 90.88 300 LYS A O 1
ATOM 2336 N N . THR A 1 301 ? -11.876 -5.139 29.580 1.00 94.06 301 THR A N 1
ATOM 2337 C CA . THR A 1 301 ? -11.574 -5.656 28.230 1.00 94.06 301 THR A CA 1
ATOM 2338 C C . THR A 1 301 ? -11.817 -4.604 27.144 1.00 94.06 301 THR A C 1
ATOM 2340 O O . THR A 1 301 ? -11.055 -4.542 26.180 1.00 94.06 301 THR A O 1
ATOM 2343 N N . MET A 1 302 ? -12.822 -3.734 27.310 1.00 94.44 302 MET A N 1
ATOM 2344 C CA . MET A 1 302 ? -13.010 -2.561 26.449 1.00 94.44 302 MET A CA 1
ATOM 2345 C C . MET A 1 302 ? -11.816 -1.598 26.542 1.00 94.44 302 MET A C 1
ATOM 2347 O O . MET A 1 302 ? -11.266 -1.226 25.512 1.00 94.44 302 MET A O 1
ATOM 2351 N N . SER A 1 303 ? -11.364 -1.247 27.751 1.00 92.06 303 SER A N 1
ATOM 2352 C CA . SER A 1 303 ? -10.189 -0.383 27.958 1.00 92.06 303 SER A CA 1
ATOM 2353 C C . SER A 1 303 ? -8.914 -0.957 27.331 1.00 92.06 303 SER A C 1
ATOM 2355 O O . SER A 1 303 ? -8.180 -0.225 26.670 1.00 92.06 303 SER A O 1
ATOM 2357 N N . ASP A 1 304 ? -8.669 -2.258 27.510 1.00 92.44 304 ASP A N 1
ATOM 2358 C CA . ASP A 1 304 ? -7.516 -2.959 26.937 1.00 92.44 304 ASP A CA 1
ATOM 2359 C C . ASP A 1 304 ? -7.591 -2.928 25.391 1.00 92.44 304 ASP A C 1
ATOM 2361 O O . ASP A 1 304 ? -6.619 -2.583 24.719 1.00 92.44 304 ASP A O 1
ATOM 2365 N N . SER A 1 305 ? -8.779 -3.183 24.822 1.00 94.56 305 SER A N 1
ATOM 2366 C CA . SER A 1 305 ? -9.026 -3.130 23.369 1.00 94.56 305 SER A CA 1
ATOM 2367 C C . SER A 1 305 ? -8.838 -1.726 22.786 1.00 94.56 305 SER A C 1
ATOM 2369 O O . SER A 1 305 ? -8.311 -1.580 21.685 1.00 94.56 305 SER A O 1
ATOM 2371 N N . VAL A 1 306 ? -9.252 -0.687 23.515 1.00 94.44 306 VAL A N 1
ATOM 2372 C CA . VAL A 1 306 ? -9.095 0.716 23.105 1.00 94.44 306 VAL A CA 1
ATOM 2373 C C . VAL A 1 306 ? -7.620 1.126 23.083 1.00 94.44 306 VAL A C 1
ATOM 2375 O O . VAL A 1 306 ? -7.218 1.799 22.137 1.00 94.44 306 VAL A O 1
ATOM 2378 N N . SER A 1 307 ? -6.794 0.659 24.032 1.00 90.62 307 SER A N 1
ATOM 2379 C CA . SER A 1 307 ? -5.332 0.862 23.983 1.00 90.62 307 SER A CA 1
ATOM 2380 C C . SER A 1 307 ? -4.741 0.304 22.688 1.00 90.62 307 SER A C 1
ATOM 2382 O O . SER A 1 307 ? -4.046 1.015 21.966 1.00 90.62 307 SER A O 1
ATOM 2384 N N . SER A 1 308 ? -5.117 -0.925 22.313 1.00 93.94 308 SER A N 1
ATOM 2385 C CA . SER A 1 308 ? -4.665 -1.537 21.055 1.00 93.94 308 SER A CA 1
ATOM 2386 C C . SER A 1 308 ? -5.136 -0.790 19.797 1.00 93.94 308 SER A C 1
ATOM 2388 O O . SER A 1 308 ? -4.449 -0.837 18.778 1.00 93.94 308 SER A O 1
ATOM 2390 N N . VAL A 1 309 ? -6.271 -0.078 19.841 1.00 94.56 309 VAL A N 1
ATOM 2391 C CA . VAL A 1 309 ? -6.714 0.792 18.732 1.00 94.56 309 VAL A CA 1
ATOM 2392 C C . VAL A 1 309 ? -5.874 2.072 18.652 1.00 94.56 309 VAL A C 1
ATOM 2394 O O . VAL A 1 309 ? -5.522 2.474 17.544 1.00 94.56 309 VAL A O 1
ATOM 2397 N N . VAL A 1 310 ? -5.502 2.682 19.786 1.00 90.88 310 VAL A N 1
ATOM 2398 C CA . VAL A 1 310 ? -4.576 3.834 19.811 1.00 90.88 310 VAL A CA 1
ATOM 2399 C C . VAL A 1 310 ? -3.204 3.423 19.272 1.00 90.88 310 VAL A C 1
ATOM 2401 O O . VAL A 1 310 ? -2.725 4.018 18.310 1.00 90.88 310 VAL A O 1
ATOM 2404 N N . GLU A 1 311 ? -2.615 2.355 19.816 1.00 92.25 311 GLU A N 1
ATOM 2405 C CA . GLU A 1 311 ? -1.316 1.819 19.380 1.00 92.25 311 GLU A CA 1
ATOM 2406 C C . GLU A 1 311 ? -1.320 1.448 17.886 1.00 92.25 311 GLU A C 1
ATOM 2408 O O . GLU A 1 311 ? -0.356 1.715 17.166 1.00 92.25 311 GLU A O 1
ATOM 2413 N N . GLY A 1 312 ? -2.423 0.870 17.393 1.00 94.62 312 GLY A N 1
ATOM 2414 C CA . GLY A 1 312 ? -2.616 0.575 15.974 1.00 94.62 312 GLY A CA 1
ATOM 2415 C C . GLY A 1 312 ? -2.685 1.831 15.101 1.00 94.62 312 GLY A C 1
ATOM 2416 O O . GLY A 1 312 ? -2.060 1.868 14.041 1.00 94.62 312 GLY A O 1
ATOM 2417 N N . ALA A 1 313 ? -3.385 2.878 15.547 1.00 93.38 313 ALA A N 1
ATOM 2418 C CA . ALA A 1 313 ? -3.477 4.153 14.834 1.00 93.38 313 ALA A CA 1
ATOM 2419 C C . ALA A 1 313 ? -2.133 4.908 14.800 1.00 93.38 313 ALA A C 1
ATOM 2421 O O . ALA A 1 313 ? -1.784 5.484 13.769 1.00 93.38 313 ALA A O 1
ATOM 2422 N N . GLU A 1 314 ? -1.343 4.863 15.878 1.00 90.56 314 GLU A N 1
ATOM 2423 C CA . GLU A 1 314 ? 0.018 5.420 15.909 1.00 90.56 314 GLU A CA 1
ATOM 2424 C C . GLU A 1 314 ? 0.967 4.668 14.964 1.00 90.56 314 GLU A C 1
ATOM 2426 O O . GLU A 1 314 ? 1.679 5.291 14.171 1.00 90.56 314 GLU A O 1
ATOM 2431 N N . GLN A 1 315 ? 0.937 3.329 14.969 1.00 94.44 315 GLN A N 1
ATOM 2432 C CA . GLN A 1 315 ? 1.710 2.514 14.022 1.00 94.44 315 GLN A CA 1
ATOM 2433 C C . GLN A 1 315 ? 1.297 2.781 12.567 1.00 94.44 315 GLN A C 1
ATOM 2435 O O . GLN A 1 315 ? 2.156 2.862 11.683 1.00 94.44 315 GLN A O 1
ATOM 2440 N N . GLN A 1 316 ? -0.002 2.967 12.313 1.00 93.38 316 GLN A N 1
ATOM 2441 C CA . GLN A 1 316 ? -0.527 3.315 10.994 1.00 93.38 316 GLN A CA 1
ATOM 2442 C C . GLN A 1 316 ? -0.054 4.707 10.543 1.00 93.38 316 GLN A C 1
ATOM 2444 O O . GLN A 1 316 ? 0.362 4.852 9.395 1.00 93.38 316 GLN A O 1
ATOM 2449 N N . LEU A 1 317 ? -0.022 5.703 11.437 1.00 93.31 317 LEU A N 1
ATOM 2450 C CA . LEU A 1 317 ? 0.544 7.029 11.152 1.00 93.31 317 LEU A CA 1
ATOM 2451 C C . LEU A 1 317 ? 2.045 6.971 10.830 1.00 93.31 317 LEU A C 1
ATOM 2453 O O . LEU A 1 317 ? 2.482 7.613 9.875 1.00 93.31 317 LEU A O 1
ATOM 2457 N N . GLY A 1 318 ? 2.826 6.166 11.558 1.00 92.38 318 GLY A N 1
ATOM 2458 C CA . GLY A 1 318 ? 4.244 5.948 11.247 1.00 92.38 318 GLY A CA 1
ATOM 2459 C C . GLY A 1 318 ? 4.456 5.306 9.870 1.00 92.38 318 GLY A C 1
ATOM 2460 O O . GLY A 1 318 ? 5.284 5.766 9.085 1.00 92.38 318 GLY A O 1
ATOM 2461 N N . LYS A 1 319 ? 3.650 4.292 9.524 1.00 95.25 319 LYS A N 1
ATOM 2462 C CA . LYS A 1 319 ? 3.689 3.647 8.198 1.00 95.25 319 LYS A CA 1
ATOM 2463 C C . LYS A 1 319 ? 3.216 4.561 7.066 1.00 95.25 319 LYS A C 1
ATOM 2465 O O . LYS A 1 319 ? 3.718 4.456 5.950 1.00 95.25 319 LYS A O 1
ATOM 2470 N N . VAL A 1 320 ? 2.304 5.487 7.351 1.00 95.94 320 VAL A N 1
ATOM 2471 C CA . VAL A 1 320 ? 1.897 6.546 6.419 1.00 95.94 320 VAL A CA 1
ATOM 2472 C C . VAL A 1 320 ? 3.044 7.522 6.143 1.00 95.94 320 VAL A C 1
ATOM 2474 O O . VAL A 1 320 ? 3.258 7.850 4.984 1.00 95.94 320 VAL A O 1
ATOM 2477 N N . GLN A 1 321 ? 3.824 7.937 7.146 1.00 92.31 321 GLN A N 1
ATOM 2478 C CA . GLN A 1 321 ? 4.984 8.825 6.939 1.00 92.31 321 GLN A CA 1
ATOM 2479 C C . GLN A 1 321 ? 6.090 8.164 6.095 1.00 92.31 321 GLN A C 1
ATOM 2481 O O . GLN A 1 321 ? 6.705 8.804 5.239 1.00 92.31 321 GLN A O 1
ATOM 2486 N N . GLU A 1 322 ? 6.316 6.864 6.294 1.00 95.19 322 GLU A N 1
ATOM 2487 C CA . GLU A 1 322 ? 7.213 6.050 5.463 1.00 95.19 322 GLU A CA 1
ATOM 2488 C C . GLU A 1 322 ? 6.715 5.987 4.006 1.00 95.19 322 GLU A C 1
ATOM 2490 O O . GLU A 1 322 ? 7.494 6.200 3.077 1.00 95.19 322 GLU A O 1
ATOM 2495 N N . ALA A 1 323 ? 5.405 5.805 3.796 1.00 95.00 323 ALA A N 1
ATOM 2496 C CA . ALA A 1 323 ? 4.791 5.837 2.468 1.00 95.00 323 ALA A CA 1
ATOM 2497 C C . ALA A 1 323 ? 4.839 7.232 1.809 1.00 95.00 323 ALA A C 1
ATOM 2499 O O . ALA A 1 323 ? 5.201 7.322 0.638 1.00 95.00 323 ALA A O 1
ATOM 2500 N N . GLU A 1 324 ? 4.544 8.317 2.541 1.00 92.56 324 GLU A N 1
ATOM 2501 C CA . GLU A 1 324 ? 4.681 9.706 2.062 1.00 92.56 324 GLU A CA 1
ATOM 2502 C C . GLU A 1 324 ? 6.124 9.986 1.588 1.00 92.56 324 GLU A C 1
ATOM 2504 O O . GLU A 1 324 ? 6.320 10.636 0.561 1.00 92.56 324 GLU A O 1
ATOM 2509 N N . THR A 1 325 ? 7.128 9.435 2.283 1.00 94.12 325 THR A N 1
ATOM 2510 C CA . THR A 1 325 ? 8.551 9.557 1.913 1.00 94.12 325 THR A CA 1
ATOM 2511 C C . THR A 1 325 ? 8.869 8.804 0.617 1.00 94.12 325 THR A C 1
ATOM 2513 O O . THR A 1 325 ? 9.398 9.396 -0.322 1.00 94.12 325 THR A O 1
ATOM 2516 N N . ILE A 1 326 ? 8.479 7.528 0.513 1.00 95.50 326 ILE A N 1
ATOM 2517 C CA . ILE A 1 326 ? 8.700 6.703 -0.692 1.00 95.50 326 ILE A CA 1
ATOM 2518 C C . ILE A 1 326 ? 7.995 7.309 -1.920 1.00 95.50 326 ILE A C 1
ATOM 2520 O O . ILE A 1 326 ? 8.542 7.326 -3.020 1.00 95.50 326 ILE A O 1
ATOM 2524 N N . ILE A 1 327 ? 6.794 7.863 -1.744 1.00 94.88 327 ILE A N 1
ATOM 2525 C CA . ILE A 1 327 ? 6.033 8.536 -2.808 1.00 94.88 327 ILE A CA 1
ATOM 2526 C C . ILE A 1 327 ? 6.721 9.836 -3.267 1.00 94.88 327 ILE A C 1
ATOM 2528 O O . ILE A 1 327 ? 6.673 10.173 -4.457 1.00 94.88 327 ILE A O 1
ATOM 2532 N N . ALA A 1 328 ? 7.410 10.551 -2.372 1.00 91.31 328 ALA A N 1
ATOM 2533 C CA . ALA A 1 328 ? 8.240 11.697 -2.743 1.00 91.31 328 ALA A CA 1
ATOM 2534 C C . ALA A 1 328 ? 9.477 11.268 -3.558 1.00 91.31 328 ALA A C 1
ATOM 2536 O O . ALA A 1 328 ? 9.740 11.857 -4.608 1.00 91.31 328 ALA A O 1
ATOM 2537 N N . GLU A 1 329 ? 10.170 10.197 -3.155 1.00 94.56 329 GLU A N 1
ATOM 2538 C CA . GLU A 1 329 ? 11.295 9.621 -3.914 1.00 94.56 329 GLU A CA 1
ATOM 2539 C C . GLU A 1 329 ? 10.858 9.159 -5.317 1.00 94.56 329 GLU A C 1
ATOM 2541 O O . GLU A 1 329 ? 11.501 9.491 -6.315 1.00 94.56 329 GLU A O 1
ATOM 2546 N N . ILE A 1 330 ? 9.710 8.477 -5.430 1.00 93.94 330 ILE A N 1
ATOM 2547 C CA . ILE A 1 330 ? 9.120 8.088 -6.724 1.00 93.94 330 ILE A CA 1
ATOM 2548 C C . ILE A 1 330 ? 8.795 9.326 -7.576 1.00 93.94 330 ILE A C 1
ATOM 2550 O O . ILE A 1 330 ? 9.023 9.306 -8.786 1.00 93.94 330 ILE A O 1
ATOM 2554 N N . SER A 1 331 ? 8.324 10.425 -6.974 1.00 92.94 331 SER A N 1
ATOM 2555 C CA . SER A 1 331 ? 8.056 11.676 -7.704 1.00 92.94 331 SER A CA 1
ATOM 2556 C C . SER A 1 331 ? 9.325 12.267 -8.324 1.00 92.94 331 SER A C 1
ATOM 2558 O O . SER A 1 331 ? 9.293 12.727 -9.468 1.00 92.94 331 SER A O 1
ATOM 2560 N N . GLU A 1 332 ? 10.446 12.234 -7.599 1.00 93.69 332 GLU A N 1
ATOM 2561 C CA . GLU A 1 332 ? 11.743 12.691 -8.107 1.00 93.69 332 GLU A CA 1
ATOM 2562 C C . GLU A 1 332 ? 12.292 11.751 -9.191 1.00 93.69 332 GLU A C 1
ATOM 2564 O O . GLU A 1 332 ? 12.710 12.222 -10.251 1.00 93.69 332 GLU A O 1
ATOM 2569 N N . ILE A 1 333 ? 12.200 10.430 -8.997 1.00 94.69 333 ILE A N 1
ATOM 2570 C CA . ILE A 1 333 ? 12.611 9.428 -9.995 1.00 94.69 333 ILE A CA 1
ATOM 2571 C C . ILE A 1 333 ? 11.808 9.574 -11.297 1.00 94.69 333 ILE A C 1
ATOM 2573 O O . ILE A 1 333 ? 12.396 9.562 -12.379 1.00 94.69 333 ILE A O 1
ATOM 2577 N N . VAL A 1 334 ? 10.486 9.765 -11.227 1.00 94.06 334 VAL A N 1
ATOM 2578 C CA . VAL A 1 334 ? 9.631 9.975 -12.412 1.00 94.06 334 VAL A CA 1
ATOM 2579 C C . VAL A 1 334 ? 9.973 11.291 -13.120 1.00 94.06 334 VAL A C 1
ATOM 2581 O O . VAL A 1 334 ? 10.052 11.313 -14.350 1.00 94.06 334 VAL A O 1
ATOM 2584 N N . LYS A 1 335 ? 10.252 12.369 -12.372 1.00 91.62 335 LYS A N 1
ATOM 2585 C CA . LYS A 1 335 ? 10.697 13.658 -12.932 1.00 91.62 335 LYS A CA 1
ATOM 2586 C C . LYS A 1 335 ? 12.041 13.532 -13.661 1.00 91.62 335 LYS A C 1
ATOM 2588 O O . LYS A 1 335 ? 12.148 13.950 -14.812 1.00 91.62 335 LYS A O 1
ATOM 2593 N N . LEU A 1 336 ? 13.041 12.917 -13.026 1.00 94.25 336 LEU A N 1
ATOM 2594 C CA . LEU A 1 336 ? 14.349 12.650 -13.637 1.00 94.25 336 LEU A CA 1
ATOM 2595 C C . LEU A 1 336 ? 14.227 11.702 -14.842 1.00 94.25 336 LEU A C 1
ATOM 2597 O O . LEU A 1 336 ? 14.936 11.864 -15.834 1.00 94.25 336 LEU A O 1
ATOM 2601 N N . GLY A 1 337 ? 13.302 10.740 -14.794 1.00 92.62 337 GLY A N 1
ATOM 2602 C CA . GLY A 1 337 ? 12.937 9.894 -15.929 1.00 92.62 337 GLY A CA 1
ATOM 2603 C C . GLY A 1 337 ? 12.449 10.717 -17.122 1.00 92.62 337 GLY A C 1
ATOM 2604 O O . GLY A 1 337 ? 13.023 10.614 -18.205 1.00 92.62 337 GLY A O 1
ATOM 2605 N N . ALA A 1 338 ? 11.461 11.592 -16.916 1.00 91.19 338 ALA A N 1
ATOM 2606 C CA . ALA A 1 338 ? 10.922 12.466 -17.960 1.00 91.19 338 ALA A CA 1
ATOM 2607 C C . ALA A 1 338 ? 11.982 13.422 -18.549 1.00 91.19 338 ALA A C 1
ATOM 2609 O O . ALA A 1 338 ? 12.056 13.590 -19.768 1.00 91.19 338 ALA A O 1
ATOM 2610 N N . GLU A 1 339 ? 12.854 13.997 -17.715 1.00 92.94 339 GLU A N 1
ATOM 2611 C CA . GLU A 1 339 ? 13.969 14.847 -18.165 1.00 92.94 339 GLU A CA 1
ATOM 2612 C C . GLU A 1 339 ? 14.973 14.069 -19.037 1.00 92.94 339 GLU A C 1
ATOM 2614 O O . GLU A 1 339 ? 15.380 14.542 -20.102 1.00 92.94 339 GLU A O 1
ATOM 2619 N N . ASN A 1 340 ? 15.321 12.838 -18.651 1.00 93.69 340 ASN A N 1
ATOM 2620 C CA . ASN A 1 340 ? 16.185 11.965 -19.451 1.00 93.69 340 ASN A CA 1
ATOM 2621 C C . ASN A 1 340 ? 15.525 11.524 -20.769 1.00 93.69 340 ASN A C 1
ATOM 2623 O O . ASN A 1 340 ? 16.184 11.497 -21.809 1.00 93.69 340 ASN A O 1
ATOM 2627 N N . VAL A 1 341 ? 14.221 11.235 -20.760 1.00 94.44 341 VAL A N 1
ATOM 2628 C CA . VAL A 1 341 ? 13.431 10.920 -21.965 1.00 94.44 341 VAL A CA 1
ATOM 2629 C C . VAL A 1 341 ? 13.430 12.099 -22.942 1.00 94.44 341 VAL A C 1
ATOM 2631 O O 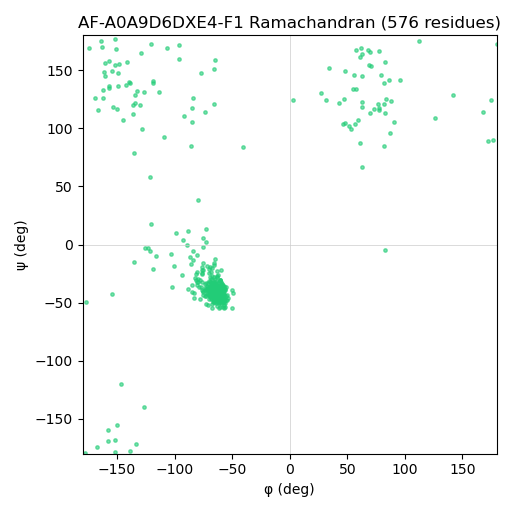. VAL A 1 341 ? 13.687 11.903 -24.130 1.00 94.44 341 VAL A O 1
ATOM 2634 N N . GLN A 1 342 ? 13.244 13.329 -22.453 1.00 91.38 342 GLN A N 1
ATOM 2635 C CA . GLN A 1 342 ? 13.295 14.543 -23.272 1.00 91.38 342 GLN A CA 1
ATOM 2636 C C . GLN A 1 342 ? 14.686 14.773 -23.896 1.00 91.38 342 GLN A C 1
ATOM 2638 O O . GLN A 1 342 ? 14.787 15.120 -25.077 1.00 91.38 342 GLN A O 1
ATOM 2643 N N . ASN A 1 343 ? 15.763 14.529 -23.143 1.00 93.06 343 ASN A N 1
ATOM 2644 C CA . ASN A 1 343 ? 17.139 14.612 -23.653 1.00 93.06 343 ASN A CA 1
ATOM 2645 C C . ASN A 1 343 ? 17.432 13.528 -24.710 1.00 93.06 343 ASN A C 1
ATOM 2647 O O . ASN A 1 343 ? 18.030 13.813 -25.755 1.00 93.06 343 ASN A O 1
ATOM 2651 N N . ASN A 1 344 ? 16.953 12.301 -24.491 1.00 93.56 344 ASN A N 1
ATOM 2652 C CA . ASN A 1 344 ? 17.054 11.207 -25.459 1.00 93.56 344 ASN A CA 1
ATOM 2653 C C . ASN A 1 344 ? 16.241 11.490 -26.731 1.00 93.56 344 ASN A C 1
ATOM 2655 O O . ASN A 1 344 ? 16.717 11.195 -27.830 1.00 93.56 344 ASN A O 1
ATOM 2659 N N . PHE A 1 345 ? 15.062 12.114 -26.621 1.00 91.94 345 PHE A N 1
ATOM 2660 C CA . PHE A 1 345 ? 14.257 12.533 -27.772 1.00 91.94 345 PHE A CA 1
ATOM 2661 C C . PHE A 1 345 ? 15.015 13.532 -28.655 1.00 91.94 345 PHE A C 1
ATOM 2663 O O . PHE A 1 345 ? 15.140 13.312 -29.860 1.00 91.94 345 PHE A O 1
ATOM 2670 N N . ILE A 1 346 ? 15.586 14.585 -28.055 1.00 92.56 346 ILE A N 1
ATOM 2671 C CA . ILE A 1 346 ? 16.385 15.601 -28.763 1.00 92.56 346 ILE A CA 1
ATOM 2672 C C . ILE A 1 346 ? 17.593 14.952 -29.457 1.00 92.56 346 ILE A C 1
ATOM 2674 O O . ILE A 1 346 ? 17.837 15.193 -30.641 1.00 92.56 346 ILE A O 1
ATOM 2678 N N . THR A 1 347 ? 18.311 14.075 -28.751 1.00 93.62 347 THR A N 1
ATOM 2679 C CA . THR A 1 347 ? 19.491 13.367 -29.279 1.00 93.62 347 THR A CA 1
ATOM 2680 C C . THR A 1 347 ? 19.128 12.438 -30.444 1.00 93.62 347 THR A C 1
ATOM 2682 O O . THR A 1 347 ? 19.802 12.423 -31.478 1.00 93.62 347 THR A O 1
ATOM 2685 N N . THR A 1 348 ? 18.015 11.711 -30.331 1.00 93.56 348 THR A N 1
ATOM 2686 C CA . THR A 1 348 ? 17.509 10.809 -31.380 1.00 93.56 348 THR A CA 1
ATOM 2687 C C . THR A 1 348 ? 17.014 11.592 -32.596 1.00 93.56 348 THR A C 1
ATOM 2689 O O . THR A 1 348 ? 17.296 11.211 -33.731 1.00 93.56 348 THR A O 1
ATOM 2692 N N . GLN A 1 349 ? 16.351 12.735 -32.389 1.00 90.38 349 GLN A N 1
ATOM 2693 C CA . GLN A 1 349 ? 15.938 13.635 -33.467 1.00 90.38 349 GLN A CA 1
ATOM 2694 C C . GLN A 1 349 ? 17.144 14.231 -34.209 1.00 90.38 349 GLN A C 1
ATOM 2696 O O . GLN A 1 349 ? 17.152 14.240 -35.441 1.00 90.38 349 GLN A O 1
ATOM 2701 N N . HIS A 1 350 ? 18.183 14.672 -33.492 1.00 93.12 350 HIS A N 1
ATOM 2702 C CA . HIS A 1 350 ? 19.430 15.139 -34.106 1.00 93.12 350 HIS A CA 1
ATOM 2703 C C . HIS A 1 350 ? 20.124 14.025 -34.908 1.00 93.12 350 HIS A C 1
ATOM 2705 O O . HIS A 1 350 ? 20.600 14.252 -36.022 1.00 93.12 350 HIS A O 1
ATOM 2711 N N . THR A 1 351 ? 20.129 12.798 -34.379 1.00 93.25 351 THR A N 1
ATOM 2712 C CA . THR A 1 351 ? 20.680 11.622 -35.068 1.00 93.25 351 THR A CA 1
ATOM 2713 C C . THR A 1 351 ? 19.899 11.312 -36.348 1.00 93.25 351 THR A C 1
ATOM 2715 O O . THR A 1 351 ? 20.511 11.126 -37.395 1.00 93.25 351 THR A O 1
ATOM 2718 N N . ALA A 1 352 ? 18.563 11.361 -36.321 1.00 91.06 352 ALA A N 1
ATOM 2719 C CA . ALA A 1 352 ? 17.725 11.154 -37.507 1.00 91.06 352 ALA A CA 1
ATOM 2720 C C . ALA A 1 352 ? 18.023 12.173 -38.623 1.00 91.06 352 ALA A C 1
ATOM 2722 O O . ALA A 1 352 ? 18.158 11.796 -39.788 1.00 91.06 352 ALA A O 1
ATOM 2723 N N . VAL A 1 353 ? 18.184 13.455 -38.270 1.00 92.50 353 VAL A N 1
ATOM 2724 C CA . VAL A 1 353 ? 18.585 14.509 -39.221 1.00 92.50 353 VAL A CA 1
ATOM 2725 C C . VAL A 1 353 ? 19.997 14.258 -39.758 1.00 92.50 353 VAL A C 1
ATOM 2727 O O . VAL A 1 353 ? 20.220 14.370 -40.960 1.00 92.50 353 VAL A O 1
ATOM 2730 N N . THR A 1 354 ? 20.936 13.855 -38.898 1.00 93.31 354 THR A N 1
ATOM 2731 C CA . THR A 1 354 ? 22.320 13.538 -39.294 1.00 93.31 354 THR A CA 1
ATOM 2732 C C . THR A 1 354 ? 22.370 12.388 -40.305 1.00 93.31 354 THR A C 1
ATOM 2734 O O . THR A 1 354 ? 23.053 12.502 -41.319 1.00 93.31 354 THR A O 1
ATOM 2737 N N . VAL A 1 355 ? 21.602 11.316 -40.080 1.00 92.12 355 VAL A N 1
ATOM 2738 C CA . VAL A 1 355 ? 21.508 10.162 -40.995 1.00 92.12 355 VAL A CA 1
ATOM 2739 C C . VAL A 1 355 ? 20.854 10.558 -42.321 1.00 92.12 355 VAL A C 1
ATOM 2741 O O . VAL A 1 355 ? 21.380 10.216 -43.376 1.00 92.12 355 VAL A O 1
ATOM 2744 N N . THR A 1 356 ? 19.775 11.348 -42.281 1.00 90.94 356 THR A N 1
ATOM 2745 C CA . THR A 1 356 ? 19.090 11.847 -43.492 1.00 90.94 356 THR A CA 1
ATOM 2746 C C . THR A 1 356 ? 20.028 12.714 -44.344 1.00 90.94 356 THR A C 1
ATOM 2748 O O . THR A 1 356 ? 20.120 12.535 -45.556 1.00 90.94 356 THR A O 1
ATOM 2751 N N . ASN A 1 357 ? 20.792 13.615 -43.715 1.00 92.12 357 ASN A N 1
ATOM 2752 C CA . ASN A 1 357 ? 21.811 14.414 -44.403 1.00 92.12 357 ASN A CA 1
ATOM 2753 C C . ASN A 1 357 ? 22.940 13.533 -44.968 1.00 92.12 357 ASN A C 1
ATOM 2755 O O . ASN A 1 357 ? 23.434 13.794 -46.064 1.00 92.12 357 ASN A O 1
ATOM 2759 N N . GLY A 1 358 ? 23.323 12.479 -44.239 1.00 91.56 358 GLY A N 1
ATOM 2760 C CA . GLY A 1 358 ? 24.270 11.466 -44.698 1.00 91.56 358 GLY A CA 1
ATOM 2761 C C . GLY A 1 358 ? 23.809 10.783 -45.986 1.00 91.56 358 GLY A C 1
ATOM 2762 O O . GLY A 1 358 ? 24.588 10.711 -46.930 1.00 91.56 358 GLY A O 1
ATOM 2763 N N . GLN A 1 359 ? 22.539 10.372 -46.065 1.00 89.75 359 GLN A N 1
ATOM 2764 C CA . GLN A 1 359 ? 21.953 9.770 -47.270 1.00 89.75 359 GLN A CA 1
ATOM 2765 C C . GLN A 1 359 ? 22.017 10.714 -48.486 1.00 89.75 359 GLN A C 1
ATOM 2767 O O . GLN A 1 359 ? 22.453 10.284 -49.546 1.00 89.75 359 GLN A O 1
ATOM 2772 N N . VAL A 1 360 ? 21.711 12.010 -48.339 1.00 91.19 360 VAL A N 1
ATOM 2773 C CA . VAL A 1 360 ? 21.787 12.988 -49.453 1.00 91.19 360 VAL A CA 1
ATOM 2774 C C . VAL A 1 360 ? 23.227 13.197 -49.960 1.00 91.19 360 VAL A C 1
ATOM 2776 O O . VAL A 1 360 ? 23.477 13.291 -51.167 1.00 91.19 360 VAL A O 1
ATOM 2779 N N . VAL A 1 361 ? 24.208 13.240 -49.051 1.00 91.25 361 VAL A N 1
ATOM 2780 C CA . VAL A 1 361 ? 25.637 13.278 -49.426 1.00 91.25 361 VAL A CA 1
ATOM 2781 C C . VAL A 1 361 ? 26.059 11.967 -50.099 1.00 91.25 361 VAL A C 1
ATOM 2783 O O . VAL A 1 361 ? 26.890 11.973 -51.007 1.00 91.25 361 VAL A O 1
ATOM 2786 N N . PHE A 1 362 ? 25.463 10.849 -49.692 1.00 91.31 362 PHE A N 1
ATOM 2787 C CA . PHE A 1 362 ? 25.762 9.522 -50.209 1.00 91.31 362 PHE A CA 1
ATOM 2788 C C . PHE A 1 362 ? 25.181 9.263 -51.609 1.00 91.31 362 PHE A C 1
ATOM 2790 O O . PHE A 1 362 ? 25.878 8.742 -52.479 1.00 91.31 362 PHE A O 1
ATOM 2797 N N . GLU A 1 363 ? 23.955 9.716 -51.878 1.00 89.56 363 GLU A N 1
ATOM 2798 C CA . GLU A 1 363 ? 23.382 9.770 -53.231 1.00 89.56 363 GLU A CA 1
ATOM 2799 C C . GLU A 1 363 ? 24.302 10.563 -54.169 1.00 89.56 363 GLU A C 1
ATOM 2801 O O . GLU A 1 363 ? 24.649 10.089 -55.248 1.00 89.56 363 GLU A O 1
ATOM 2806 N N . SER A 1 364 ? 24.807 11.714 -53.711 1.00 91.06 364 SER A N 1
ATOM 2807 C CA . SER A 1 364 ? 25.753 12.547 -54.470 1.00 91.06 364 SER A CA 1
ATOM 2808 C C . SER A 1 364 ? 27.090 11.843 -54.780 1.00 91.06 364 SER A C 1
ATOM 2810 O O . SER A 1 364 ? 27.742 12.179 -55.774 1.00 91.06 364 SER A O 1
ATOM 2812 N N . LEU A 1 365 ? 27.502 10.868 -53.957 1.00 90.81 365 LEU A N 1
ATOM 2813 C CA . LEU A 1 365 ? 28.692 10.037 -54.173 1.00 90.81 365 LEU A CA 1
ATOM 2814 C C . LEU A 1 365 ? 28.439 8.938 -55.215 1.00 90.81 365 LEU A C 1
ATOM 2816 O O . LEU A 1 365 ? 29.242 8.802 -56.138 1.00 90.81 365 LEU A O 1
ATOM 2820 N N . LEU A 1 366 ? 27.321 8.209 -55.119 1.00 90.62 366 LEU A N 1
ATOM 2821 C CA . LEU A 1 366 ? 26.896 7.232 -56.138 1.00 90.62 366 LEU A CA 1
ATOM 2822 C C . LEU A 1 366 ? 26.850 7.880 -57.531 1.00 90.62 366 LEU A C 1
ATOM 2824 O O . LEU A 1 366 ? 27.409 7.365 -58.500 1.00 90.62 366 LEU A O 1
ATOM 2828 N N . ASP A 1 367 ? 26.263 9.071 -57.590 1.00 91.00 367 ASP A N 1
ATOM 2829 C CA . ASP A 1 367 ? 26.134 9.904 -58.783 1.00 91.00 367 ASP A CA 1
ATO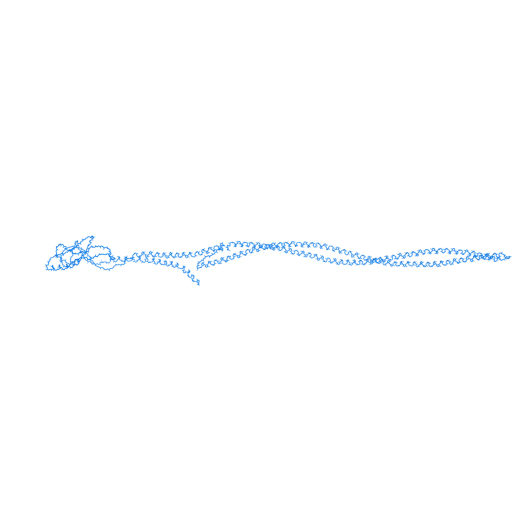M 2830 C C . ASP A 1 367 ? 27.510 10.332 -59.352 1.00 91.00 367 ASP A C 1
ATOM 2832 O O . ASP A 1 367 ? 27.701 10.450 -60.566 1.00 91.00 367 ASP A O 1
ATOM 2836 N N . ALA A 1 368 ? 28.515 10.529 -58.487 1.00 91.06 368 ALA A N 1
ATOM 2837 C CA . ALA A 1 368 ? 29.892 10.821 -58.890 1.00 91.06 368 ALA A CA 1
ATOM 2838 C C . ALA A 1 368 ? 30.636 9.582 -59.419 1.00 91.06 368 ALA A C 1
ATOM 2840 O O . ALA A 1 368 ? 31.330 9.688 -60.432 1.00 91.06 368 ALA A O 1
ATOM 2841 N N . VAL A 1 369 ? 30.460 8.412 -58.795 1.00 90.31 369 VAL A N 1
ATOM 2842 C CA . VAL A 1 369 ? 31.039 7.137 -59.265 1.00 90.31 369 VAL A CA 1
ATOM 2843 C C . VAL A 1 369 ? 30.462 6.751 -60.632 1.00 90.31 369 VAL A C 1
ATOM 2845 O O . VAL A 1 369 ? 31.220 6.404 -61.539 1.00 90.31 369 VAL A O 1
ATOM 2848 N N . ALA A 1 370 ? 29.152 6.922 -60.839 1.00 88.94 370 ALA A N 1
ATOM 2849 C CA . ALA A 1 370 ? 28.506 6.706 -62.136 1.00 88.94 370 ALA A CA 1
ATOM 2850 C C . ALA A 1 370 ? 29.082 7.616 -63.243 1.00 88.94 370 ALA A C 1
ATOM 2852 O O . ALA A 1 370 ? 29.377 7.152 -64.346 1.00 88.94 370 ALA A O 1
ATOM 2853 N N . ARG A 1 371 ? 29.330 8.902 -62.943 1.00 91.31 371 ARG A N 1
ATOM 2854 C CA . ARG A 1 371 ? 30.002 9.828 -63.879 1.00 91.31 371 ARG A CA 1
ATOM 2855 C C . ARG A 1 371 ? 31.441 9.417 -64.207 1.00 91.31 371 ARG A C 1
ATOM 2857 O O . ARG A 1 371 ? 31.867 9.603 -65.345 1.00 91.31 371 ARG A O 1
ATOM 2864 N N . ILE A 1 372 ? 32.183 8.857 -63.248 1.00 90.88 372 ILE A N 1
ATOM 2865 C CA . ILE A 1 372 ? 33.537 8.325 -63.486 1.00 90.88 372 ILE A CA 1
ATOM 2866 C C . ILE A 1 372 ? 33.474 7.110 -64.418 1.00 90.88 372 ILE A C 1
ATOM 2868 O O . ILE A 1 372 ? 34.229 7.054 -65.387 1.00 90.88 372 ILE A O 1
ATOM 2872 N N . GLN A 1 373 ? 32.550 6.174 -64.178 1.00 89.62 373 GLN A N 1
ATOM 2873 C CA . GLN A 1 373 ? 32.366 4.992 -65.024 1.00 89.62 373 GLN A CA 1
ATOM 2874 C C . GLN A 1 373 ? 32.050 5.374 -66.480 1.00 89.62 373 GLN A C 1
ATOM 2876 O O . GLN A 1 373 ? 32.657 4.835 -67.406 1.00 89.62 373 GLN A O 1
ATOM 2881 N N . GLU A 1 374 ? 31.156 6.343 -66.690 1.00 91.31 374 GLU A N 1
ATOM 2882 C CA . GLU A 1 374 ? 30.819 6.842 -68.027 1.00 91.31 374 GLU A CA 1
ATOM 2883 C C . GLU A 1 374 ? 32.007 7.546 -68.706 1.00 91.31 374 GLU A C 1
ATOM 2885 O O . GLU A 1 374 ? 32.300 7.279 -69.872 1.00 91.31 374 GLU A O 1
ATOM 2890 N N . ALA A 1 375 ? 32.767 8.371 -67.978 1.00 91.38 375 ALA A N 1
ATOM 2891 C CA . ALA A 1 375 ? 33.979 8.993 -68.515 1.00 91.38 375 ALA A CA 1
ATOM 2892 C C . ALA A 1 375 ? 35.034 7.948 -68.938 1.00 91.38 375 ALA A C 1
ATOM 2894 O O . ALA A 1 375 ? 35.629 8.069 -70.011 1.00 91.38 375 ALA A O 1
ATOM 2895 N N . VAL A 1 376 ? 35.232 6.888 -68.145 1.00 91.81 376 VAL A N 1
ATOM 2896 C CA . VAL A 1 376 ? 36.130 5.769 -68.487 1.00 91.81 376 VAL A CA 1
ATOM 2897 C C . VAL A 1 376 ? 35.643 5.039 -69.742 1.00 91.81 376 VAL A C 1
ATOM 2899 O O . VAL A 1 376 ? 36.436 4.808 -70.656 1.00 91.81 376 VAL A O 1
ATOM 2902 N N . ASN A 1 377 ? 34.341 4.749 -69.847 1.00 89.62 377 ASN A N 1
ATOM 2903 C CA . ASN A 1 377 ? 33.750 4.134 -71.040 1.00 89.62 377 ASN A CA 1
ATOM 2904 C C . ASN A 1 377 ? 33.986 4.980 -72.305 1.00 89.62 377 ASN A C 1
ATOM 2906 O O . ASN A 1 377 ? 34.332 4.432 -73.355 1.00 89.62 377 ASN A O 1
ATOM 2910 N N . GLN A 1 378 ? 33.859 6.308 -72.213 1.00 92.25 378 GLN A N 1
ATOM 2911 C CA . GLN A 1 378 ? 34.119 7.223 -73.330 1.00 92.25 378 GLN A CA 1
ATOM 2912 C C . GLN A 1 378 ? 35.597 7.226 -73.755 1.00 92.25 378 GLN A C 1
ATOM 2914 O O . GLN A 1 378 ? 35.886 7.175 -74.952 1.00 92.25 378 GLN A O 1
ATOM 2919 N N . VAL A 1 379 ? 36.550 7.210 -72.815 1.00 92.12 379 VAL A N 1
ATOM 2920 C CA . VAL A 1 379 ? 37.984 7.128 -73.162 1.00 92.12 379 VAL A CA 1
ATOM 2921 C C . VAL A 1 379 ? 38.340 5.759 -73.762 1.00 92.12 379 VAL A C 1
ATOM 2923 O O . VAL A 1 379 ? 39.092 5.701 -74.736 1.00 92.12 379 VAL A O 1
ATOM 2926 N N . LEU A 1 380 ? 37.749 4.664 -73.271 1.00 89.75 380 LEU A N 1
ATOM 2927 C CA . LEU A 1 380 ? 37.908 3.323 -73.856 1.00 89.75 380 LEU A CA 1
ATOM 2928 C C . LEU A 1 380 ? 37.357 3.236 -75.295 1.00 89.75 380 LEU A C 1
ATOM 2930 O O . LEU A 1 380 ? 37.960 2.570 -76.137 1.00 89.75 380 LEU A O 1
ATOM 2934 N N . GLN A 1 381 ? 36.246 3.917 -75.605 1.00 89.81 381 GLN A N 1
ATOM 2935 C CA . GLN A 1 381 ? 35.728 4.051 -76.978 1.00 89.81 381 GLN A CA 1
ATOM 2936 C C . GLN A 1 381 ? 36.713 4.817 -77.877 1.00 89.81 381 GLN A C 1
ATOM 2938 O O . GLN A 1 381 ? 37.035 4.363 -78.976 1.00 89.81 381 GLN A O 1
ATOM 2943 N N . ILE A 1 382 ? 37.240 5.949 -77.394 1.00 91.44 382 ILE A N 1
ATOM 2944 C CA . ILE A 1 382 ? 38.212 6.774 -78.129 1.00 91.44 382 ILE A CA 1
ATOM 2945 C C . ILE A 1 382 ? 39.486 5.975 -78.439 1.00 91.44 382 ILE A C 1
ATOM 2947 O O . ILE A 1 382 ? 39.920 5.948 -79.590 1.00 91.44 382 ILE A O 1
ATOM 2951 N N . LEU A 1 383 ? 40.064 5.278 -77.454 1.00 90.75 383 LEU A N 1
ATOM 2952 C CA . LEU A 1 383 ? 41.298 4.506 -77.647 1.00 90.75 383 LEU A CA 1
ATOM 2953 C C . LEU A 1 383 ? 41.140 3.356 -78.648 1.00 90.75 383 LEU A C 1
ATOM 2955 O O . LEU A 1 383 ? 42.053 3.129 -79.439 1.00 90.75 383 LEU A O 1
ATOM 2959 N N . LYS A 1 384 ? 39.980 2.687 -78.694 1.00 87.31 384 LYS A N 1
ATOM 2960 C CA . LYS A 1 384 ? 39.688 1.672 -79.724 1.00 87.31 384 LYS A CA 1
ATOM 2961 C C . LYS A 1 384 ? 39.686 2.278 -81.132 1.00 87.31 384 LYS A C 1
ATOM 2963 O O . LYS A 1 384 ? 40.336 1.744 -82.027 1.00 87.31 384 LYS A O 1
ATOM 2968 N N . GLY A 1 385 ? 39.059 3.444 -81.309 1.00 89.62 385 GLY A N 1
ATOM 2969 C CA . GLY A 1 385 ? 39.102 4.181 -82.578 1.00 89.62 385 GLY A CA 1
ATOM 2970 C C . GLY A 1 385 ? 40.511 4.654 -82.972 1.00 89.62 385 GLY A C 1
ATOM 2971 O O . GLY A 1 385 ? 40.843 4.686 -84.158 1.00 89.62 385 GLY A O 1
ATOM 2972 N N . LEU A 1 386 ? 41.365 4.987 -81.999 1.00 90.12 386 LEU A N 1
ATOM 2973 C CA . LEU A 1 386 ? 42.775 5.3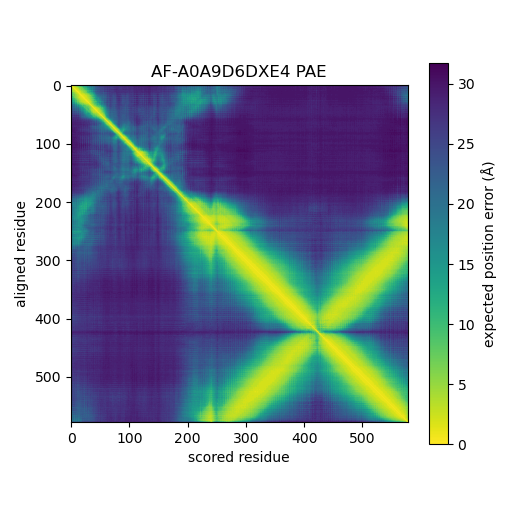12 -82.242 1.00 90.12 386 LEU A CA 1
ATOM 2974 C C . LEU A 1 386 ? 43.621 4.062 -82.570 1.00 90.12 386 LEU A C 1
ATOM 2976 O O . LEU A 1 386 ? 44.528 4.164 -83.400 1.00 90.12 386 LEU A O 1
ATOM 2980 N N . GLU A 1 387 ? 43.325 2.887 -81.999 1.00 88.31 387 GLU A N 1
ATOM 2981 C CA . GLU A 1 387 ? 43.986 1.630 -82.382 1.00 88.31 387 GLU A CA 1
ATOM 2982 C C . GLU A 1 387 ? 43.663 1.252 -83.834 1.00 88.31 387 GLU A C 1
ATOM 2984 O O . GLU A 1 387 ? 44.587 0.968 -84.601 1.00 88.31 387 GLU A O 1
ATOM 2989 N N . GLU A 1 388 ? 42.394 1.328 -84.247 1.00 88.94 388 GLU A N 1
ATOM 2990 C CA . GLU A 1 388 ? 41.986 1.094 -85.641 1.00 88.94 388 GLU A CA 1
ATOM 2991 C C . GLU A 1 388 ? 42.713 2.038 -86.615 1.00 88.94 388 GLU A C 1
ATOM 2993 O O . GLU A 1 388 ? 43.261 1.594 -87.631 1.00 88.94 388 GLU A O 1
ATOM 2998 N N . GLN A 1 389 ? 42.803 3.331 -86.282 1.00 90.06 389 GLN A N 1
ATOM 2999 C CA . GLN A 1 389 ? 43.543 4.314 -87.082 1.00 90.06 389 GLN A CA 1
ATOM 3000 C C . GLN A 1 389 ? 45.048 4.015 -87.130 1.00 90.06 389 GLN A C 1
ATOM 3002 O O . GLN A 1 389 ? 45.647 4.050 -88.207 1.00 90.06 389 GLN A O 1
ATOM 3007 N N . CYS A 1 390 ? 45.672 3.673 -86.000 1.00 91.38 390 CYS A N 1
ATOM 3008 C CA . CYS A 1 390 ? 47.088 3.304 -85.941 1.00 91.38 390 CYS A CA 1
ATOM 3009 C C . CYS A 1 390 ? 47.381 2.044 -86.773 1.00 91.38 390 CYS A C 1
ATOM 3011 O O . CYS A 1 390 ? 48.346 2.009 -87.542 1.00 91.38 390 CYS A O 1
ATOM 3013 N N . GLN A 1 391 ? 46.513 1.033 -86.690 1.00 88.62 391 GLN A N 1
ATOM 3014 C CA . GLN A 1 391 ? 46.609 -0.193 -87.478 1.00 88.62 391 GLN A CA 1
ATOM 3015 C C . GLN A 1 391 ? 46.442 0.082 -88.984 1.00 88.62 391 GLN A C 1
ATOM 3017 O O . GLN A 1 391 ? 47.168 -0.506 -89.791 1.00 88.62 391 GLN A O 1
ATOM 3022 N N . GLY A 1 392 ? 45.564 1.015 -89.369 1.00 89.56 392 GLY A N 1
ATOM 3023 C CA . GLY A 1 392 ? 45.446 1.512 -90.744 1.00 89.56 392 GLY A CA 1
ATOM 3024 C C . GLY A 1 392 ? 46.704 2.243 -91.234 1.00 89.56 392 GLY A C 1
ATOM 3025 O O . GLY A 1 392 ? 47.185 1.977 -92.337 1.00 89.56 392 GLY A O 1
ATOM 3026 N N . LEU A 1 393 ? 47.298 3.102 -90.399 1.00 91.19 393 LEU A N 1
ATOM 3027 C CA . LEU A 1 393 ? 48.547 3.808 -90.714 1.00 91.19 393 LEU A CA 1
ATOM 3028 C C . LEU A 1 393 ? 49.746 2.855 -90.854 1.00 91.19 393 LEU A C 1
ATOM 3030 O O . LEU A 1 393 ? 50.583 3.065 -91.730 1.00 91.19 393 LEU A O 1
ATOM 3034 N N . LEU A 1 394 ? 49.809 1.773 -90.070 1.00 89.62 394 LEU A N 1
ATOM 3035 C CA . LEU A 1 394 ? 50.824 0.720 -90.225 1.00 89.62 394 LEU A CA 1
ATOM 3036 C C . LEU A 1 394 ? 50.678 -0.042 -91.556 1.00 89.62 394 LEU A C 1
ATOM 3038 O O . LEU A 1 394 ? 51.679 -0.377 -92.188 1.00 89.62 394 LEU A O 1
ATOM 3042 N N . VAL A 1 395 ? 49.447 -0.281 -92.025 1.00 90.75 395 VAL A N 1
ATOM 3043 C CA . VAL A 1 395 ? 49.197 -0.874 -93.355 1.00 90.75 395 VAL A CA 1
ATOM 3044 C C . VAL A 1 395 ? 49.579 0.099 -94.479 1.00 90.75 395 VAL A C 1
ATOM 3046 O O . VAL A 1 395 ? 50.127 -0.326 -95.502 1.00 90.75 395 VAL A O 1
ATOM 3049 N N . ALA A 1 396 ? 49.357 1.402 -94.289 1.00 88.12 396 ALA A N 1
ATOM 3050 C CA . ALA A 1 396 ? 49.796 2.435 -95.226 1.00 88.12 396 ALA A CA 1
ATOM 3051 C C . ALA A 1 396 ? 51.333 2.554 -95.291 1.00 88.12 396 ALA A C 1
ATOM 3053 O O . ALA A 1 396 ? 51.884 2.595 -96.391 1.00 88.12 396 ALA A O 1
ATOM 3054 N N . GLU A 1 397 ? 52.036 2.532 -94.150 1.00 91.75 397 GLU A N 1
ATOM 3055 C CA . GLU A 1 397 ? 53.509 2.510 -94.083 1.00 91.75 397 GLU A CA 1
ATOM 3056 C C . GLU A 1 397 ? 54.080 1.308 -94.836 1.00 91.75 397 GLU A C 1
ATOM 3058 O O . GLU A 1 397 ? 54.884 1.482 -95.748 1.00 91.75 397 GLU A O 1
ATOM 3063 N N . GLU A 1 398 ? 53.597 0.102 -94.538 1.00 89.12 398 GLU A N 1
ATOM 3064 C CA . GLU A 1 398 ? 54.030 -1.131 -95.200 1.00 89.12 398 GLU A CA 1
ATOM 3065 C C . GLU A 1 398 ? 53.751 -1.112 -96.718 1.00 89.12 398 GLU A C 1
ATOM 3067 O O . GLU A 1 398 ? 54.505 -1.697 -97.501 1.00 89.12 398 GLU A O 1
ATOM 3072 N N . THR A 1 399 ? 52.698 -0.414 -97.156 1.00 89.94 399 THR A N 1
ATOM 3073 C CA . THR A 1 399 ? 52.384 -0.213 -98.581 1.00 89.94 399 THR A CA 1
ATOM 3074 C C . THR A 1 399 ? 53.353 0.773 -99.239 1.00 89.94 399 THR A C 1
ATOM 3076 O O . THR A 1 399 ? 53.889 0.473 -100.306 1.00 89.94 399 THR A O 1
ATOM 3079 N N . ILE A 1 400 ? 53.659 1.901 -98.587 1.00 87.75 400 ILE A N 1
ATOM 3080 C CA . ILE A 1 400 ? 54.695 2.847 -99.036 1.00 87.75 400 ILE A CA 1
ATOM 3081 C C . ILE A 1 400 ? 56.048 2.132 -99.116 1.00 87.75 400 ILE A C 1
ATOM 3083 O O . ILE A 1 400 ? 56.719 2.195 -100.140 1.00 87.75 400 ILE A O 1
ATOM 3087 N N . ARG A 1 401 ? 56.423 1.369 -98.085 1.00 88.06 401 ARG A N 1
ATOM 3088 C CA . ARG A 1 401 ? 57.678 0.608 -98.018 1.00 88.06 401 ARG A CA 1
ATOM 3089 C C . ARG A 1 401 ? 57.824 -0.391 -99.173 1.00 88.06 401 ARG A C 1
ATOM 3091 O O . ARG A 1 401 ? 58.929 -0.546 -99.698 1.00 88.06 401 ARG A O 1
ATOM 3098 N N . LYS A 1 402 ? 56.727 -1.034 -99.597 1.00 88.31 402 LYS A N 1
ATOM 3099 C CA . LYS A 1 402 ? 56.668 -1.901 -100.790 1.00 88.31 402 LYS A CA 1
ATOM 3100 C C . LYS A 1 402 ? 56.841 -1.114 -102.088 1.00 88.31 402 LYS A C 1
ATOM 3102 O O . LYS A 1 402 ? 57.757 -1.427 -102.843 1.00 88.31 402 LYS A O 1
ATOM 3107 N N . LEU A 1 403 ? 56.030 -0.076 -102.311 1.00 85.94 403 LEU A N 1
ATOM 3108 C CA . LEU A 1 403 ? 56.109 0.788 -103.501 1.00 85.94 403 LEU A CA 1
ATOM 3109 C C . LEU A 1 403 ? 57.504 1.403 -103.667 1.00 85.94 403 LEU A C 1
ATOM 3111 O O . LEU A 1 403 ? 58.038 1.476 -104.771 1.00 85.94 403 LEU A O 1
ATOM 3115 N N . THR A 1 404 ? 58.128 1.795 -102.562 1.00 87.62 404 THR A N 1
ATOM 3116 C CA . THR A 1 404 ? 59.481 2.345 -102.528 1.00 87.62 404 THR A CA 1
ATOM 3117 C C . THR A 1 404 ? 60.544 1.293 -102.845 1.00 87.62 404 THR A C 1
ATOM 3119 O O . THR A 1 404 ? 61.461 1.577 -103.610 1.00 87.62 404 THR A O 1
ATOM 3122 N N . ALA A 1 405 ? 60.420 0.061 -102.340 1.00 85.50 405 ALA A N 1
ATOM 3123 C CA . ALA A 1 405 ? 61.323 -1.032 -102.713 1.00 85.50 405 ALA A CA 1
ATOM 3124 C C . ALA A 1 405 ? 61.165 -1.459 -104.187 1.00 85.50 405 ALA A C 1
ATOM 3126 O O . ALA A 1 405 ? 62.153 -1.800 -104.838 1.00 85.50 405 ALA A O 1
ATOM 3127 N N . GLU A 1 406 ? 59.949 -1.402 -104.733 1.00 85.50 406 GLU A N 1
ATOM 3128 C CA . GLU A 1 406 ? 59.684 -1.616 -106.160 1.00 85.50 406 GLU A CA 1
ATOM 3129 C C . GLU A 1 406 ? 60.250 -0.473 -107.018 1.00 85.50 406 GLU A C 1
ATOM 3131 O O . GLU A 1 406 ? 60.900 -0.732 -108.030 1.00 85.50 406 GLU A O 1
ATOM 3136 N N . THR A 1 407 ? 60.106 0.778 -106.569 1.00 84.50 407 THR A N 1
ATOM 3137 C CA . THR A 1 407 ? 60.698 1.967 -107.207 1.00 84.50 407 THR A CA 1
ATOM 3138 C C . THR A 1 407 ? 62.224 1.887 -107.231 1.00 84.50 407 THR A C 1
ATOM 3140 O O . THR A 1 407 ? 62.829 2.156 -108.263 1.00 84.50 407 THR A O 1
ATOM 3143 N N . GLU A 1 408 ? 62.857 1.455 -106.138 1.00 82.69 408 GLU A N 1
ATOM 3144 C CA . GLU A 1 408 ? 64.307 1.233 -106.060 1.00 82.69 408 GLU A CA 1
ATOM 3145 C C . GLU A 1 408 ? 64.770 0.121 -107.014 1.00 82.69 408 GLU A C 1
ATOM 3147 O O . GLU A 1 408 ? 65.769 0.271 -107.716 1.00 82.69 408 GLU A O 1
ATOM 3152 N N . ASN A 1 409 ? 64.011 -0.977 -107.109 1.00 84.31 409 ASN A N 1
ATOM 3153 C CA . ASN A 1 409 ? 64.294 -2.063 -108.049 1.00 84.31 409 ASN A CA 1
ATOM 3154 C C . ASN A 1 409 ? 64.159 -1.591 -109.507 1.00 84.31 409 ASN A C 1
ATOM 3156 O O . ASN A 1 409 ? 65.034 -1.861 -110.332 1.00 84.31 409 ASN A O 1
ATOM 3160 N N . LEU A 1 410 ? 63.099 -0.841 -109.821 1.00 81.94 410 LEU A N 1
ATOM 3161 C CA . LEU A 1 410 ? 62.861 -0.261 -111.140 1.00 81.94 410 LEU A CA 1
ATOM 3162 C C . LEU A 1 410 ? 63.944 0.762 -111.511 1.00 81.94 410 LEU A C 1
ATOM 3164 O O . LEU A 1 410 ? 64.463 0.716 -112.628 1.00 81.94 410 LEU A O 1
ATOM 3168 N N . ALA A 1 411 ? 64.338 1.629 -110.575 1.00 80.88 411 ALA A N 1
ATOM 3169 C CA . ALA A 1 411 ? 65.424 2.587 -110.746 1.00 80.88 411 ALA A CA 1
ATOM 3170 C C . ALA A 1 411 ? 66.759 1.870 -110.995 1.00 80.88 411 ALA A C 1
ATOM 3172 O O . ALA A 1 411 ? 67.387 2.115 -112.021 1.00 80.88 411 ALA A O 1
ATOM 3173 N N . GLY A 1 412 ? 67.129 0.891 -110.163 1.00 75.75 412 GLY A N 1
ATOM 3174 C CA . GLY A 1 412 ? 68.361 0.109 -110.314 1.00 75.75 412 GLY A CA 1
ATOM 3175 C C . GLY A 1 412 ? 68.372 -0.852 -111.509 1.00 75.75 412 GLY A C 1
ATOM 3176 O O . GLY A 1 412 ? 69.438 -1.253 -111.983 1.00 75.75 412 GLY A O 1
ATOM 3177 N N . ARG A 1 413 ? 67.211 -1.236 -112.055 1.00 75.81 413 ARG A N 1
ATOM 3178 C CA . ARG A 1 413 ? 67.111 -1.882 -113.379 1.00 75.81 413 ARG A CA 1
ATOM 3179 C C . ARG A 1 413 ? 67.359 -0.866 -114.490 1.00 75.81 413 ARG A C 1
ATOM 3181 O O . ARG A 1 413 ? 68.244 -1.082 -115.309 1.00 75.81 413 ARG A O 1
ATOM 3188 N N . THR A 1 414 ? 66.658 0.264 -114.461 1.00 73.81 414 THR A N 1
ATOM 3189 C CA . THR A 1 414 ? 66.767 1.336 -115.464 1.00 73.81 414 THR A CA 1
ATOM 3190 C C . THR A 1 414 ? 68.179 1.935 -115.511 1.00 73.81 414 THR A C 1
ATOM 3192 O O . THR A 1 414 ? 68.720 2.150 -116.590 1.00 73.81 414 THR A O 1
ATOM 3195 N N . SER A 1 415 ? 68.824 2.121 -114.358 1.00 71.12 415 SER A N 1
ATOM 3196 C CA . SER A 1 415 ? 70.204 2.598 -114.203 1.00 71.12 415 SER A CA 1
ATOM 3197 C C . SER A 1 415 ? 71.215 1.656 -114.876 1.00 71.12 415 SER A C 1
ATOM 3199 O O . SER A 1 415 ? 72.073 2.102 -115.645 1.00 71.12 415 SER A O 1
ATOM 3201 N N . ARG A 1 416 ? 71.057 0.333 -114.699 1.00 68.62 416 ARG A N 1
ATOM 3202 C CA . ARG A 1 416 ? 71.849 -0.686 -115.415 1.00 68.62 416 ARG A CA 1
ATOM 3203 C C . ARG A 1 416 ? 71.568 -0.699 -116.919 1.00 68.62 416 ARG A C 1
ATOM 3205 O O . ARG A 1 416 ? 72.513 -0.758 -117.700 1.00 68.62 416 ARG A O 1
ATOM 3212 N N . GLU A 1 417 ? 70.303 -0.591 -117.321 1.00 72.38 417 GLU A N 1
ATOM 3213 C CA . GLU A 1 417 ? 69.885 -0.518 -118.730 1.00 72.38 417 GLU A CA 1
ATOM 3214 C C . GLU A 1 417 ? 70.551 0.683 -119.432 1.00 72.38 417 GLU A C 1
ATOM 3216 O O . GLU A 1 417 ? 71.212 0.523 -120.457 1.00 72.38 417 GLU A O 1
ATOM 3221 N N . ILE A 1 418 ? 70.482 1.877 -118.827 1.00 67.06 418 ILE A N 1
ATOM 3222 C CA . ILE A 1 418 ? 71.128 3.108 -119.317 1.00 67.06 418 ILE A CA 1
ATOM 3223 C C . ILE A 1 418 ? 72.649 2.940 -119.395 1.00 67.06 418 ILE A C 1
ATOM 3225 O O . ILE A 1 418 ? 73.255 3.357 -120.382 1.00 67.06 418 ILE A O 1
ATOM 3229 N N . SER A 1 419 ? 73.257 2.301 -118.392 1.00 63.72 419 SER A N 1
ATOM 3230 C CA . SER A 1 419 ? 74.703 2.041 -118.345 1.00 63.72 419 SER A CA 1
ATOM 3231 C C . SER A 1 419 ? 75.191 1.071 -119.433 1.00 63.72 419 SER A C 1
ATOM 3233 O O . SER A 1 419 ? 76.387 1.025 -119.710 1.00 63.72 419 SER A O 1
ATOM 3235 N N . SER A 1 420 ? 74.288 0.321 -120.079 1.00 59.66 420 SER A N 1
ATOM 3236 C CA . SER A 1 420 ? 74.612 -0.576 -121.201 1.00 59.66 420 SER A CA 1
ATOM 3237 C C . SER A 1 420 ? 74.596 0.106 -122.581 1.00 59.66 420 SER A C 1
ATOM 3239 O O . SER A 1 420 ? 75.053 -0.476 -123.567 1.00 59.66 420 SER A O 1
ATOM 3241 N N . LEU A 1 421 ? 74.087 1.342 -122.679 1.00 65.19 421 LEU A N 1
ATOM 3242 C CA . LEU A 1 421 ? 73.921 2.049 -123.952 1.00 65.19 421 LEU A CA 1
ATOM 3243 C C . LEU A 1 421 ? 75.211 2.753 -124.405 1.00 65.19 421 LEU A C 1
ATOM 3245 O O . LEU A 1 421 ? 75.753 3.623 -123.728 1.00 65.19 421 LEU A O 1
ATOM 3249 N N . SER A 1 422 ? 75.650 2.459 -125.631 1.00 55.69 422 SER A N 1
ATOM 3250 C CA . SER A 1 422 ? 76.933 2.897 -126.208 1.00 55.69 422 SER A CA 1
ATOM 3251 C C . SER A 1 422 ? 77.041 4.383 -126.607 1.00 55.69 422 SER A C 1
ATOM 3253 O O . SER A 1 422 ? 77.976 4.767 -127.313 1.00 55.69 422 SER A O 1
ATOM 3255 N N . LYS A 1 423 ? 76.106 5.245 -126.181 1.00 55.91 423 LYS A N 1
ATOM 3256 C CA . LYS A 1 423 ? 76.144 6.704 -126.405 1.00 55.91 423 LYS A CA 1
ATOM 3257 C C . LYS A 1 423 ? 75.693 7.460 -125.148 1.00 55.91 423 LYS A C 1
ATOM 3259 O O . LYS A 1 423 ? 74.703 7.062 -124.535 1.00 55.91 423 LYS A O 1
ATOM 3264 N N . PRO A 1 424 ? 76.358 8.572 -124.782 1.00 48.19 424 PRO A N 1
ATOM 3265 C CA . PRO A 1 424 ? 76.139 9.238 -123.503 1.00 48.19 424 PRO A CA 1
ATOM 3266 C C . PRO A 1 424 ? 74.728 9.831 -123.383 1.00 48.19 424 PRO A C 1
ATOM 3268 O O . PRO A 1 424 ? 74.343 10.723 -124.136 1.00 48.19 424 PRO A O 1
ATOM 3271 N N . ARG A 1 425 ? 73.979 9.374 -122.373 1.00 57.03 425 ARG A N 1
ATOM 3272 C CA . ARG A 1 425 ? 72.696 9.948 -121.932 1.00 57.03 425 ARG A CA 1
ATOM 3273 C C . ARG A 1 425 ? 72.771 10.374 -120.461 1.00 57.03 425 ARG A C 1
ATOM 3275 O O . ARG A 1 425 ? 71.993 9.904 -119.636 1.00 57.03 425 ARG A O 1
ATOM 3282 N N . GLY A 1 426 ? 73.712 11.263 -120.129 1.00 62.81 426 GLY A N 1
ATOM 3283 C CA . GLY A 1 426 ? 74.009 11.657 -118.740 1.00 62.81 426 GLY A CA 1
ATOM 3284 C C . GLY A 1 426 ? 72.775 12.051 -117.915 1.00 62.81 426 GLY A C 1
ATOM 3285 O O . GLY A 1 426 ? 72.618 11.579 -116.795 1.00 62.81 426 GLY A O 1
ATOM 3286 N N . ALA A 1 427 ? 71.838 12.806 -118.499 1.00 62.91 427 ALA A N 1
ATOM 3287 C CA . ALA A 1 427 ? 70.588 13.198 -117.838 1.00 62.91 427 ALA A CA 1
ATOM 3288 C C . ALA A 1 427 ? 69.708 12.010 -117.388 1.00 62.91 427 ALA A C 1
ATOM 3290 O O . ALA A 1 427 ? 69.045 12.100 -116.360 1.00 62.91 427 ALA A O 1
ATOM 3291 N N . PHE A 1 428 ? 69.721 10.885 -118.115 1.00 66.19 428 PHE A N 1
ATOM 3292 C CA . PHE A 1 428 ? 68.981 9.679 -117.727 1.00 66.19 428 PHE A CA 1
ATOM 3293 C C . PHE A 1 428 ? 69.689 8.902 -116.609 1.00 66.19 428 PHE A C 1
ATOM 3295 O O . PHE A 1 428 ? 69.022 8.395 -115.713 1.00 66.19 428 PHE A O 1
ATOM 3302 N N . SER A 1 429 ? 71.025 8.845 -116.616 1.00 66.50 429 SER A N 1
ATOM 3303 C CA . SER A 1 429 ? 71.799 8.240 -115.519 1.00 66.50 429 SER A CA 1
ATOM 3304 C C . SER A 1 429 ? 71.604 9.018 -114.210 1.00 66.50 429 SER A C 1
ATOM 3306 O O . SER A 1 429 ? 71.283 8.414 -113.190 1.00 66.50 429 SER A O 1
ATOM 3308 N N . VAL A 1 430 ? 71.660 10.356 -114.265 1.00 72.00 430 VAL A N 1
ATOM 3309 C CA . VAL A 1 430 ? 71.347 11.236 -113.123 1.00 72.00 430 VAL A CA 1
ATOM 3310 C C . VAL A 1 430 ? 69.909 11.036 -112.629 1.00 72.00 430 VAL A C 1
ATOM 3312 O O . VAL A 1 430 ? 69.687 11.009 -111.422 1.00 72.00 430 VAL A O 1
ATOM 3315 N N . LEU A 1 431 ? 68.934 10.845 -113.528 1.00 75.81 431 LEU A N 1
ATOM 3316 C CA . LEU A 1 431 ? 67.552 10.537 -113.140 1.00 75.81 431 LEU A CA 1
ATOM 3317 C C . LEU A 1 431 ? 67.443 9.189 -112.404 1.00 75.81 431 LEU A C 1
ATOM 3319 O O . LEU A 1 431 ? 66.736 9.113 -111.403 1.00 75.81 431 LEU A O 1
ATOM 3323 N N . GLY A 1 432 ? 68.166 8.158 -112.858 1.00 73.25 432 GLY A N 1
ATOM 3324 C CA . GLY A 1 432 ? 68.228 6.849 -112.199 1.00 73.25 432 GLY A CA 1
ATOM 3325 C C . GLY A 1 432 ? 68.774 6.942 -110.773 1.00 73.25 432 GLY A C 1
ATOM 3326 O O . GLY A 1 432 ? 68.084 6.559 -109.831 1.00 73.25 432 GLY A O 1
ATOM 3327 N N . THR A 1 433 ? 69.951 7.550 -110.596 1.00 75.12 433 THR A N 1
ATOM 3328 C CA . THR A 1 433 ? 70.534 7.778 -109.262 1.00 75.12 433 THR A CA 1
ATOM 3329 C C . THR A 1 433 ? 69.627 8.642 -108.384 1.00 75.12 433 THR A C 1
ATOM 3331 O O . THR A 1 433 ? 69.460 8.353 -107.204 1.00 75.12 433 THR A O 1
ATOM 3334 N N . ARG A 1 434 ? 68.957 9.661 -108.942 1.00 78.75 434 ARG A N 1
ATOM 3335 C CA . ARG A 1 434 ? 68.022 10.497 -108.172 1.00 78.75 434 ARG A CA 1
ATOM 3336 C C . ARG A 1 434 ? 66.748 9.752 -107.755 1.00 78.75 434 ARG A C 1
ATOM 3338 O O . ARG A 1 434 ? 66.166 10.096 -106.728 1.00 78.75 434 ARG A O 1
ATOM 3345 N N . MET A 1 435 ? 66.321 8.738 -108.509 1.00 83.56 435 MET A N 1
ATOM 3346 C CA . MET A 1 435 ? 65.250 7.823 -108.100 1.00 83.56 435 MET A CA 1
ATOM 3347 C C . MET A 1 435 ? 65.712 6.853 -107.003 1.00 83.56 435 MET A C 1
ATOM 3349 O O . MET A 1 435 ? 64.949 6.614 -106.072 1.00 83.56 435 MET A O 1
ATOM 3353 N N . GLU A 1 436 ? 66.950 6.352 -107.058 1.00 80.19 436 GLU A N 1
ATOM 3354 C CA . GLU A 1 436 ? 67.550 5.535 -105.987 1.00 80.19 436 GLU A CA 1
ATOM 3355 C C . GLU A 1 436 ? 67.694 6.341 -104.679 1.00 80.19 436 GLU A C 1
ATOM 3357 O O . GLU A 1 436 ? 67.255 5.882 -103.626 1.00 80.19 436 GLU A O 1
ATOM 3362 N N . GLU A 1 437 ? 68.198 7.581 -104.741 1.00 82.81 437 GLU A N 1
ATOM 3363 C CA . GLU A 1 437 ? 68.254 8.512 -103.598 1.00 82.81 437 GLU A CA 1
ATOM 3364 C C . GLU A 1 437 ? 66.865 8.800 -103.004 1.00 82.81 437 GLU A C 1
ATOM 3366 O O . GLU A 1 437 ? 66.690 8.821 -101.783 1.00 82.81 437 GLU A O 1
ATOM 3371 N N . LEU A 1 438 ? 65.864 9.036 -103.860 1.00 84.69 438 LEU A N 1
ATOM 3372 C CA . LEU A 1 438 ? 64.492 9.301 -103.426 1.00 84.69 438 LEU A CA 1
ATOM 3373 C C . LEU A 1 438 ? 63.856 8.059 -102.785 1.00 84.69 438 LEU A C 1
ATOM 3375 O O . LEU A 1 438 ? 63.118 8.194 -101.807 1.00 84.69 438 LEU A O 1
ATOM 3379 N N . ALA A 1 439 ? 64.164 6.864 -103.295 1.00 84.62 439 ALA A N 1
ATOM 3380 C CA . ALA A 1 439 ? 63.682 5.609 -102.740 1.00 84.62 439 ALA A CA 1
ATOM 3381 C C . ALA A 1 439 ? 64.331 5.293 -101.381 1.00 84.62 439 ALA A C 1
ATOM 3383 O O . ALA A 1 439 ? 63.613 5.036 -100.417 1.00 84.62 439 ALA A O 1
ATOM 3384 N N . ASP A 1 440 ? 65.652 5.416 -101.241 1.00 83.94 440 ASP A N 1
ATOM 3385 C CA . ASP A 1 440 ? 66.334 5.238 -99.951 1.00 83.94 440 ASP A CA 1
ATOM 3386 C C . ASP A 1 440 ? 65.847 6.254 -98.898 1.00 83.94 440 ASP A C 1
ATOM 3388 O O . ASP A 1 440 ? 65.538 5.883 -97.760 1.00 83.94 440 ASP A O 1
ATOM 3392 N N . HIS A 1 441 ? 65.671 7.525 -99.277 1.00 86.56 441 HIS A N 1
ATOM 3393 C CA . HIS A 1 441 ? 65.114 8.536 -98.376 1.00 86.56 441 HIS A CA 1
ATOM 3394 C C . HIS A 1 441 ? 63.653 8.219 -97.999 1.00 86.56 441 HIS A C 1
ATOM 3396 O O . HIS A 1 441 ? 63.290 8.298 -96.823 1.00 86.56 441 HIS A O 1
ATOM 3402 N N . SER A 1 442 ? 62.824 7.787 -98.955 1.00 88.81 442 SER A N 1
ATOM 3403 C CA . SER A 1 442 ? 61.452 7.337 -98.691 1.00 88.81 442 SER A CA 1
ATOM 3404 C C . SER A 1 442 ? 61.414 6.119 -97.757 1.00 88.81 442 SER A C 1
ATOM 3406 O O . SER A 1 442 ? 60.647 6.115 -96.796 1.00 88.81 442 SER A O 1
ATOM 3408 N N . ARG A 1 443 ? 62.296 5.130 -97.954 1.00 87.19 443 ARG A N 1
ATOM 3409 C CA . ARG A 1 443 ? 62.429 3.935 -97.103 1.00 87.19 443 ARG A CA 1
ATOM 3410 C C . ARG A 1 443 ? 62.803 4.319 -95.674 1.00 87.19 443 ARG A C 1
ATOM 3412 O O . ARG A 1 443 ? 62.192 3.824 -94.730 1.00 87.19 443 ARG A O 1
ATOM 3419 N N . LYS A 1 444 ? 63.768 5.228 -95.509 1.00 88.25 444 LYS A N 1
ATOM 3420 C CA . LYS A 1 444 ? 64.175 5.759 -94.198 1.00 88.25 444 LYS A CA 1
ATOM 3421 C C . LYS A 1 444 ? 63.038 6.521 -93.513 1.00 88.25 444 LYS A C 1
ATOM 3423 O O . LYS A 1 444 ? 62.865 6.387 -92.305 1.00 88.25 444 LYS A O 1
ATOM 3428 N N . LYS A 1 445 ? 62.220 7.265 -94.267 1.00 88.94 445 LYS A N 1
ATOM 3429 C CA . LYS A 1 445 ? 61.040 7.959 -93.725 1.00 88.94 445 LYS A CA 1
ATOM 3430 C C . LYS A 1 445 ? 59.901 7.007 -93.356 1.00 88.94 445 LYS A C 1
ATOM 3432 O O . LYS A 1 445 ? 59.310 7.196 -92.298 1.00 88.94 445 LYS A O 1
ATOM 3437 N N . ALA A 1 446 ? 59.648 5.965 -94.146 1.00 88.06 446 ALA A N 1
ATOM 3438 C CA . ALA A 1 446 ? 58.701 4.903 -93.801 1.00 88.06 446 ALA A CA 1
ATOM 3439 C C . ALA A 1 446 ? 59.117 4.182 -92.502 1.00 88.06 446 ALA A C 1
ATOM 3441 O O . ALA A 1 446 ? 58.313 4.069 -91.582 1.00 88.06 446 ALA A O 1
ATOM 3442 N N . GLY A 1 447 ? 60.405 3.838 -92.355 1.00 87.75 447 GLY A N 1
ATOM 3443 C CA . GLY A 1 447 ? 60.955 3.287 -91.109 1.00 87.75 447 GLY A CA 1
ATOM 3444 C C . GLY A 1 447 ? 60.737 4.192 -89.887 1.00 87.75 447 GLY A C 1
ATOM 3445 O O . GLY A 1 447 ? 60.230 3.729 -88.870 1.00 87.75 447 GLY A O 1
ATOM 3446 N N . GLN A 1 448 ? 61.014 5.496 -90.008 1.00 89.81 448 GLN A N 1
ATOM 3447 C CA . GLN A 1 448 ? 60.755 6.468 -88.932 1.00 89.81 448 GLN A CA 1
ATOM 3448 C C . GLN A 1 448 ? 59.261 6.582 -88.574 1.00 89.81 448 GLN A C 1
ATOM 3450 O O . GLN A 1 448 ? 58.916 6.709 -87.400 1.00 89.81 448 GLN A O 1
ATOM 3455 N N . ILE A 1 449 ? 58.363 6.501 -89.564 1.00 90.88 449 ILE A N 1
ATOM 3456 C CA . ILE A 1 449 ? 56.909 6.457 -89.336 1.00 90.88 449 ILE A CA 1
ATOM 3457 C C . ILE A 1 449 ? 56.520 5.168 -88.598 1.00 90.88 449 ILE A C 1
ATOM 3459 O O . ILE A 1 449 ? 55.746 5.222 -87.645 1.00 90.88 449 ILE A O 1
ATOM 3463 N N . LYS A 1 450 ? 57.089 4.020 -88.979 1.00 89.56 450 LYS A N 1
ATOM 3464 C CA . LYS A 1 450 ? 56.839 2.727 -88.330 1.00 89.56 450 LYS A CA 1
ATOM 3465 C C . LYS A 1 450 ? 57.265 2.708 -86.866 1.00 89.56 450 LYS A C 1
ATOM 3467 O O . LYS A 1 450 ? 56.517 2.212 -86.025 1.00 89.56 450 LYS A O 1
ATOM 3472 N N . GLU A 1 451 ? 58.445 3.237 -86.556 1.00 91.56 451 GLU A N 1
ATOM 3473 C CA . GLU A 1 451 ? 58.955 3.350 -85.184 1.00 91.56 451 GLU A CA 1
ATOM 3474 C C . GLU A 1 451 ? 58.037 4.238 -84.331 1.00 91.56 451 GLU A C 1
ATOM 3476 O O . GLU A 1 451 ? 57.615 3.827 -83.249 1.00 91.56 451 GLU A O 1
ATOM 3481 N N . ALA A 1 452 ? 57.630 5.399 -84.859 1.00 90.31 452 ALA A N 1
ATOM 3482 C CA . ALA A 1 452 ? 56.692 6.300 -84.191 1.00 90.31 452 ALA A CA 1
ATOM 3483 C C . ALA A 1 452 ? 55.311 5.655 -83.957 1.00 90.31 452 ALA A C 1
ATOM 3485 O O . ALA A 1 452 ? 54.781 5.735 -82.850 1.00 90.31 452 ALA A O 1
ATOM 3486 N N . LEU A 1 453 ? 54.747 4.964 -84.956 1.00 92.12 453 LEU A N 1
ATOM 3487 C CA . LEU A 1 453 ? 53.472 4.244 -84.828 1.00 92.12 453 LEU A CA 1
ATOM 3488 C C . LEU A 1 453 ? 53.558 3.070 -83.843 1.00 92.12 453 LEU A C 1
ATOM 3490 O O . LEU A 1 453 ? 52.612 2.827 -83.100 1.00 92.12 453 LEU A O 1
ATOM 3494 N N . SER A 1 454 ? 54.690 2.363 -83.800 1.00 89.44 454 SER A N 1
ATOM 3495 C CA . SER A 1 454 ? 54.908 1.258 -82.855 1.00 89.44 454 SER A CA 1
ATOM 3496 C C . SER A 1 454 ? 55.005 1.766 -81.413 1.00 89.44 454 SER A C 1
ATOM 3498 O O . SER A 1 454 ? 54.402 1.186 -80.513 1.00 89.44 454 SER A O 1
ATOM 3500 N N . SER A 1 455 ? 55.701 2.889 -81.200 1.00 91.75 455 SER A N 1
ATOM 3501 C CA . SER A 1 455 ? 55.765 3.577 -79.904 1.00 91.75 455 SER A CA 1
ATOM 3502 C C . SER A 1 455 ? 54.386 4.089 -79.468 1.00 91.75 455 SER A C 1
ATOM 3504 O O . SER A 1 455 ? 53.954 3.809 -78.352 1.00 91.75 455 SER A O 1
ATOM 3506 N N . PHE A 1 456 ? 53.653 4.747 -80.372 1.00 91.31 456 PHE A N 1
ATOM 3507 C CA . PHE A 1 456 ? 52.284 5.213 -80.135 1.00 91.31 456 PHE A CA 1
ATOM 3508 C C . PHE A 1 456 ? 51.335 4.061 -79.771 1.00 91.31 456 PHE A C 1
ATOM 3510 O O . PHE A 1 456 ? 50.571 4.179 -78.815 1.00 91.31 456 PHE A O 1
ATOM 3517 N N . ARG A 1 457 ? 51.430 2.914 -80.462 1.00 89.12 457 ARG A N 1
ATOM 3518 C CA . ARG A 1 457 ? 50.652 1.715 -80.122 1.00 89.12 457 ARG A CA 1
ATOM 3519 C C . ARG A 1 457 ? 50.971 1.179 -78.728 1.00 89.12 457 ARG A C 1
ATOM 3521 O O . ARG A 1 457 ? 50.033 0.809 -78.032 1.00 89.12 457 ARG A O 1
ATOM 3528 N N . SER A 1 458 ? 52.242 1.157 -78.313 1.00 91.62 458 SER A N 1
ATOM 3529 C CA . SER A 1 458 ? 52.604 0.757 -76.942 1.00 91.62 458 SER A CA 1
ATOM 3530 C C . SER A 1 458 ? 51.882 1.638 -75.926 1.00 91.62 458 SER A C 1
ATOM 3532 O O . SER A 1 458 ? 51.101 1.128 -75.134 1.00 91.62 458 SER A O 1
ATOM 3534 N N . VAL A 1 459 ? 52.026 2.964 -76.049 1.00 91.25 459 VAL A N 1
ATOM 3535 C CA . VAL A 1 459 ? 51.398 3.930 -75.132 1.00 91.25 459 VAL A CA 1
ATOM 3536 C C . VAL A 1 459 ? 49.873 3.773 -75.089 1.00 91.25 459 VAL A C 1
ATOM 3538 O O . VAL A 1 459 ? 49.283 3.891 -74.017 1.00 91.25 459 VAL A O 1
ATOM 3541 N N . MET A 1 460 ? 49.214 3.463 -76.212 1.00 90.94 460 MET A N 1
ATOM 3542 C CA . MET A 1 460 ? 47.775 3.166 -76.213 1.00 90.94 460 MET A CA 1
ATOM 3543 C C . MET A 1 460 ? 47.423 1.880 -75.462 1.00 90.94 460 MET A C 1
ATOM 3545 O O . MET A 1 460 ? 46.459 1.890 -74.704 1.00 90.94 460 MET A O 1
ATOM 3549 N N . LEU A 1 461 ? 48.183 0.795 -75.641 1.00 89.06 461 LEU A N 1
ATOM 3550 C CA . LEU A 1 461 ? 47.961 -0.469 -74.927 1.00 89.06 461 LEU A CA 1
ATOM 3551 C C . LEU A 1 461 ? 48.215 -0.311 -73.419 1.00 89.06 461 LEU A C 1
ATOM 3553 O O . LEU A 1 461 ? 47.405 -0.767 -72.614 1.00 89.06 461 LEU A O 1
ATOM 3557 N N . ASP A 1 462 ? 49.269 0.416 -73.045 1.00 91.19 462 ASP A N 1
ATOM 3558 C CA . ASP A 1 462 ? 49.580 0.766 -71.655 1.00 91.19 462 ASP A CA 1
ATOM 3559 C C . ASP A 1 462 ? 48.448 1.616 -71.030 1.00 91.19 462 ASP A C 1
ATOM 3561 O O . ASP A 1 462 ? 48.044 1.398 -69.886 1.00 91.19 462 ASP A O 1
ATOM 3565 N N . THR A 1 463 ? 47.869 2.548 -71.803 1.00 91.75 463 THR A N 1
ATOM 3566 C CA . THR A 1 463 ? 46.729 3.382 -71.367 1.00 91.75 463 THR A CA 1
ATOM 3567 C C . THR A 1 463 ? 45.425 2.581 -71.266 1.00 91.75 463 THR A C 1
ATOM 3569 O O . THR A 1 463 ? 44.650 2.800 -70.337 1.00 91.75 463 THR A O 1
ATOM 3572 N N . LEU A 1 464 ? 45.175 1.637 -72.182 1.00 90.12 464 LEU A N 1
ATOM 3573 C CA . LEU A 1 464 ? 44.023 0.731 -72.122 1.00 90.12 464 LEU A CA 1
ATOM 3574 C C . LEU A 1 464 ? 44.073 -0.133 -70.856 1.00 90.12 464 LEU A C 1
ATOM 3576 O O . LEU A 1 464 ? 43.094 -0.160 -70.116 1.00 90.12 464 LEU A O 1
ATOM 3580 N N . ALA A 1 465 ? 45.220 -0.751 -70.555 1.00 89.38 465 ALA A N 1
ATOM 3581 C CA . ALA A 1 465 ? 45.399 -1.551 -69.342 1.00 89.38 465 ALA A CA 1
ATOM 3582 C C . ALA A 1 465 ? 45.176 -0.726 -68.058 1.00 89.38 465 ALA A C 1
ATOM 3584 O O . ALA A 1 465 ? 44.511 -1.184 -67.129 1.00 89.38 465 ALA A O 1
ATOM 3585 N N . ALA A 1 466 ? 45.660 0.521 -68.020 1.00 91.56 466 ALA A N 1
ATOM 3586 C CA . ALA A 1 466 ? 45.402 1.430 -66.902 1.00 91.56 466 ALA A CA 1
ATOM 3587 C C . ALA A 1 466 ? 43.907 1.781 -66.746 1.00 91.56 466 ALA A C 1
ATOM 3589 O O . ALA A 1 466 ? 43.415 1.901 -65.625 1.00 91.56 466 ALA A O 1
ATOM 3590 N N . LEU A 1 467 ? 43.163 1.920 -67.848 1.00 91.75 467 LEU A N 1
ATOM 3591 C CA . LEU A 1 467 ? 41.722 2.201 -67.816 1.00 91.75 467 LEU A CA 1
ATOM 3592 C C . LEU A 1 467 ? 40.876 0.975 -67.457 1.00 91.75 467 LEU A C 1
ATOM 3594 O O . LEU A 1 467 ? 39.852 1.141 -66.800 1.00 91.75 467 LEU A O 1
ATOM 3598 N N . GLU A 1 468 ? 41.295 -0.238 -67.824 1.00 88.88 468 GLU A N 1
ATOM 3599 C CA . GLU A 1 468 ? 40.665 -1.482 -67.357 1.00 88.88 468 GLU A CA 1
ATOM 3600 C C . GLU A 1 468 ? 40.815 -1.658 -65.835 1.00 88.88 468 GLU A C 1
ATOM 3602 O O . GLU A 1 468 ? 39.887 -2.127 -65.170 1.00 88.88 468 GLU A O 1
ATOM 3607 N N . GLU A 1 469 ? 41.939 -1.223 -65.257 1.00 91.00 469 GLU A N 1
ATOM 3608 C CA . GLU A 1 469 ? 42.133 -1.173 -63.801 1.00 91.00 469 GLU A CA 1
ATOM 3609 C C . GLU A 1 469 ? 41.187 -0.153 -63.143 1.00 91.00 469 GLU A C 1
ATOM 3611 O O . GLU A 1 469 ? 40.444 -0.497 -62.224 1.00 91.00 469 GLU A O 1
ATOM 3616 N N . VAL A 1 470 ? 41.126 1.079 -63.668 1.00 92.38 470 VAL A N 1
ATOM 3617 C CA . VAL A 1 470 ? 40.217 2.129 -63.162 1.00 92.38 470 VAL A CA 1
ATOM 3618 C C . VAL A 1 470 ? 38.741 1.737 -63.321 1.00 92.38 470 VAL A C 1
ATOM 3620 O O . VAL A 1 470 ? 37.934 2.041 -62.444 1.00 92.38 470 VAL A O 1
ATOM 3623 N N . GLN A 1 471 ? 38.369 1.025 -64.390 1.00 89.25 471 GLN A N 1
ATOM 3624 C CA . GLN A 1 471 ? 37.009 0.506 -64.573 1.00 89.25 471 GLN A CA 1
ATOM 3625 C C . GLN A 1 471 ? 36.657 -0.548 -63.510 1.00 89.25 471 GLN A C 1
ATOM 3627 O O . GLN A 1 471 ? 35.532 -0.558 -63.007 1.00 89.25 471 GLN A O 1
ATOM 3632 N N . ARG A 1 472 ? 37.615 -1.406 -63.132 1.00 91.06 472 ARG A N 1
ATOM 3633 C CA . ARG A 1 472 ? 37.435 -2.413 -62.075 1.00 91.06 472 ARG A CA 1
ATOM 3634 C C . ARG A 1 472 ? 37.298 -1.771 -60.696 1.00 91.06 472 ARG A C 1
ATOM 3636 O O . ARG A 1 472 ? 36.401 -2.147 -59.947 1.00 91.06 472 ARG A O 1
ATOM 3643 N N . GLU A 1 473 ? 38.125 -0.774 -60.389 1.00 91.31 473 GLU A N 1
ATOM 3644 C CA . GLU A 1 473 ? 38.028 -0.015 -59.134 1.00 91.31 473 GLU A CA 1
ATOM 3645 C C . GLU A 1 473 ? 36.735 0.812 -59.052 1.00 91.31 473 GLU A C 1
ATOM 3647 O O . GLU A 1 473 ? 36.118 0.888 -57.992 1.00 91.31 473 GLU A O 1
ATOM 3652 N N . ALA A 1 474 ? 36.246 1.367 -60.167 1.00 90.75 474 ALA A N 1
ATOM 3653 C CA . ALA A 1 474 ? 34.952 2.055 -60.200 1.00 90.75 474 ALA A CA 1
ATOM 3654 C C . ALA A 1 474 ? 33.770 1.110 -59.899 1.00 90.75 474 ALA A C 1
ATOM 3656 O O . ALA A 1 474 ? 32.843 1.503 -59.192 1.00 90.75 474 ALA A O 1
ATOM 3657 N N . LEU A 1 475 ? 33.815 -0.138 -60.385 1.00 89.12 475 LEU A N 1
ATOM 3658 C CA . LEU A 1 475 ? 32.824 -1.174 -60.056 1.00 89.12 475 LEU A CA 1
ATOM 3659 C C . LEU A 1 475 ? 32.924 -1.616 -58.585 1.00 89.12 475 LEU A C 1
ATOM 3661 O O . LEU A 1 475 ? 31.915 -1.626 -57.888 1.00 89.12 475 LEU A O 1
ATOM 3665 N N . SER A 1 476 ? 34.138 -1.883 -58.096 1.00 91.56 476 SER A N 1
ATOM 3666 C CA . SER A 1 476 ? 34.424 -2.194 -56.683 1.00 91.56 476 SER A CA 1
ATOM 3667 C C . SER A 1 476 ? 33.894 -1.104 -55.735 1.00 91.56 476 SER A C 1
ATOM 3669 O O . SER A 1 476 ? 33.241 -1.385 -54.728 1.00 91.56 476 SER A O 1
ATOM 3671 N N . CYS A 1 477 ? 34.100 0.164 -56.103 1.00 91.56 477 CYS A N 1
ATOM 3672 C CA . CYS A 1 477 ? 33.584 1.320 -55.379 1.00 91.56 477 CYS A CA 1
ATOM 3673 C C . CYS A 1 477 ? 32.047 1.382 -55.397 1.00 91.56 477 CYS A C 1
ATOM 3675 O O . CYS A 1 477 ? 31.443 1.711 -54.377 1.00 91.56 477 CYS A O 1
ATOM 3677 N N . LEU A 1 478 ? 31.401 1.032 -56.516 1.00 88.75 478 LEU A N 1
ATOM 3678 C CA . LEU A 1 478 ? 29.939 0.996 -56.625 1.00 88.75 478 LEU A CA 1
ATOM 3679 C C . LEU A 1 478 ? 29.319 -0.096 -55.736 1.00 88.75 478 LEU A C 1
ATOM 3681 O O . LEU A 1 478 ? 28.339 0.184 -55.047 1.00 88.75 478 LEU A O 1
ATOM 3685 N N . ASP A 1 479 ? 29.912 -1.293 -55.689 1.00 89.75 479 ASP A N 1
ATOM 3686 C CA . ASP A 1 479 ? 29.467 -2.388 -54.811 1.00 89.75 479 ASP A CA 1
ATOM 3687 C C . ASP A 1 479 ? 29.619 -2.011 -53.325 1.00 89.75 479 ASP A C 1
ATOM 3689 O O . ASP A 1 479 ? 28.663 -2.114 -52.550 1.00 89.75 479 ASP A O 1
ATOM 3693 N N . LEU A 1 480 ? 30.783 -1.468 -52.939 1.00 91.31 480 LEU A N 1
ATOM 3694 C CA . LEU A 1 480 ? 31.025 -0.938 -51.589 1.00 91.31 480 LEU A CA 1
ATOM 3695 C C . LEU A 1 480 ? 30.042 0.188 -51.229 1.00 91.31 480 LEU A C 1
ATOM 3697 O O . LEU A 1 480 ? 29.605 0.299 -50.077 1.00 91.31 480 LEU A O 1
ATOM 3701 N N . CYS A 1 481 ? 29.657 1.012 -52.207 1.00 91.00 481 CYS A N 1
ATOM 3702 C CA . CYS A 1 481 ? 28.629 2.017 -51.996 1.00 91.00 481 CYS A CA 1
ATOM 3703 C C . CYS A 1 481 ? 27.234 1.387 -51.817 1.00 91.00 481 CYS A C 1
ATOM 3705 O O . CYS A 1 481 ? 26.472 1.827 -50.957 1.00 91.00 481 CYS A O 1
ATOM 3707 N N . GLY A 1 482 ? 26.905 0.328 -52.559 1.00 88.75 482 GLY A N 1
ATOM 3708 C CA . GLY A 1 482 ? 25.661 -0.424 -52.386 1.00 88.75 482 GLY A CA 1
ATOM 3709 C C . GLY A 1 482 ? 25.492 -0.983 -50.969 1.00 88.75 482 GLY A C 1
ATOM 3710 O O . GLY A 1 482 ? 24.413 -0.868 -50.388 1.00 88.75 482 GLY A O 1
ATOM 3711 N N . ASP A 1 483 ? 26.556 -1.530 -50.378 1.00 91.12 483 ASP A N 1
ATOM 3712 C CA . ASP A 1 483 ? 26.532 -2.027 -48.993 1.00 91.12 483 ASP A CA 1
ATOM 3713 C C . ASP A 1 483 ? 26.515 -0.897 -47.950 1.00 91.12 483 ASP A C 1
ATOM 3715 O O . ASP A 1 483 ? 25.782 -0.975 -46.961 1.00 91.12 483 ASP A O 1
ATOM 3719 N N . THR A 1 484 ? 27.230 0.205 -48.196 1.00 91.62 484 THR A N 1
ATOM 3720 C CA . THR A 1 484 ? 27.183 1.396 -47.325 1.00 91.62 484 THR A CA 1
ATOM 3721 C C . THR A 1 484 ? 25.787 2.038 -47.310 1.00 91.62 484 THR A C 1
ATOM 3723 O O . THR A 1 484 ? 25.320 2.485 -46.260 1.00 91.62 484 THR A O 1
ATOM 3726 N N . GLY A 1 485 ? 25.078 2.030 -48.445 1.00 90.69 485 GLY A N 1
ATOM 3727 C CA . GLY A 1 485 ? 23.694 2.502 -48.547 1.00 90.69 485 GLY A CA 1
ATOM 3728 C C . GLY A 1 485 ? 22.721 1.690 -47.684 1.00 90.69 485 GLY A C 1
ATOM 3729 O O . GLY A 1 485 ? 21.934 2.278 -46.941 1.00 90.69 485 GLY A O 1
ATOM 3730 N N . LYS A 1 486 ? 22.830 0.352 -47.702 1.00 92.00 486 LYS A N 1
ATOM 3731 C CA . LYS A 1 486 ? 22.035 -0.546 -46.837 1.00 92.00 486 LYS A CA 1
ATOM 3732 C C . LYS A 1 486 ? 22.284 -0.255 -45.357 1.00 92.00 486 LYS A C 1
ATOM 3734 O O . LYS A 1 486 ? 21.335 -0.111 -44.595 1.00 92.00 486 LYS A O 1
ATOM 3739 N N . ALA A 1 487 ? 23.548 -0.089 -44.960 1.00 92.38 487 ALA A N 1
ATOM 3740 C CA . ALA A 1 487 ? 23.899 0.237 -43.578 1.00 92.38 487 ALA A CA 1
ATOM 3741 C C . ALA A 1 487 ? 23.293 1.580 -43.117 1.00 92.38 487 ALA A C 1
ATOM 3743 O O . ALA A 1 487 ? 22.829 1.693 -41.982 1.00 92.38 487 ALA A O 1
ATOM 3744 N N . LEU A 1 488 ? 23.230 2.594 -43.991 1.00 91.81 488 LEU A N 1
ATOM 3745 C CA . LEU A 1 488 ? 22.541 3.856 -43.691 1.00 91.81 488 LEU A CA 1
ATOM 3746 C C . LEU A 1 488 ? 21.017 3.681 -43.545 1.00 91.81 488 LEU A C 1
ATOM 3748 O O . LEU A 1 488 ? 20.419 4.332 -42.687 1.00 91.81 488 LEU A O 1
ATOM 3752 N N . GLU A 1 489 ? 20.389 2.797 -44.324 1.00 91.38 489 GLU A N 1
ATOM 3753 C CA . GLU A 1 489 ? 18.960 2.464 -44.201 1.00 91.38 489 GLU A CA 1
ATOM 3754 C C . GLU A 1 489 ? 18.647 1.685 -42.906 1.00 91.38 489 GLU A C 1
ATOM 3756 O O . GLU A 1 489 ? 17.681 2.004 -42.202 1.00 91.38 489 GLU A O 1
ATOM 3761 N N . GLU A 1 490 ? 19.496 0.730 -42.518 1.00 94.56 490 GLU A N 1
ATOM 3762 C CA . GLU A 1 490 ? 19.408 0.017 -41.233 1.00 94.56 490 GLU A CA 1
ATOM 3763 C C . GLU A 1 490 ? 19.560 0.975 -40.037 1.00 94.56 490 GLU A C 1
ATOM 3765 O O . GLU A 1 490 ? 18.793 0.907 -39.070 1.00 94.56 490 GLU A O 1
ATOM 3770 N N . ILE A 1 491 ? 20.481 1.941 -40.114 1.00 94.56 491 ILE A N 1
ATOM 3771 C CA . ILE A 1 491 ? 20.613 2.993 -39.095 1.00 94.56 491 ILE A CA 1
ATOM 3772 C C . ILE A 1 491 ? 19.367 3.897 -39.086 1.00 94.56 491 ILE A C 1
ATOM 3774 O O . ILE A 1 491 ? 18.824 4.177 -38.015 1.00 94.56 491 ILE A O 1
ATOM 3778 N N . TYR A 1 492 ? 18.866 4.331 -40.247 1.00 91.25 492 TYR A N 1
ATOM 3779 C CA . TYR A 1 492 ? 17.679 5.191 -40.348 1.00 91.25 492 TYR A CA 1
ATOM 3780 C C . TYR A 1 492 ? 16.422 4.531 -39.761 1.00 91.25 492 TYR A C 1
ATOM 3782 O O . TYR A 1 492 ? 15.661 5.165 -39.019 1.00 91.25 492 TYR A O 1
ATOM 3790 N N . THR A 1 493 ? 16.203 3.250 -40.060 1.00 94.06 493 THR A N 1
ATOM 3791 C CA . THR A 1 493 ? 15.072 2.472 -39.533 1.00 94.06 493 THR A CA 1
ATOM 3792 C C . THR A 1 493 ? 15.201 2.239 -38.026 1.00 94.06 493 THR A C 1
ATOM 3794 O O . THR A 1 493 ? 14.228 2.469 -37.301 1.00 94.06 493 THR A O 1
ATOM 3797 N N . THR A 1 494 ? 16.403 1.915 -37.534 1.00 95.31 494 THR A N 1
ATOM 3798 C CA . THR A 1 494 ? 16.707 1.767 -36.097 1.00 95.31 494 THR A CA 1
ATOM 3799 C C . THR A 1 494 ? 16.472 3.066 -35.319 1.00 95.31 494 THR A C 1
ATOM 3801 O O . THR A 1 494 ? 15.785 3.066 -34.297 1.00 95.31 494 THR A O 1
ATOM 3804 N N . VAL A 1 495 ? 16.954 4.207 -35.819 1.00 95.25 495 VAL A N 1
ATOM 3805 C CA . VAL A 1 495 ? 16.753 5.524 -35.182 1.00 95.25 495 VAL A CA 1
ATOM 3806 C C . VAL A 1 495 ? 15.267 5.908 -35.149 1.00 95.25 495 VAL A C 1
ATOM 3808 O O . VAL A 1 495 ? 14.773 6.418 -34.140 1.00 95.25 495 VAL A O 1
ATOM 3811 N N . ASN A 1 496 ? 14.513 5.609 -36.212 1.00 91.12 496 ASN A N 1
ATOM 3812 C CA . ASN A 1 496 ? 13.064 5.817 -36.223 1.00 91.12 496 ASN A CA 1
ATOM 3813 C C . ASN A 1 496 ? 12.299 4.846 -35.309 1.00 91.12 496 ASN A C 1
ATOM 3815 O O . ASN A 1 496 ? 11.200 5.190 -34.870 1.00 91.12 496 ASN A O 1
ATOM 3819 N N . GLN A 1 497 ? 12.845 3.665 -34.999 1.00 94.06 497 GLN A N 1
ATOM 3820 C CA . GLN A 1 497 ? 12.310 2.789 -33.956 1.00 94.06 497 GLN A CA 1
ATOM 3821 C C . GLN A 1 497 ? 12.564 3.363 -32.560 1.00 94.06 497 GLN A C 1
ATOM 3823 O O . GLN A 1 497 ? 11.593 3.579 -31.834 1.00 94.06 497 GLN A O 1
ATOM 3828 N N . GLY A 1 498 ? 13.810 3.719 -32.233 1.00 93.50 498 GLY A N 1
ATOM 3829 C CA . GLY A 1 498 ? 14.151 4.333 -30.945 1.00 93.50 498 GLY A CA 1
ATOM 3830 C C . GLY A 1 498 ? 13.329 5.596 -30.660 1.00 93.50 498 GLY A C 1
ATOM 3831 O O . GLY A 1 498 ? 12.855 5.795 -29.545 1.00 93.50 498 GLY A O 1
ATOM 3832 N N . LYS A 1 499 ? 13.030 6.404 -31.688 1.00 90.88 499 LYS A N 1
ATOM 3833 C CA . LYS A 1 499 ? 12.111 7.550 -31.569 1.00 90.88 499 LYS A CA 1
ATOM 3834 C C . LYS A 1 499 ? 10.705 7.153 -31.088 1.00 90.88 499 LYS A C 1
ATOM 3836 O O . LYS A 1 499 ? 10.140 7.865 -30.264 1.00 90.88 499 LYS A O 1
ATOM 3841 N N . ARG A 1 500 ? 10.133 6.049 -31.591 1.00 92.94 500 ARG A N 1
ATOM 3842 C CA . ARG A 1 500 ? 8.806 5.554 -31.162 1.00 92.94 500 ARG A CA 1
ATOM 3843 C C . ARG A 1 500 ? 8.843 5.035 -29.727 1.00 92.94 500 ARG A C 1
ATOM 3845 O O . ARG A 1 500 ? 7.940 5.333 -28.954 1.00 92.94 500 ARG A O 1
ATOM 3852 N N . GLU A 1 501 ? 9.898 4.305 -29.378 1.00 94.06 501 GLU A N 1
ATOM 3853 C CA . GLU A 1 501 ? 10.111 3.769 -28.029 1.00 94.06 501 GLU A CA 1
ATOM 3854 C C . GLU A 1 501 ? 10.244 4.902 -27.000 1.00 94.06 501 GLU A C 1
ATOM 3856 O O . GLU A 1 501 ? 9.576 4.875 -25.972 1.00 94.06 501 GLU A O 1
ATOM 3861 N N . ILE A 1 502 ? 10.993 5.963 -27.317 1.00 94.69 502 ILE A N 1
ATOM 3862 C CA . ILE A 1 502 ? 11.112 7.167 -26.477 1.00 94.69 502 ILE A CA 1
ATOM 3863 C C . ILE A 1 502 ? 9.753 7.852 -26.259 1.00 94.69 502 ILE A C 1
ATOM 3865 O O . ILE A 1 502 ? 9.453 8.250 -25.135 1.00 94.69 502 ILE A O 1
ATOM 3869 N N . THR A 1 503 ? 8.904 7.963 -27.290 1.00 91.38 503 THR A N 1
ATOM 3870 C CA . THR A 1 503 ? 7.546 8.523 -27.140 1.00 91.38 503 THR A CA 1
ATOM 3871 C C . THR A 1 503 ? 6.654 7.663 -26.236 1.00 91.38 503 THR A C 1
ATOM 3873 O O . THR A 1 503 ? 5.892 8.209 -25.440 1.00 91.38 503 THR A O 1
ATOM 3876 N N . GLU A 1 504 ? 6.765 6.335 -26.296 1.00 94.19 504 GLU A N 1
ATOM 3877 C CA . GLU A 1 504 ? 6.017 5.445 -25.395 1.00 94.19 504 GLU A CA 1
ATOM 3878 C C . GLU A 1 504 ? 6.541 5.517 -23.950 1.00 94.19 504 GLU A C 1
ATOM 3880 O O . GLU A 1 504 ? 5.745 5.562 -23.012 1.00 94.19 504 GLU A O 1
ATOM 3885 N N . ILE A 1 505 ? 7.859 5.631 -23.744 1.00 93.75 505 ILE A N 1
ATOM 3886 C CA . ILE A 1 505 ? 8.432 5.853 -22.405 1.00 93.75 505 ILE A CA 1
ATOM 3887 C C . ILE A 1 505 ? 7.978 7.212 -21.843 1.00 93.75 505 ILE A C 1
ATOM 3889 O O . ILE A 1 505 ? 7.641 7.289 -20.663 1.00 93.75 505 ILE A O 1
ATOM 3893 N N . GLN A 1 506 ? 7.873 8.264 -22.668 1.00 91.62 506 GLN A N 1
ATOM 3894 C CA . GLN A 1 506 ? 7.306 9.549 -22.234 1.00 91.62 506 GLN A CA 1
ATOM 3895 C C . GLN A 1 506 ? 5.866 9.385 -21.728 1.00 91.62 506 GLN A C 1
ATOM 3897 O O . GLN A 1 506 ? 5.547 9.833 -20.627 1.00 91.62 506 GLN A O 1
ATOM 3902 N N . ARG A 1 507 ? 5.021 8.671 -22.484 1.00 93.50 507 ARG A N 1
ATOM 3903 C CA . ARG A 1 507 ? 3.635 8.363 -22.098 1.00 93.50 507 ARG A CA 1
ATOM 3904 C C . ARG A 1 507 ? 3.560 7.569 -20.784 1.00 93.50 507 ARG A C 1
ATOM 3906 O O . ARG A 1 507 ? 2.634 7.766 -19.999 1.00 93.50 507 ARG A O 1
ATOM 3913 N N . ILE A 1 508 ? 4.529 6.687 -20.530 1.00 94.94 508 ILE A N 1
ATOM 3914 C CA . ILE A 1 508 ? 4.656 5.947 -19.264 1.00 94.94 508 ILE A CA 1
ATOM 3915 C C . ILE A 1 508 ? 5.063 6.884 -18.116 1.00 94.94 508 ILE A C 1
ATOM 3917 O O . ILE A 1 508 ? 4.461 6.810 -17.048 1.00 94.94 508 ILE A O 1
ATOM 3921 N N . CYS A 1 509 ? 6.014 7.803 -18.315 1.00 93.12 509 CYS A N 1
ATOM 3922 C CA . CYS A 1 509 ? 6.374 8.809 -17.305 1.00 93.12 509 CYS A CA 1
ATOM 3923 C C . CYS A 1 509 ? 5.200 9.745 -16.963 1.00 93.12 509 CYS A C 1
ATOM 3925 O O . CYS A 1 509 ? 4.981 10.045 -15.790 1.00 93.12 509 CYS A O 1
ATOM 3927 N N . GLU A 1 510 ? 4.421 10.171 -17.961 1.00 91.56 510 GLU A N 1
ATOM 3928 C CA . GLU A 1 510 ? 3.215 10.989 -17.768 1.00 91.56 510 GLU A CA 1
ATOM 3929 C C . GLU A 1 510 ? 2.133 10.238 -16.970 1.00 91.56 510 GLU A C 1
ATOM 3931 O O . GLU A 1 510 ? 1.553 10.803 -16.040 1.00 91.56 510 GLU A O 1
ATOM 3936 N N . ALA A 1 511 ? 1.909 8.952 -17.269 1.00 94.06 511 ALA A N 1
ATOM 3937 C CA . ALA A 1 511 ? 0.991 8.099 -16.511 1.00 94.06 511 ALA A CA 1
ATOM 3938 C C . ALA A 1 511 ? 1.458 7.894 -15.059 1.00 94.06 511 ALA A C 1
ATOM 3940 O O . ALA A 1 511 ? 0.697 8.160 -14.132 1.00 94.06 511 ALA A O 1
ATOM 3941 N N . LEU A 1 512 ? 2.730 7.532 -14.847 1.00 93.81 512 LEU A N 1
ATOM 3942 C CA . LEU A 1 512 ? 3.310 7.361 -13.509 1.00 93.81 512 LEU A CA 1
ATOM 3943 C C . LEU A 1 512 ? 3.235 8.644 -12.669 1.00 93.81 512 LEU A C 1
ATOM 3945 O O . LEU A 1 512 ? 3.045 8.571 -11.458 1.00 93.81 512 LEU A O 1
ATOM 3949 N N . HIS A 1 513 ? 3.353 9.824 -13.286 1.00 91.00 513 HIS A N 1
ATOM 3950 C CA . HIS A 1 513 ? 3.191 11.095 -12.580 1.00 91.00 513 HIS A CA 1
ATOM 3951 C C . HIS A 1 513 ? 1.743 11.318 -12.105 1.00 91.00 513 HIS A C 1
ATOM 3953 O O . HIS A 1 513 ? 1.527 11.790 -10.986 1.00 91.00 513 HIS A O 1
ATOM 3959 N N . ALA A 1 514 ? 0.750 10.945 -12.919 1.00 92.38 514 ALA A N 1
ATOM 3960 C CA . ALA A 1 514 ? -0.662 11.007 -12.543 1.00 92.38 514 ALA A CA 1
ATOM 3961 C C . ALA A 1 514 ? -1.018 9.976 -11.454 1.00 92.38 514 ALA A C 1
ATOM 3963 O O . ALA A 1 514 ? -1.641 10.337 -10.452 1.00 92.38 514 ALA A O 1
ATOM 3964 N N . ASP A 1 515 ? -0.560 8.731 -11.602 1.00 94.56 515 ASP A N 1
ATOM 3965 C CA . ASP A 1 515 ? -0.772 7.658 -10.623 1.00 94.56 515 ASP A CA 1
ATOM 3966 C C . ASP A 1 515 ? -0.147 8.018 -9.267 1.00 94.56 515 ASP A C 1
ATOM 3968 O O . ASP A 1 515 ? -0.795 7.898 -8.226 1.00 94.56 515 ASP A O 1
ATOM 3972 N N . ASN A 1 516 ? 1.081 8.552 -9.259 1.00 93.12 516 ASN A N 1
ATOM 3973 C CA . ASN A 1 516 ? 1.752 8.932 -8.017 1.00 93.12 516 ASN A CA 1
ATOM 3974 C C . ASN A 1 516 ? 1.085 10.141 -7.332 1.00 93.12 516 ASN A C 1
ATOM 3976 O O . ASN A 1 516 ? 1.052 10.208 -6.105 1.00 93.12 516 ASN A O 1
ATOM 3980 N N . LYS A 1 517 ? 0.464 11.056 -8.092 1.00 91.00 517 LYS A N 1
ATOM 3981 C CA . LYS A 1 517 ? -0.408 12.099 -7.522 1.00 91.00 517 LYS A CA 1
ATOM 3982 C C . LYS A 1 517 ? -1.648 11.496 -6.848 1.00 91.00 517 LYS A C 1
ATOM 3984 O O . LYS A 1 517 ? -2.019 11.950 -5.768 1.00 91.00 517 LYS A O 1
ATOM 3989 N N . SER A 1 518 ? -2.252 10.461 -7.435 1.00 94.00 518 SER A N 1
ATOM 3990 C CA . SER A 1 518 ? -3.364 9.735 -6.804 1.00 94.00 518 SER A CA 1
ATOM 3991 C C . SER A 1 518 ? -2.922 9.011 -5.525 1.00 94.00 518 SER A C 1
ATOM 3993 O O . SER A 1 518 ? -3.653 9.025 -4.539 1.00 94.00 518 SER A O 1
ATOM 3995 N N . LEU A 1 519 ? -1.713 8.434 -5.502 1.00 94.06 519 LEU A N 1
ATOM 3996 C CA . LEU A 1 519 ? -1.145 7.807 -4.301 1.00 94.06 519 LEU A CA 1
ATOM 3997 C C . LEU A 1 519 ? -0.919 8.813 -3.162 1.00 94.06 519 LEU A C 1
ATOM 3999 O O . LEU A 1 519 ? -1.176 8.473 -2.009 1.00 94.06 519 LEU A O 1
ATOM 4003 N N . ILE A 1 520 ? -0.504 10.052 -3.463 1.00 92.06 520 ILE A N 1
ATOM 4004 C CA . ILE A 1 520 ? -0.437 11.129 -2.457 1.00 92.06 520 ILE A CA 1
ATOM 4005 C C . ILE A 1 520 ? -1.824 11.362 -1.840 1.00 92.06 520 ILE A C 1
ATOM 4007 O O . ILE A 1 520 ? -1.945 11.427 -0.620 1.00 92.06 520 ILE A O 1
ATOM 4011 N N . GLU A 1 521 ? -2.871 11.482 -2.657 1.00 93.25 521 GLU A N 1
ATOM 4012 C CA . GLU A 1 521 ? -4.230 11.780 -2.183 1.00 93.25 521 GLU A CA 1
ATOM 4013 C C . GLU A 1 521 ? -4.811 10.636 -1.327 1.00 93.25 521 GLU A C 1
ATOM 4015 O O . GLU A 1 521 ? -5.331 10.893 -0.238 1.00 93.25 521 GLU A O 1
ATOM 4020 N N . GLU A 1 522 ? -4.622 9.378 -1.736 1.00 95.06 522 GLU A N 1
ATOM 4021 C CA . GLU A 1 522 ? -5.025 8.194 -0.957 1.00 95.06 522 GLU A CA 1
ATOM 4022 C C . GLU A 1 522 ? -4.263 8.075 0.376 1.00 95.06 522 GLU A C 1
ATOM 4024 O O . GLU A 1 522 ? -4.872 7.883 1.431 1.00 95.06 522 GLU A O 1
ATOM 4029 N N . VAL A 1 523 ? -2.934 8.246 0.380 1.00 95.00 523 VAL A N 1
ATOM 4030 C CA . VAL A 1 523 ? -2.125 8.155 1.613 1.00 95.00 523 VAL A CA 1
ATOM 4031 C C . VAL A 1 523 ? -2.464 9.282 2.595 1.00 95.00 523 VAL A C 1
ATOM 4033 O O . VAL A 1 523 ? -2.517 9.041 3.804 1.00 95.00 523 VAL A O 1
ATOM 4036 N N . GLN A 1 524 ? -2.804 10.480 2.107 1.00 91.38 524 GLN A N 1
ATOM 4037 C CA . GLN A 1 524 ? -3.344 11.549 2.954 1.00 91.38 524 GLN A CA 1
ATOM 4038 C C . GLN A 1 524 ? -4.729 11.202 3.527 1.00 91.38 524 GLN A C 1
ATOM 4040 O O . GLN A 1 524 ? -4.985 11.483 4.699 1.00 91.38 524 GLN A O 1
ATOM 4045 N N . GLY A 1 525 ? -5.589 10.524 2.760 1.00 94.44 525 GLY A N 1
ATOM 4046 C CA . GLY A 1 525 ? -6.847 9.964 3.264 1.00 94.44 525 GLY A CA 1
ATOM 4047 C C . GLY A 1 525 ? -6.630 8.961 4.403 1.00 94.44 525 GLY A C 1
ATOM 4048 O O . GLY A 1 525 ? -7.251 9.078 5.462 1.00 94.44 525 GLY A O 1
ATOM 4049 N N . ILE A 1 526 ? -5.685 8.027 4.240 1.00 94.69 526 ILE A N 1
ATOM 4050 C CA . ILE A 1 526 ? -5.314 7.047 5.278 1.00 94.69 526 ILE A CA 1
ATOM 4051 C C . ILE A 1 526 ? -4.759 7.752 6.526 1.00 94.69 526 ILE A C 1
ATOM 4053 O O . ILE A 1 526 ? -5.129 7.398 7.649 1.00 94.69 526 ILE A O 1
ATOM 4057 N N . ARG A 1 527 ? -3.911 8.774 6.354 1.00 93.62 527 ARG A N 1
ATOM 4058 C CA . ARG A 1 527 ? -3.365 9.597 7.446 1.00 93.62 527 ARG A CA 1
ATOM 4059 C C . ARG A 1 527 ? -4.465 10.211 8.303 1.00 93.62 527 ARG A C 1
ATOM 4061 O O . ARG A 1 527 ? -4.409 10.157 9.531 1.00 93.62 527 ARG A O 1
ATOM 4068 N N . ASP A 1 528 ? -5.457 10.808 7.656 1.00 94.00 528 ASP A N 1
ATOM 4069 C CA . ASP A 1 528 ? -6.471 11.599 8.342 1.00 94.00 528 ASP A CA 1
ATOM 4070 C C . ASP A 1 528 ? -7.576 10.693 8.929 1.00 94.00 528 ASP A C 1
ATOM 4072 O O . ASP A 1 528 ? -8.050 10.959 10.036 1.00 94.00 528 ASP A O 1
ATOM 4076 N N . PHE A 1 529 ? -7.846 9.531 8.317 1.00 93.69 529 PHE A N 1
ATOM 4077 C CA . PHE A 1 529 ? -8.599 8.431 8.943 1.00 93.69 529 PHE A CA 1
ATOM 4078 C C . PHE A 1 529 ? -7.887 7.860 10.185 1.00 93.69 529 PHE A C 1
ATOM 4080 O O . PHE A 1 529 ? -8.529 7.594 11.199 1.00 93.69 529 PHE A O 1
ATOM 4087 N N . SER A 1 530 ? -6.554 7.736 10.160 1.00 93.31 530 SER A N 1
ATOM 4088 C CA . SER A 1 530 ? -5.772 7.259 11.315 1.00 93.31 530 SER A CA 1
ATOM 4089 C C . SER A 1 530 ? -5.859 8.230 12.501 1.00 93.31 530 SER A C 1
ATOM 4091 O O . SER A 1 530 ? -6.100 7.803 13.630 1.00 93.31 530 SER A O 1
ATOM 4093 N N . LYS A 1 531 ? -5.773 9.547 12.249 1.00 91.62 531 LYS A N 1
ATOM 4094 C CA . LYS A 1 531 ? -6.041 10.586 13.267 1.00 91.62 531 LYS A CA 1
ATOM 4095 C C . LYS A 1 531 ? -7.468 10.496 13.814 1.00 91.62 531 LYS A C 1
ATOM 4097 O O . LYS A 1 531 ? -7.671 10.644 15.016 1.00 91.62 531 LYS A O 1
ATOM 4102 N N . GLN A 1 532 ? -8.451 10.256 12.944 1.00 94.50 532 GLN A N 1
ATOM 4103 C CA . GLN A 1 532 ? -9.849 10.126 13.350 1.00 94.50 532 GLN A CA 1
ATOM 4104 C C . GLN A 1 532 ? -10.073 8.893 14.243 1.00 94.50 532 GLN A C 1
ATOM 4106 O O . GLN A 1 532 ? -10.786 8.992 15.239 1.00 94.50 532 GLN A O 1
ATOM 4111 N N . ASN A 1 533 ? -9.421 7.765 13.945 1.00 90.94 533 ASN A N 1
ATOM 4112 C CA . ASN A 1 533 ? -9.461 6.565 14.786 1.00 90.94 533 ASN A CA 1
ATOM 4113 C C . ASN A 1 533 ? -8.819 6.800 16.160 1.00 90.94 533 ASN A C 1
ATOM 4115 O O . ASN A 1 533 ? -9.399 6.392 17.163 1.00 90.94 533 ASN A O 1
ATOM 4119 N N . ALA A 1 534 ? -7.679 7.498 16.224 1.00 90.81 534 ALA A N 1
ATOM 4120 C CA . ALA A 1 534 ? -7.057 7.876 17.494 1.00 90.81 534 ALA A CA 1
ATOM 4121 C C . ALA A 1 534 ? -7.992 8.763 18.342 1.00 90.81 534 ALA A C 1
ATOM 4123 O O . ALA A 1 534 ? -8.243 8.453 19.504 1.00 90.81 534 ALA A O 1
ATOM 4124 N N . ALA A 1 535 ? -8.597 9.797 17.744 1.00 92.00 535 ALA A N 1
ATOM 4125 C CA . ALA A 1 535 ? -9.551 10.670 18.433 1.00 92.00 535 ALA A CA 1
ATOM 4126 C C . ALA A 1 535 ? -10.819 9.925 18.903 1.00 92.00 535 ALA A C 1
ATOM 4128 O O . ALA A 1 535 ? -11.289 10.144 20.019 1.00 92.00 535 ALA A O 1
ATOM 4129 N N . PHE A 1 536 ? -11.361 9.003 18.096 1.00 93.50 536 PHE A N 1
ATOM 4130 C CA . PHE A 1 536 ? -12.462 8.139 18.536 1.00 93.50 536 PHE A CA 1
ATOM 4131 C C . PHE A 1 536 ? -12.044 7.210 19.684 1.00 93.50 536 PHE A C 1
ATOM 4133 O O . PHE A 1 536 ? -12.834 6.992 20.602 1.00 93.50 536 PHE A O 1
ATOM 4140 N N . ALA A 1 537 ? -10.820 6.681 19.668 1.00 93.12 537 ALA A N 1
ATOM 4141 C CA . ALA A 1 537 ? -10.307 5.829 20.734 1.00 93.12 537 ALA A CA 1
ATOM 4142 C C . ALA A 1 537 ? -10.122 6.603 22.053 1.00 93.12 537 ALA A C 1
ATOM 4144 O O . ALA A 1 537 ? -10.529 6.098 23.099 1.00 93.12 537 ALA A O 1
ATOM 4145 N N . GLU A 1 538 ? -9.628 7.847 22.022 1.00 90.00 538 GLU A N 1
ATOM 4146 C CA . GLU A 1 538 ? -9.614 8.738 23.197 1.00 90.00 538 GLU A CA 1
ATOM 4147 C C . GLU A 1 538 ? -11.026 8.958 23.767 1.00 90.00 538 GLU A C 1
ATOM 4149 O O . GLU A 1 538 ? -11.239 8.873 24.981 1.00 90.00 538 GLU A O 1
ATOM 4154 N N . ASP A 1 539 ? -12.018 9.184 22.902 1.00 93.38 539 ASP A N 1
ATOM 4155 C CA . ASP A 1 539 ? -13.400 9.416 23.327 1.00 93.38 539 ASP A CA 1
ATOM 4156 C C . ASP A 1 539 ? -14.047 8.155 23.935 1.00 93.38 539 ASP A C 1
ATOM 4158 O O . ASP A 1 539 ? -14.740 8.237 24.955 1.00 93.38 539 ASP A O 1
ATOM 4162 N N . VAL A 1 540 ? -13.769 6.967 23.381 1.00 94.25 540 VAL A N 1
ATOM 4163 C CA . VAL A 1 540 ? -14.209 5.688 23.969 1.00 94.25 540 VAL A CA 1
ATOM 4164 C C . VAL A 1 540 ? -13.451 5.383 25.266 1.00 94.25 540 VAL A C 1
ATOM 4166 O O . VAL A 1 540 ? -14.074 4.908 26.217 1.00 94.25 540 VAL A O 1
ATOM 4169 N N . ALA A 1 541 ? -12.159 5.711 25.383 1.00 91.19 541 ALA A N 1
ATOM 4170 C CA . ALA A 1 541 ? -11.405 5.586 26.636 1.00 91.19 541 ALA A CA 1
ATOM 4171 C C . ALA A 1 541 ? -12.019 6.459 27.744 1.00 91.19 541 ALA A C 1
ATOM 4173 O O . ALA A 1 541 ? -12.265 5.985 28.857 1.00 91.19 541 ALA A O 1
ATOM 4174 N N . ARG A 1 542 ? -12.357 7.713 27.419 1.00 91.50 542 ARG A N 1
ATOM 4175 C CA . ARG A 1 542 ? -13.038 8.664 28.312 1.00 91.50 542 ARG A CA 1
ATOM 4176 C C . ARG A 1 542 ? -14.409 8.150 28.771 1.00 91.50 542 ARG A C 1
ATOM 4178 O O . ARG A 1 542 ? -14.739 8.258 29.954 1.00 91.50 542 ARG A O 1
ATOM 4185 N N . VAL A 1 543 ? -15.200 7.563 27.869 1.00 93.62 543 VAL A N 1
ATOM 4186 C CA . VAL A 1 543 ? -16.479 6.910 28.219 1.00 93.62 543 VAL A CA 1
ATOM 4187 C C . VAL A 1 543 ? -16.250 5.679 29.104 1.00 93.62 543 VAL A C 1
ATOM 4189 O O . VAL A 1 543 ? -16.937 5.521 30.111 1.00 93.62 543 VAL A O 1
ATOM 4192 N N . THR A 1 544 ? -15.245 4.859 28.793 1.00 93.12 544 THR A N 1
ATOM 4193 C CA . THR A 1 544 ? -14.888 3.639 29.540 1.00 93.12 544 THR A CA 1
ATOM 4194 C C . THR A 1 544 ? -14.472 3.956 30.982 1.00 93.12 544 THR A C 1
ATOM 4196 O O . THR A 1 544 ? -14.943 3.304 31.915 1.00 93.12 544 THR A O 1
ATOM 4199 N N . GLN A 1 545 ? -13.685 5.017 31.205 1.00 88.75 545 GLN A N 1
ATOM 4200 C CA . GLN A 1 545 ? -13.363 5.515 32.551 1.00 88.75 545 GLN A CA 1
ATOM 4201 C C . GLN A 1 545 ? -14.612 5.986 33.315 1.00 88.75 545 GLN A C 1
ATOM 4203 O O . GLN A 1 545 ? -14.793 5.646 34.486 1.00 88.75 545 GLN A O 1
ATOM 4208 N N . GLY A 1 546 ? -15.512 6.724 32.653 1.00 91.19 546 GLY A N 1
ATOM 4209 C CA . GLY A 1 546 ? -16.802 7.116 33.234 1.00 91.19 546 GLY A CA 1
ATOM 4210 C C . GLY A 1 546 ? -17.669 5.913 33.623 1.00 91.19 546 GLY A C 1
ATOM 4211 O O . GLY A 1 546 ? -18.302 5.911 34.679 1.00 91.19 546 GLY A O 1
ATOM 4212 N N . GLN A 1 547 ? -17.644 4.860 32.807 1.00 91.12 547 GLN A N 1
ATOM 4213 C CA . GLN A 1 547 ? -18.372 3.618 33.040 1.00 91.12 547 GLN A CA 1
ATOM 4214 C C . GLN A 1 547 ? -17.788 2.814 34.215 1.00 91.12 547 GLN A C 1
ATOM 4216 O O . GLN A 1 547 ? -18.561 2.315 35.033 1.00 91.12 547 GLN A O 1
ATOM 4221 N N . MET A 1 548 ? -16.460 2.772 34.389 1.00 90.81 548 MET A N 1
ATOM 4222 C CA . MET A 1 548 ? -15.830 2.205 35.595 1.00 90.81 548 MET A CA 1
ATOM 4223 C C . MET A 1 548 ? -16.279 2.927 36.876 1.00 90.81 548 MET A C 1
ATOM 4225 O O . MET A 1 548 ? -16.667 2.269 37.842 1.00 90.81 548 MET A O 1
ATOM 4229 N N . MET A 1 549 ? -16.304 4.267 36.882 1.00 91.88 549 MET A N 1
ATOM 4230 C CA . MET A 1 549 ? -16.792 5.042 38.038 1.00 91.88 549 MET A CA 1
ATOM 4231 C C . MET A 1 549 ? -18.276 4.781 38.341 1.00 91.88 549 MET A C 1
ATOM 4233 O O . MET A 1 549 ? -18.666 4.693 39.505 1.00 91.88 549 MET A O 1
ATOM 4237 N N . LEU A 1 550 ? -19.111 4.602 37.312 1.00 93.44 550 LEU A N 1
ATOM 4238 C CA . LEU A 1 550 ? -20.517 4.239 37.498 1.00 93.44 550 LEU A CA 1
ATOM 4239 C C . LEU A 1 550 ? -20.670 2.847 38.134 1.00 93.44 550 LEU A C 1
ATOM 4241 O O . LEU A 1 550 ? -21.474 2.679 39.049 1.00 93.44 550 LEU A O 1
ATOM 4245 N N . ILE A 1 551 ? -19.884 1.860 37.695 1.00 93.19 551 ILE A N 1
ATOM 4246 C CA . ILE A 1 551 ? -19.908 0.496 38.252 1.00 93.19 551 ILE A CA 1
ATOM 4247 C C . ILE A 1 551 ? -19.440 0.492 39.717 1.00 93.19 551 ILE A C 1
ATOM 4249 O O . ILE A 1 551 ? -20.058 -0.177 40.548 1.00 93.19 551 ILE A O 1
ATOM 4253 N N . GLN A 1 552 ? -18.420 1.291 40.051 1.00 88.75 552 GLN A N 1
ATOM 4254 C CA . GLN A 1 552 ? -17.959 1.508 41.427 1.00 88.75 552 GLN A CA 1
ATOM 4255 C C . GLN A 1 552 ? -19.106 2.013 42.326 1.00 88.75 552 GLN A C 1
ATOM 4257 O O . GLN A 1 552 ? -19.396 1.402 43.355 1.00 88.75 552 GLN A O 1
ATOM 4262 N N . HIS A 1 553 ? -19.831 3.056 41.905 1.00 91.50 553 HIS A N 1
ATOM 4263 C CA . HIS A 1 553 ? -20.983 3.573 42.655 1.00 91.50 553 HIS A CA 1
ATOM 4264 C C . HIS A 1 553 ? -22.164 2.589 42.738 1.00 91.50 553 HIS A C 1
ATOM 4266 O O . HIS A 1 553 ? -22.862 2.556 43.753 1.00 91.50 553 HIS A O 1
ATOM 4272 N N . ILE A 1 554 ? -22.394 1.753 41.717 1.00 91.44 554 ILE A N 1
ATOM 4273 C CA . ILE A 1 554 ? -23.411 0.688 41.790 1.00 91.44 554 ILE A CA 1
ATOM 4274 C C . ILE A 1 554 ? -23.009 -0.368 42.832 1.00 91.44 554 ILE A C 1
ATOM 4276 O O . ILE A 1 554 ? -23.867 -0.822 43.588 1.00 91.44 554 ILE A O 1
ATOM 4280 N N . ALA A 1 555 ? -21.725 -0.731 42.928 1.00 87.88 555 ALA A N 1
ATOM 4281 C CA . ALA A 1 555 ? -21.228 -1.655 43.950 1.00 87.88 555 ALA A CA 1
ATOM 4282 C C . ALA A 1 555 ? -21.334 -1.069 45.375 1.00 87.88 555 ALA A C 1
ATOM 4284 O O . ALA A 1 555 ? -21.775 -1.758 46.295 1.00 87.88 555 ALA A O 1
ATOM 4285 N N . GLU A 1 556 ? -21.019 0.217 45.557 1.00 89.88 556 GLU A N 1
ATOM 4286 C CA . GLU A 1 556 ? -21.216 0.942 46.825 1.00 89.88 556 GLU A CA 1
ATOM 4287 C C . GLU A 1 556 ? -22.702 0.994 47.233 1.00 89.88 556 GLU A C 1
ATOM 4289 O O . GLU A 1 556 ? -23.056 0.707 48.382 1.00 89.88 556 GLU A O 1
ATOM 4294 N N . GLY A 1 557 ? -23.590 1.291 46.278 1.00 91.44 557 GLY A N 1
ATOM 4295 C CA . GLY A 1 557 ? -25.041 1.271 46.477 1.00 91.44 557 GLY A CA 1
ATOM 4296 C C . GLY A 1 557 ? -25.575 -0.124 46.817 1.00 91.44 557 GLY A C 1
ATOM 4297 O O . GLY A 1 557 ? -26.382 -0.263 47.738 1.00 91.44 557 GLY A O 1
ATOM 4298 N N . ALA A 1 558 ? -25.081 -1.165 46.138 1.00 90.62 558 ALA A N 1
ATOM 4299 C CA . ALA A 1 558 ? -25.402 -2.562 46.426 1.00 90.62 558 ALA A CA 1
ATOM 4300 C C . ALA A 1 558 ? -24.984 -2.953 47.853 1.00 90.62 558 ALA A C 1
ATOM 4302 O O . ALA A 1 558 ? -25.798 -3.493 48.601 1.00 90.62 558 ALA A O 1
ATOM 4303 N N . ALA A 1 559 ? -23.760 -2.618 48.273 1.00 87.62 559 ALA A N 1
ATOM 4304 C CA . ALA A 1 559 ? -23.275 -2.892 49.627 1.00 87.62 559 ALA A CA 1
ATOM 4305 C C . ALA A 1 559 ? -24.113 -2.179 50.707 1.00 87.62 559 ALA A C 1
ATOM 4307 O O . ALA A 1 559 ? -24.460 -2.782 51.726 1.00 87.62 559 ALA A O 1
ATOM 4308 N N . SER A 1 560 ? -24.507 -0.923 50.464 1.00 91.19 560 SER A N 1
ATOM 4309 C CA . SER A 1 560 ? -25.399 -0.172 51.360 1.00 91.19 560 SER A CA 1
ATOM 4310 C C . SER A 1 560 ? -26.793 -0.808 51.464 1.00 91.19 560 SER A C 1
ATOM 4312 O O . SER A 1 560 ? -27.328 -0.948 52.565 1.00 91.19 560 SER A O 1
ATOM 4314 N N . LEU A 1 561 ? -27.363 -1.262 50.342 1.00 90.88 561 LEU A N 1
ATOM 4315 C CA . LEU A 1 561 ? -28.632 -1.997 50.322 1.00 90.88 561 LEU A CA 1
ATOM 4316 C C . LEU A 1 561 ? -28.526 -3.368 51.011 1.00 90.88 561 LEU A C 1
ATOM 4318 O O . LEU A 1 561 ? -29.476 -3.764 51.684 1.00 90.88 561 LEU A O 1
ATOM 4322 N N . SER A 1 562 ? -27.380 -4.057 50.919 1.00 88.06 562 SER A N 1
ATOM 4323 C CA . SER A 1 562 ? -27.122 -5.303 51.662 1.00 88.06 562 SER A CA 1
ATOM 4324 C C . SER A 1 562 ? -27.203 -5.071 53.169 1.00 88.06 562 SER A C 1
ATOM 4326 O O . SER A 1 562 ? -27.959 -5.748 53.859 1.00 88.06 562 SER A O 1
ATOM 4328 N N . LEU A 1 563 ? -26.487 -4.058 53.674 1.00 89.00 563 LEU A N 1
ATOM 4329 C CA . LEU A 1 563 ? -26.467 -3.703 55.097 1.00 89.00 563 LEU A CA 1
ATOM 4330 C C . LEU A 1 563 ? -27.850 -3.281 55.614 1.00 89.00 563 LEU A C 1
ATOM 4332 O O . LEU A 1 563 ? -28.248 -3.673 56.712 1.00 89.00 563 LEU A O 1
ATOM 4336 N N . GLN A 1 564 ? -28.602 -2.513 54.821 1.00 89.12 564 GLN A N 1
ATOM 4337 C CA . GLN A 1 564 ? -29.978 -2.133 55.153 1.00 89.12 564 GLN A CA 1
ATOM 4338 C C . GLN A 1 564 ? -30.916 -3.349 55.162 1.00 89.12 564 GLN A C 1
ATOM 4340 O O . GLN A 1 564 ? -3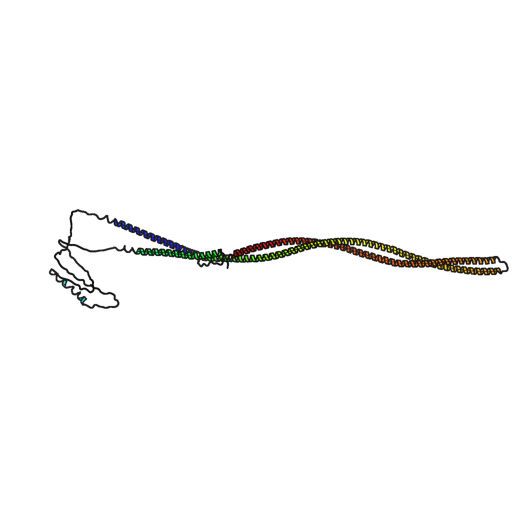1.727 -3.486 56.077 1.00 89.12 564 GLN A O 1
ATOM 4345 N N . GLY A 1 565 ? -30.777 -4.256 54.189 1.00 88.00 565 GLY A N 1
ATOM 4346 C CA . GLY A 1 565 ? -31.514 -5.517 54.130 1.00 88.00 565 GLY A CA 1
ATOM 4347 C C . GLY A 1 565 ? -31.232 -6.411 55.339 1.00 88.00 565 GLY A C 1
ATOM 4348 O O . GLY A 1 565 ? -32.171 -6.843 56.003 1.00 88.00 565 GLY A O 1
ATOM 4349 N N . GLU A 1 566 ? -29.960 -6.631 55.676 1.00 86.50 566 GLU A N 1
ATOM 4350 C CA . GLU A 1 566 ? -29.529 -7.440 56.823 1.00 86.50 566 GLU A CA 1
ATOM 4351 C C . GLU A 1 566 ? -29.995 -6.872 58.170 1.00 86.50 566 GLU A C 1
ATOM 4353 O O . GLU A 1 566 ? -30.479 -7.628 59.017 1.00 86.50 566 GLU A O 1
ATOM 4358 N N . GLU A 1 567 ? -29.906 -5.555 58.382 1.00 89.00 567 GLU A N 1
ATOM 4359 C CA . GLU A 1 567 ? -30.426 -4.930 59.604 1.00 89.00 567 GLU A CA 1
ATOM 4360 C C . GLU A 1 567 ? -31.958 -5.046 59.677 1.00 89.00 567 GLU A C 1
ATOM 4362 O O . GLU A 1 567 ? -32.498 -5.306 60.755 1.00 89.00 567 GLU A O 1
ATOM 4367 N N . LEU A 1 568 ? -32.667 -4.962 58.544 1.00 88.25 568 LEU A N 1
ATOM 4368 C CA . LEU A 1 568 ? -34.114 -5.181 58.494 1.00 88.25 568 LEU A CA 1
ATOM 4369 C C . LEU A 1 568 ? -34.474 -6.648 58.807 1.00 88.25 568 LEU A C 1
ATOM 4371 O O . LEU A 1 568 ? -35.328 -6.887 59.664 1.00 88.25 568 LEU A O 1
ATOM 4375 N N . VAL A 1 569 ? -33.756 -7.635 58.245 1.00 85.50 569 VAL A N 1
ATOM 4376 C CA . VAL A 1 569 ? -33.870 -9.058 58.642 1.00 85.50 569 VAL A CA 1
ATOM 4377 C C . VAL A 1 569 ? -33.648 -9.206 60.148 1.00 85.50 569 VAL A C 1
ATOM 4379 O O . VAL A 1 569 ? -34.427 -9.869 60.833 1.00 85.50 569 VAL A O 1
ATOM 4382 N N . LYS A 1 570 ? -32.592 -8.595 60.688 1.00 86.75 570 LYS A N 1
ATOM 4383 C CA . LYS A 1 570 ? -32.191 -8.694 62.097 1.00 86.75 570 LYS A CA 1
ATOM 4384 C C . LYS A 1 570 ? -33.203 -8.054 63.050 1.00 86.75 570 LYS A C 1
ATOM 4386 O O . LYS A 1 570 ? -33.440 -8.612 64.122 1.00 86.75 570 LYS A O 1
ATOM 4391 N N . GLN A 1 571 ? -33.827 -6.937 62.680 1.00 86.75 571 GLN A N 1
ATOM 4392 C CA . GLN A 1 571 ? -34.902 -6.328 63.468 1.00 86.75 571 GLN A CA 1
ATOM 4393 C C . GLN A 1 571 ? -36.190 -7.150 63.394 1.00 86.75 571 GLN A C 1
ATOM 4395 O O . GLN A 1 571 ? -36.805 -7.423 64.424 1.00 86.75 571 GLN A O 1
ATOM 4400 N N . VAL A 1 572 ? -36.567 -7.639 62.212 1.00 86.94 572 VAL A N 1
ATOM 4401 C CA . VAL A 1 572 ? -37.817 -8.392 62.051 1.00 86.94 572 VAL A CA 1
ATOM 4402 C C . VAL A 1 572 ? -37.707 -9.831 62.586 1.00 86.94 572 VAL A C 1
ATOM 4404 O O . VAL A 1 572 ? -38.694 -10.370 63.084 1.00 86.94 572 VAL A O 1
ATOM 4407 N N . ARG A 1 573 ? -36.506 -10.431 62.640 1.00 83.69 573 ARG A N 1
ATOM 4408 C CA . ARG A 1 573 ? -36.232 -11.704 63.353 1.00 83.69 573 ARG A CA 1
ATOM 4409 C C . ARG A 1 573 ? -36.404 -11.628 64.876 1.00 83.69 573 ARG A C 1
ATOM 4411 O O . ARG A 1 573 ? -36.444 -12.675 65.523 1.00 83.69 573 ARG A O 1
ATOM 4418 N N . GLN A 1 574 ? -36.532 -10.436 65.466 1.00 84.88 574 GLN A N 1
ATOM 4419 C CA . GLN A 1 574 ? -36.914 -10.299 66.879 1.00 84.88 574 GLN A CA 1
ATOM 4420 C C . GLN A 1 574 ? -38.368 -10.748 67.107 1.00 84.88 574 GLN A C 1
ATOM 4422 O O . GLN A 1 574 ? -38.706 -11.236 68.189 1.00 84.88 574 GLN A O 1
ATOM 4427 N N . PHE A 1 575 ? -39.215 -10.646 66.075 1.00 86.81 575 PHE A N 1
ATOM 4428 C CA . PHE A 1 575 ? -40.601 -11.088 66.115 1.00 86.81 575 PHE A CA 1
ATOM 4429 C C . PHE A 1 575 ? -40.717 -12.581 65.800 1.00 86.81 575 PHE A C 1
ATOM 4431 O O . PHE A 1 575 ? -40.426 -13.048 64.699 1.00 86.81 575 PHE A O 1
ATOM 4438 N N . LYS A 1 576 ? -41.201 -13.347 66.779 1.00 85.06 576 LYS A N 1
ATOM 4439 C CA . LYS A 1 576 ? -41.519 -14.767 66.623 1.00 85.06 576 LYS A CA 1
ATOM 4440 C C . LYS A 1 576 ? -42.923 -14.872 66.046 1.00 85.06 576 LYS A C 1
ATOM 4442 O O . LYS A 1 576 ? -43.905 -14.659 66.757 1.00 85.06 576 LYS A O 1
ATOM 4447 N N . VAL A 1 577 ? -43.001 -15.203 64.765 1.00 84.12 577 VAL A N 1
ATOM 4448 C CA . VAL A 1 577 ? -44.223 -15.639 64.075 1.00 84.12 577 VAL A CA 1
ATOM 4449 C C . VAL A 1 577 ? -44.290 -17.174 64.034 1.00 84.12 577 VAL A C 1
ATOM 4451 O O . VAL A 1 577 ? -43.365 -17.844 64.501 1.00 84.12 577 VAL A O 1
ATOM 4454 N N . ASN A 1 578 ? -45.423 -17.724 63.583 1.00 60.94 578 ASN A N 1
ATOM 4455 C CA . ASN A 1 578 ? -45.592 -19.168 63.346 1.00 60.94 578 ASN A CA 1
ATOM 4456 C C . ASN A 1 578 ? -45.214 -19.560 61.912 1.00 60.94 578 ASN A C 1
ATOM 4458 O O . ASN A 1 578 ? -45.254 -18.658 61.042 1.00 60.94 578 ASN A O 1
#

Sequence (578 aa):
MSQNRRIQVSLLFKLIPLVCILVGLASFVLIGLAGKTQKDTLKKRFETRHKALVSAIGTSSVNSVHSNNTQQLNFICMATKNDEDVQETMLLSPSLVTLGHNDDTQVGKDLSGDPWLQEALRSEAGLYRSKLSEKGVPVAEATARILDKSAKVIGLAYVRMSLENTYKELGEIHSAFVTTPHSLSDVVFFEQGRLVWFKGVGFTWRILFGSFLLSLLFLLMMLLPIKRLARVMKSMAEGDLRSRVRIKTWDETERLGLATNQMVIGVEGLVREVQGLSDSIVTGVSMMNESSLRCNESTKTMSDSVSSVVEGAEQQLGKVQEAETIIAEISEIVKLGAENVQNNFITTQHTAVTVTNGQVVFESLLDAVARIQEAVNQVLQILKGLEEQCQGLLVAEETIRKLTAETENLAGRTSREISSLSKPRGAFSVLGTRMEELADHSRKKAGQIKEALSSFRSVMLDTLAALEEVQREALSCLDLCGDTGKALEEIYTTVNQGKREITEIQRICEALHADNKSLIEEVQGIRDFSKQNAAFAEDVARVTQGQMMLIQHIAEGAASLSLQGEELVKQVRQFKVN

Radius of gyration: 111.67 Å; Cα contacts (8 Å, |Δi|>4): 277; chains: 1; bounding box: 217×74×307 Å

pLDDT: mean 70.29, std 26.24, range [19.31, 95.94]

Nearest PDB structures (foldseek):
  1qu7-assembly1_B  TM=5.495E-01  e=9.257E-04  Escherichia coli
  6grj-assembly1_F  TM=3.946E-01  e=1.425E-03  Aeromonas hydrophila
  7zr1-assembly1_C  TM=2.772E-01  e=7.643E-04  Thermochaetoides thermophila
  7nyw-assembly1_B  TM=2.313E-01  e=3.881E-02  Photorhabdus thracensis
  6r1j-assembly1_D-2  TM=2.606E-01  e=1.225E-01  Aeromonas hydrophila J-1

Secondary structure (DSSP, 8-state):
--HHHHHHHHHHHHHHHHHHHHHHHHHHHHHHHHHHHHHHHHHHHHHHHHHTTSS--------------------S----------------------------SS--------THHHHHHHHTSSGGGGSSTTT-------------SS----------------------------------STTSSTTHHHHHHHHHHHHHHHHHHHHHHHHHHHHHHHHHHHHHHHHHHHHHHTTBTT-------SSHHHHHHHHHHHHHHHHHHHHHHHHHHHHHHHHHHHHHHHHHHHHHHHHHHHHHHHHHHHHHHHHHHHHHHHHHHHHHHHHHHHHHHHHHHHHHHHHHHHHHHHHHHHHHHHHHHHHHHHHHHHHHHHHHHHHHHHHHHHHHHHHHHHHHHHHHHHHHHHHHHHHHHHHT-SS--HHHHHHHHHHHHHHHHHHHHHHHHHHHHHHHHHHHHHHHHHHHHHHHHHHHHHHHHHHHHHHHHHHHHHHHHHHHHHHHHHHHHHHHHHHHHHHHHHHHHHHHHHHHHHHHHHHHHHHHHHHHHHHHHHHHHHHHHHHHHHHHHHHHTTSB--

Foldseek 3Di:
DDPVVQVVVVVCLVVVLVVLVVVLVVLVVVVVVVVPVVVVVVVVVPVVVVVVPPPDDDDDDDDDDDDDDDDDDDDQKDDVPDDDDDDDADDDDDDDDDDDDDDDPPDDDDDDDDPVVVPVVPDPPDDPPPPAVPPDDDDDDHDDYDYDPPDDDDDDDDDDDDGGDDDDDDDDDDDDDDDDDDDDDDPPPPPVVVVVVVVVVVVSVVSNVVSVVSVVVVVCLVVVLVVLVVVQVVCVVLQALADARDDDDPDVSVVVRVVSNVVSVVVLVVLVVLLVVLVVLLVVLVVLLVVLVVLLVVLVVLLVVLVVLLVVLVVLLVVLVVLLVVLVVLLVVLVVLLVVLVVLLVVLVVLLVVLVVVLVVLVVVLVVLVVLLVVLVVVLVVLVVVLVVLVVVLVVLVVLLVVLVVQLVVLVVQLVVQVPDPDDPPVSNVVSVVSNVVSVVSNVVSVVSNVVSVVVVVVSVVVNVVSVVVNVVSVVVNVVSVVVSVVSVVSNVVSVVSSVVSVVSSVVSVVSNVVSVVSSVVSVVSNVVSVVSNVVSVVSSVVSVVSSVVSVVSNVVSVVSNVVSVVSSVVSVSNDDD

Solvent-accessible surface area (backbone atoms only — not comparable to full-atom values): 33923 Å² total; per-residue (Å²): 136,64,69,66,61,56,53,49,53,56,49,47,66,62,44,50,52,56,50,52,50,51,53,52,51,53,51,52,52,54,57,57,53,61,67,56,65,64,58,62,60,56,59,62,63,55,64,60,62,65,69,67,70,76,81,66,86,83,87,87,88,88,83,88,83,86,84,85,87,83,83,89,79,88,83,92,45,54,39,83,68,82,76,85,83,86,80,89,82,60,76,74,76,82,82,79,85,89,79,83,83,80,87,76,91,86,82,89,84,89,76,96,82,65,72,67,74,66,54,65,80,62,70,75,84,66,73,82,82,75,78,59,92,82,77,68,79,83,89,79,89,66,58,79,71,88,82,82,88,81,82,81,87,91,87,91,90,89,90,92,92,88,75,58,67,67,88,81,88,86,89,83,91,87,85,88,81,92,85,90,89,90,87,91,75,87,81,73,66,72,70,62,57,61,62,53,53,57,52,51,55,54,49,55,51,51,52,52,51,48,44,50,53,50,51,50,51,52,48,50,66,53,49,54,54,50,55,48,48,54,47,44,54,47,36,42,76,69,22,38,48,68,63,70,56,88,58,92,49,105,52,72,65,25,55,51,26,51,54,49,41,53,50,42,50,52,53,48,48,51,49,53,51,52,47,55,52,24,58,49,45,43,51,51,32,53,54,48,46,55,51,38,52,55,47,48,52,54,44,47,55,48,48,57,52,35,50,54,46,36,56,47,23,53,52,49,43,53,53,37,54,53,47,56,50,53,53,50,54,50,52,52,52,41,50,55,46,44,54,51,40,53,53,50,47,54,53,41,53,52,47,48,53,52,49,55,53,47,49,58,57,45,52,57,46,56,57,48,48,54,53,49,49,51,52,51,53,53,51,56,53,50,51,52,57,49,48,56,50,51,55,50,49,53,53,50,36,56,48,50,45,46,55,30,53,49,46,29,51,51,21,58,46,50,36,52,55,57,72,70,50,97,63,94,56,64,73,57,49,54,50,20,55,52,38,36,53,49,20,54,53,48,41,55,50,34,50,54,50,50,54,53,51,53,52,52,50,48,56,51,53,57,49,49,56,54,48,56,51,52,52,51,51,44,49,54,50,49,53,55,47,55,54,52,52,50,54,52,50,56,50,50,53,50,43,58,46,52,50,53,53,42,54,52,52,43,54,48,34,56,48,52,53,54,53,51,52,50,50,52,55,51,48,51,50,54,42,54,51,27,54,50,50,32,54,50,29,53,53,50,44,55,49,40,54,53,49,50,54,50,42,52,52,50,47,54,51,33,54,53,48,37,54,53,24,51,52,49,42,60,59,51,65,57,44,40,66,126